Protein AF-A0A7J9Z3V3-F1 (afdb_monomer_lite)

Foldseek 3Di:
DFPPPDDPPPPDDDDQQDKDWQDWDAFQLLQKIKTWIDRQQFIKIWIAGSVRHTFAIATQWGQAAFDPPDPQTDDLVFFPCNRHDDDAPHKDWQAFLQRQKIFIAGPVGTAWIQASPAGQPDQRTAGCGTPDDDNRHHHVVVCCVPVVVRSVVSVVLVVLLRDPCSLVVQLCQLQVLVCVFQNHFPDKAWLDDHVVTKIWGWGDDQFWTKIKIRDLQSGFFAPQVVPDVDSLQVGGEMEMAIEGHRDCLRSVQCSVPSSQRSNNRHGDGAQWWWFDQDPARSLGPPFGTWHWHLDQVLADDPDDTNSWDDDDPRRTYGYIQTFTDGPVLNVCCVPPNSVSSSVVCRVVCHHSHRPCRPPRPDPPPDPDDDDDDDDDDDDDDDDDDDDDDDDDDDDDDDDDDPPPPPGRTDTDPPPDDDDPDDDDDDDDDDDDDDDDDDDDDDDDDDDDDDDDDDD

Sequence (455 aa):
MAIFGKRRARDDAPADGAPRTLLDETSPYGSRRVLVATNGTETWAQLFDGSGGQVTALWLAAHRGPTPDVQLSVPPETTRNPSGRPHFDRVEAVWFEEGDGVALFDADGMLAVLPGWAGPETLPGYAREAVAPSPSAAPLQSAIEQFGPRAERARGYWAWRARQEAWQEYQQDVAQHVATRLGQAQQVWPLGQGNPPVVAGRHGTENEHVAVTVGMSAQRMPAVEQYVDEPGPYSRIELAVAGLGRGDVDLVLLRWLARHPWRAATWIGSRHTVRWPGTGFPVGEPFAGVLLLDEPTLLPGPAAPDLGGHNIFGDPVRFLWLVPVTEEEITTARAEGVDALLAQLRAAGRTWVAGDAGKPATPPADPALGEADDDLADDEEAAAGPDADDEDAASGPDADDDTDADADAIVDAVAGNDDEVEDTAKQATPKAADDEPAPDADAPMEAQDSNRADD

Structure (mmCIF, N/CA/C/O backbone):
data_AF-A0A7J9Z3V3-F1
#
_entry.id   AF-A0A7J9Z3V3-F1
#
loop_
_atom_site.group_PDB
_atom_site.id
_atom_site.type_symbol
_atom_site.label_atom_id
_atom_site.label_alt_id
_atom_site.label_comp_id
_atom_site.label_asym_id
_atom_site.label_entity_id
_atom_site.label_seq_id
_atom_site.pdbx_PDB_ins_code
_atom_site.Cartn_x
_atom_site.Cartn_y
_atom_site.Cartn_z
_atom_site.occupancy
_atom_site.B_iso_or_equiv
_atom_site.auth_seq_id
_atom_site.auth_comp_id
_atom_site.auth_asym_id
_atom_site.auth_atom_id
_atom_site.pdbx_PDB_model_num
ATOM 1 N N . MET A 1 1 ? -17.338 -4.504 -17.422 1.00 25.98 1 MET A N 1
ATOM 2 C CA . MET A 1 1 ? -17.051 -3.378 -18.334 1.00 25.98 1 MET A CA 1
ATOM 3 C C . MET A 1 1 ? -15.604 -2.991 -18.086 1.00 25.98 1 MET A C 1
ATOM 5 O O . MET A 1 1 ? -15.309 -2.426 -17.045 1.00 25.98 1 MET A O 1
ATOM 9 N N . ALA A 1 2 ? -14.693 -3.452 -18.944 1.00 28.09 2 ALA A N 1
ATOM 10 C CA . ALA A 1 2 ? -13.265 -3.223 -18.775 1.00 28.09 2 ALA A CA 1
ATOM 11 C C . ALA A 1 2 ? -12.984 -1.724 -18.917 1.00 28.09 2 ALA A C 1
ATOM 13 O O . ALA A 1 2 ? -13.254 -1.146 -19.971 1.00 28.09 2 ALA A O 1
ATOM 14 N N . ILE A 1 3 ? -12.470 -1.093 -17.863 1.00 30.56 3 ILE A N 1
ATOM 15 C CA . ILE A 1 3 ? -11.989 0.289 -17.917 1.00 30.56 3 ILE A CA 1
ATOM 16 C C . ILE A 1 3 ? -10.614 0.252 -18.599 1.00 30.56 3 ILE A C 1
ATOM 18 O O . ILE A 1 3 ? -9.578 0.486 -17.994 1.00 30.56 3 ILE A O 1
ATOM 22 N N . PHE A 1 4 ? -10.607 -0.092 -19.887 1.00 37.53 4 PHE A N 1
ATOM 23 C CA . PHE A 1 4 ? -9.531 0.309 -20.776 1.00 37.53 4 PHE A CA 1
ATOM 24 C C . PHE A 1 4 ? -9.759 1.789 -21.057 1.00 37.53 4 PHE A C 1
ATOM 26 O O . PHE A 1 4 ? -10.667 2.156 -21.808 1.00 37.53 4 PHE A O 1
ATOM 33 N N . GLY A 1 5 ? -8.956 2.642 -20.421 1.00 29.53 5 GLY A N 1
ATOM 34 C CA . GLY A 1 5 ? -8.860 4.042 -20.804 1.00 29.53 5 GLY A CA 1
ATOM 35 C C . GLY A 1 5 ? -8.679 4.130 -22.319 1.00 29.53 5 GLY A C 1
ATOM 36 O O . GLY A 1 5 ? -7.815 3.467 -22.898 1.00 29.53 5 GLY A O 1
ATOM 37 N N . LYS A 1 6 ? -9.555 4.896 -22.978 1.00 29.67 6 LYS A N 1
ATOM 38 C CA . LYS A 1 6 ? -9.468 5.196 -24.409 1.00 29.67 6 LYS A CA 1
ATOM 39 C C . LYS A 1 6 ? -8.055 5.692 -24.717 1.00 29.67 6 LYS A C 1
ATOM 41 O O . LYS A 1 6 ? -7.714 6.824 -24.383 1.00 29.67 6 LYS A O 1
ATOM 46 N N . ARG A 1 7 ? -7.259 4.868 -25.404 1.00 42.47 7 ARG A N 1
ATOM 47 C CA . ARG A 1 7 ? -6.009 5.305 -26.029 1.00 42.47 7 ARG A CA 1
ATOM 48 C C . ARG A 1 7 ? -6.351 6.399 -27.033 1.00 42.47 7 ARG A C 1
ATOM 50 O O . ARG A 1 7 ? -6.968 6.128 -28.063 1.00 42.47 7 ARG A O 1
ATOM 57 N N . ARG A 1 8 ? -5.945 7.637 -26.754 1.00 33.56 8 ARG A N 1
ATOM 58 C CA . ARG A 1 8 ? -5.716 8.610 -27.821 1.00 33.56 8 ARG A CA 1
ATOM 59 C C . ARG A 1 8 ? -4.400 8.215 -28.480 1.00 33.56 8 ARG A C 1
ATOM 61 O O . ARG A 1 8 ? -3.336 8.561 -27.985 1.00 33.56 8 ARG A O 1
ATOM 68 N N . ALA A 1 9 ? -4.485 7.468 -29.578 1.00 36.31 9 ALA A N 1
ATOM 69 C CA . ALA A 1 9 ? -3.399 7.438 -30.546 1.00 36.31 9 ALA A CA 1
ATOM 70 C C . ALA A 1 9 ? -3.292 8.856 -31.114 1.00 36.31 9 ALA A C 1
ATOM 72 O O . ALA A 1 9 ? -4.149 9.298 -31.880 1.00 36.31 9 ALA A O 1
ATOM 73 N N . ARG A 1 10 ? -2.306 9.610 -30.634 1.00 37.09 10 ARG A N 1
ATOM 74 C CA . ARG A 1 10 ? -1.910 10.868 -31.245 1.00 37.09 10 ARG A CA 1
ATOM 75 C C . ARG A 1 10 ? -0.751 10.522 -32.176 1.00 37.09 10 ARG A C 1
ATOM 77 O O . ARG A 1 10 ? 0.393 10.480 -31.742 1.00 37.09 10 ARG A O 1
ATOM 84 N N . ASP A 1 11 ? -1.086 10.186 -33.420 1.00 38.50 11 ASP A N 1
ATOM 85 C CA . ASP A 1 11 ? -0.132 10.088 -34.533 1.00 38.50 11 ASP A CA 1
ATOM 86 C C . ASP A 1 11 ? 0.317 11.508 -34.915 1.00 38.50 11 ASP A C 1
ATOM 88 O O . ASP A 1 11 ? -0.048 12.043 -35.957 1.00 38.50 11 ASP A O 1
ATOM 92 N N . ASP A 1 12 ? 1.084 12.146 -34.034 1.00 38.56 12 ASP A N 1
ATOM 93 C CA . ASP A 1 12 ? 1.878 13.319 -34.378 1.00 38.56 12 ASP A CA 1
ATOM 94 C C . ASP A 1 12 ? 3.327 12.822 -34.465 1.00 38.56 12 ASP A C 1
ATOM 96 O O . ASP A 1 12 ? 3.942 12.484 -33.452 1.00 38.56 12 ASP A O 1
ATOM 100 N N . ALA A 1 13 ? 3.863 12.706 -35.685 1.00 38.56 13 ALA A N 1
ATOM 101 C CA . ALA A 1 13 ? 5.282 12.425 -35.875 1.00 38.56 13 ALA A CA 1
ATOM 102 C C . ALA A 1 13 ? 6.087 13.521 -35.146 1.00 38.56 13 ALA A C 1
ATOM 104 O O . ALA A 1 13 ? 5.881 14.703 -35.443 1.00 38.56 13 ALA A O 1
ATOM 105 N N . PRO A 1 14 ? 6.951 13.175 -34.173 1.00 42.38 14 PRO A N 1
ATOM 106 C CA . PRO A 1 14 ? 7.688 14.180 -33.425 1.00 42.38 14 PRO A CA 1
ATOM 107 C C . PRO A 1 14 ? 8.592 14.981 -34.367 1.00 42.38 14 PRO A C 1
ATOM 109 O O . PRO A 1 14 ? 9.155 14.438 -35.320 1.00 42.38 14 PRO A O 1
ATOM 112 N N . ALA A 1 15 ? 8.726 16.280 -34.093 1.00 49.34 15 ALA A N 1
ATOM 113 C CA . ALA A 1 15 ? 9.760 17.104 -34.706 1.00 49.34 15 ALA A CA 1
ATOM 114 C C . ALA A 1 15 ? 11.137 16.451 -34.484 1.00 49.34 15 ALA A C 1
ATOM 116 O O . ALA A 1 15 ? 11.368 15.842 -33.437 1.00 49.34 15 ALA A O 1
ATOM 117 N N . ASP A 1 16 ? 12.022 16.573 -35.474 1.00 54.34 16 ASP A N 1
ATOM 118 C CA . ASP A 1 16 ? 13.334 15.920 -35.506 1.00 54.34 16 ASP A CA 1
ATOM 119 C C . ASP A 1 16 ? 14.083 16.134 -34.170 1.00 54.34 16 ASP A C 1
ATOM 121 O O . ASP A 1 16 ? 14.437 17.261 -33.819 1.00 54.34 16 ASP A O 1
ATOM 125 N N . GLY A 1 17 ? 14.250 15.059 -33.387 1.00 59.44 17 GLY A N 1
ATOM 126 C CA . GLY A 1 17 ? 14.967 15.051 -32.102 1.00 59.44 17 GLY A CA 1
ATOM 127 C C . GLY A 1 17 ? 14.131 14.975 -30.811 1.00 59.44 17 GLY A C 1
ATOM 128 O O . GLY A 1 17 ? 14.717 14.763 -29.750 1.00 59.44 17 GLY A O 1
ATOM 129 N N . ALA A 1 18 ? 12.797 15.101 -30.844 1.00 71.50 18 ALA A N 1
ATOM 130 C CA . ALA A 1 18 ? 11.983 14.958 -29.627 1.00 71.50 18 ALA A CA 1
ATOM 131 C C . ALA A 1 18 ? 11.758 13.473 -29.247 1.00 71.50 18 ALA A C 1
ATOM 133 O O . ALA A 1 18 ? 11.478 12.660 -30.134 1.00 71.50 18 ALA A O 1
ATOM 134 N N . PRO A 1 19 ? 11.833 13.096 -27.950 1.00 84.50 19 PRO A N 1
ATOM 135 C CA . PRO A 1 19 ? 11.534 11.735 -27.515 1.00 84.50 19 PRO A CA 1
ATOM 136 C C . PRO A 1 19 ? 10.123 11.290 -27.923 1.00 84.50 19 PRO A C 1
ATOM 138 O O . PRO A 1 19 ? 9.143 12.005 -27.716 1.00 84.50 19 PRO A O 1
ATOM 141 N N . ARG A 1 20 ? 10.017 10.082 -28.476 1.00 90.62 20 ARG A N 1
ATOM 142 C CA . ARG A 1 20 ? 8.764 9.397 -28.796 1.00 90.62 20 ARG A CA 1
ATOM 143 C C . ARG A 1 20 ? 8.331 8.524 -27.622 1.00 90.62 20 ARG A C 1
ATOM 145 O O . ARG A 1 20 ? 9.084 7.654 -27.188 1.00 90.62 20 ARG A O 1
ATOM 152 N N . THR A 1 21 ? 7.092 8.689 -27.178 1.00 94.38 21 THR A N 1
ATOM 153 C CA . THR A 1 21 ? 6.469 7.836 -26.157 1.00 94.38 21 THR A CA 1
ATOM 154 C C . THR A 1 21 ? 6.061 6.479 -26.736 1.00 94.38 21 THR A C 1
ATOM 156 O O . THR A 1 21 ? 5.372 6.416 -27.753 1.00 94.38 21 THR A O 1
ATOM 159 N N . LEU A 1 22 ? 6.469 5.395 -26.076 1.00 95.81 22 LEU A N 1
ATOM 160 C CA . LEU A 1 22 ? 6.093 4.009 -26.388 1.00 95.81 22 LEU A CA 1
ATOM 161 C C . LEU A 1 22 ? 4.992 3.485 -25.458 1.00 95.81 22 LEU A C 1
ATOM 163 O O . LEU A 1 22 ? 4.138 2.709 -25.884 1.00 95.81 22 LEU A O 1
ATOM 167 N N . LEU A 1 23 ? 5.018 3.909 -24.195 1.00 97.94 23 LEU A N 1
ATOM 168 C CA . LEU A 1 23 ? 4.033 3.565 -23.175 1.00 97.94 23 LEU A CA 1
ATOM 169 C C . LEU A 1 23 ? 3.886 4.742 -22.218 1.00 97.94 23 LEU A C 1
ATOM 171 O O . LEU A 1 23 ? 4.877 5.368 -21.858 1.00 97.94 23 LEU A O 1
ATOM 175 N N . ASP A 1 24 ? 2.659 5.016 -21.805 1.00 97.38 24 ASP A N 1
ATOM 176 C CA . ASP A 1 24 ? 2.334 6.017 -20.800 1.00 97.38 24 ASP A CA 1
ATOM 177 C C . ASP A 1 24 ? 1.108 5.518 -20.037 1.00 97.38 24 ASP A C 1
ATOM 179 O O . ASP A 1 24 ? 0.000 5.486 -20.582 1.00 97.38 24 ASP A O 1
ATOM 183 N N . GLU A 1 25 ? 1.332 5.008 -18.830 1.00 97.38 25 GLU A N 1
ATOM 184 C CA . GLU A 1 25 ? 0.316 4.289 -18.070 1.00 97.38 25 GLU A CA 1
ATOM 185 C C . GLU A 1 25 ? 0.373 4.654 -16.587 1.00 97.38 25 GLU A C 1
ATOM 187 O O . GLU A 1 25 ? 1.433 4.636 -15.965 1.00 97.38 25 GLU A O 1
ATOM 192 N N . THR A 1 26 ? -0.783 4.971 -16.012 1.00 95.81 26 THR A N 1
ATOM 193 C CA . THR A 1 26 ? -0.953 5.193 -14.572 1.00 95.81 26 THR A CA 1
ATOM 194 C C . THR A 1 26 ? -1.305 3.875 -13.891 1.00 95.81 26 THR A C 1
ATOM 196 O O . THR A 1 26 ? -2.084 3.090 -14.437 1.00 95.81 26 THR A O 1
ATOM 199 N N . SER A 1 27 ? -0.758 3.638 -12.698 1.00 93.19 27 SER A N 1
ATOM 200 C CA . SER A 1 27 ? -1.096 2.468 -11.894 1.00 93.19 27 SER A CA 1
ATOM 201 C C . SER A 1 27 ? -2.598 2.432 -11.599 1.00 93.19 27 SER A C 1
ATOM 203 O O . SER A 1 27 ? -3.241 3.486 -11.521 1.00 93.19 27 SER A O 1
ATOM 205 N N . PRO A 1 28 ? -3.194 1.245 -11.395 1.00 86.88 28 PRO A N 1
ATOM 206 C CA . PRO A 1 28 ? -4.633 1.128 -11.154 1.00 86.88 28 PRO A CA 1
ATOM 207 C C . PRO A 1 28 ? -5.156 1.933 -9.952 1.00 86.88 28 PRO A C 1
ATOM 209 O O . PRO A 1 28 ? -6.353 2.206 -9.889 1.00 86.88 28 PRO A O 1
ATOM 212 N N . TYR A 1 29 ? -4.273 2.338 -9.032 1.00 86.06 29 TYR A N 1
ATOM 213 C CA . TYR A 1 29 ? -4.610 3.132 -7.847 1.00 86.06 29 TYR A CA 1
ATOM 214 C C . TYR A 1 29 ? -4.287 4.628 -7.983 1.00 86.06 29 TYR A C 1
ATOM 216 O O . TYR A 1 29 ? -4.566 5.390 -7.062 1.00 86.06 29 TYR A O 1
ATOM 224 N N . GLY A 1 30 ? -3.709 5.065 -9.107 1.00 89.31 30 GLY A N 1
ATOM 225 C CA . GLY A 1 30 ? -3.338 6.468 -9.329 1.00 89.31 30 GLY A CA 1
ATOM 226 C C . GLY A 1 30 ? -2.072 6.922 -8.597 1.00 89.31 30 GLY A C 1
ATOM 227 O O . GLY A 1 30 ? -1.710 8.089 -8.680 1.00 89.31 30 GLY A O 1
ATOM 228 N N . SER A 1 31 ? -1.399 6.018 -7.887 1.00 89.81 31 SER A N 1
ATOM 229 C CA . SER A 1 31 ? -0.263 6.322 -7.008 1.00 89.81 31 SER A CA 1
ATOM 230 C C . SER A 1 31 ? 1.075 6.419 -7.727 1.00 89.81 31 SER A C 1
ATOM 232 O O . SER A 1 31 ? 2.025 7.023 -7.223 1.00 89.81 31 SER A O 1
ATOM 234 N N . ARG A 1 32 ? 1.154 5.801 -8.906 1.00 95.25 32 ARG A N 1
ATOM 235 C CA . ARG A 1 32 ? 2.337 5.779 -9.755 1.00 95.25 32 ARG A CA 1
ATOM 236 C C . ARG A 1 32 ? 1.954 5.949 -11.212 1.00 95.25 32 ARG A C 1
ATOM 238 O O . ARG A 1 32 ? 0.834 5.645 -11.619 1.00 95.25 32 ARG A O 1
ATOM 245 N N . ARG A 1 33 ? 2.913 6.375 -12.024 1.00 97.12 33 ARG A N 1
ATOM 246 C CA . ARG A 1 33 ? 2.802 6.400 -13.484 1.00 97.12 33 ARG A CA 1
ATOM 247 C C . ARG A 1 33 ? 4.119 5.970 -14.101 1.00 97.12 33 ARG A C 1
ATOM 249 O O . ARG A 1 33 ? 5.170 6.432 -13.673 1.00 97.12 33 ARG A O 1
ATOM 256 N N . VAL A 1 34 ? 4.064 5.100 -15.102 1.00 98.06 34 VAL A N 1
ATOM 257 C CA . VAL A 1 34 ? 5.232 4.683 -15.877 1.00 98.06 34 VAL A CA 1
ATOM 258 C C . VAL A 1 34 ? 5.185 5.307 -17.267 1.00 98.06 34 VAL A C 1
ATOM 260 O O . VAL A 1 34 ? 4.173 5.232 -17.966 1.00 98.06 34 VAL A O 1
ATOM 263 N N . LEU A 1 35 ? 6.298 5.915 -17.666 1.00 97.38 35 LEU A N 1
ATOM 264 C CA . LEU A 1 35 ? 6.536 6.416 -19.015 1.00 97.38 35 LEU A CA 1
ATOM 265 C C . LEU A 1 35 ? 7.684 5.623 -19.626 1.00 97.38 35 LEU A C 1
ATOM 267 O O . LEU A 1 35 ? 8.758 5.548 -19.040 1.00 97.38 35 LEU A O 1
ATOM 271 N N . VAL A 1 36 ? 7.483 5.084 -20.822 1.00 97.50 36 VAL A N 1
ATOM 272 C CA . VAL A 1 36 ? 8.555 4.503 -21.632 1.00 97.50 36 VAL A CA 1
ATOM 273 C C . VAL A 1 36 ? 8.719 5.362 -22.870 1.00 97.50 36 VAL A C 1
ATOM 275 O O . VAL A 1 36 ? 7.761 5.558 -23.622 1.00 97.50 36 VAL A O 1
ATOM 278 N N . ALA A 1 37 ? 9.926 5.871 -23.089 1.00 94.06 37 ALA A N 1
ATOM 279 C CA . ALA A 1 37 ? 10.224 6.785 -24.180 1.00 94.06 37 ALA A CA 1
ATOM 280 C C . ALA A 1 37 ? 11.521 6.400 -24.894 1.00 94.06 37 ALA A C 1
ATOM 282 O O . ALA A 1 37 ? 12.397 5.745 -24.332 1.00 94.06 37 ALA A O 1
ATOM 283 N N . THR A 1 38 ? 11.628 6.813 -26.155 1.00 91.00 38 THR A N 1
ATOM 284 C CA . THR A 1 38 ? 12.821 6.628 -26.980 1.00 91.00 38 THR A CA 1
ATOM 285 C C . THR A 1 38 ? 13.172 7.902 -27.730 1.00 91.00 38 THR A C 1
ATOM 287 O O . THR A 1 38 ? 12.291 8.572 -28.257 1.00 91.00 38 THR A O 1
ATOM 290 N N . ASN A 1 39 ? 14.457 8.226 -27.846 1.00 87.69 39 ASN A N 1
ATOM 291 C CA . ASN A 1 39 ? 14.944 9.318 -28.703 1.00 87.69 39 ASN A CA 1
ATOM 292 C C . ASN A 1 39 ? 15.452 8.819 -30.072 1.00 87.69 39 ASN A C 1
ATOM 294 O O . ASN A 1 39 ? 16.094 9.567 -30.804 1.00 87.69 39 ASN A O 1
ATOM 298 N N . GLY A 1 40 ? 15.216 7.547 -30.414 1.00 86.06 40 GLY A N 1
ATOM 299 C CA . GLY A 1 40 ? 15.740 6.923 -31.634 1.00 86.06 40 GLY A CA 1
ATOM 300 C C . GLY A 1 40 ? 17.176 6.390 -31.518 1.00 86.06 40 GLY A C 1
ATOM 301 O O . GLY A 1 40 ? 17.612 5.639 -32.391 1.00 86.06 40 GLY A O 1
ATOM 302 N N . THR A 1 41 ? 17.887 6.701 -30.435 1.00 87.44 41 THR A N 1
ATOM 303 C CA . THR A 1 41 ? 19.191 6.107 -30.105 1.00 87.44 41 THR A CA 1
ATOM 304 C C . THR A 1 41 ? 19.103 5.202 -28.889 1.00 87.44 41 THR A C 1
ATOM 306 O O . THR A 1 41 ? 19.722 4.148 -28.887 1.00 87.44 41 THR A O 1
ATOM 309 N N . GLU A 1 42 ? 18.295 5.553 -27.897 1.00 89.56 42 GLU A N 1
ATOM 310 C CA . GLU A 1 42 ? 18.073 4.766 -26.688 1.00 89.56 42 GLU A CA 1
ATOM 311 C C . GLU A 1 42 ? 16.591 4.711 -26.337 1.00 89.56 42 GLU A C 1
ATOM 313 O O . GLU A 1 42 ? 15.791 5.524 -26.813 1.00 89.56 42 GLU A O 1
ATOM 318 N N . THR A 1 43 ? 16.234 3.745 -25.498 1.00 93.62 43 THR A N 1
ATOM 319 C CA . THR A 1 43 ? 14.939 3.673 -24.825 1.00 93.62 43 THR A CA 1
ATOM 320 C C . THR A 1 43 ? 15.161 3.572 -23.324 1.00 93.62 43 THR A C 1
ATOM 322 O O . THR A 1 43 ? 16.035 2.835 -22.862 1.00 93.62 43 THR A O 1
ATOM 325 N N . TRP A 1 44 ? 14.326 4.273 -22.567 1.00 94.69 44 TRP A N 1
ATOM 326 C CA . TRP A 1 44 ? 14.329 4.272 -21.110 1.00 94.69 44 TRP A CA 1
ATOM 327 C C . TRP A 1 44 ? 12.899 4.234 -20.564 1.00 94.69 44 TRP A C 1
ATOM 329 O O . TRP A 1 44 ? 11.932 4.534 -21.271 1.00 94.69 44 TRP A O 1
ATOM 339 N N . ALA A 1 45 ? 12.782 3.867 -19.292 1.00 96.75 45 ALA A N 1
ATOM 340 C CA . ALA A 1 45 ? 11.565 3.964 -18.504 1.00 96.75 45 ALA A CA 1
ATOM 341 C C . ALA A 1 45 ? 11.755 4.969 -17.363 1.00 96.75 45 ALA A C 1
ATOM 343 O O . ALA A 1 45 ? 12.825 5.046 -16.769 1.00 96.75 45 ALA A O 1
ATOM 344 N N . GLN A 1 46 ? 10.711 5.718 -17.038 1.00 95.88 46 GLN A N 1
ATOM 345 C CA . GLN A 1 46 ? 10.643 6.593 -15.871 1.00 95.88 46 GLN A CA 1
ATOM 346 C C . GLN A 1 46 ? 9.419 6.214 -15.048 1.00 95.88 46 GLN A C 1
ATOM 348 O O . GLN A 1 46 ? 8.337 6.008 -15.605 1.00 95.88 46 GLN A O 1
ATOM 353 N N . LEU A 1 47 ? 9.600 6.135 -13.733 1.00 96.56 47 LEU A N 1
ATOM 354 C CA . LEU A 1 47 ? 8.516 5.966 -12.775 1.00 96.56 47 LEU A CA 1
ATOM 355 C C . LEU A 1 47 ? 8.279 7.300 -12.071 1.00 96.56 47 LEU A C 1
ATOM 357 O O . LEU A 1 47 ? 9.224 7.929 -11.594 1.00 96.56 47 LEU A O 1
ATOM 361 N N . PHE A 1 48 ? 7.020 7.707 -11.994 1.00 95.94 48 PHE A N 1
ATOM 362 C CA . PHE A 1 48 ? 6.573 8.915 -11.313 1.00 95.94 48 PHE A CA 1
ATOM 363 C C . PHE A 1 48 ? 5.644 8.561 -10.156 1.00 95.94 48 PHE A C 1
ATOM 365 O O . PHE A 1 48 ? 4.956 7.538 -10.205 1.00 95.94 48 PHE A O 1
ATOM 372 N N . ASP A 1 49 ? 5.606 9.416 -9.139 1.00 94.31 49 ASP A N 1
ATOM 373 C CA . ASP A 1 49 ? 4.589 9.397 -8.093 1.00 94.31 49 ASP A CA 1
ATOM 374 C C . ASP A 1 49 ? 3.262 10.020 -8.569 1.00 94.31 49 ASP A C 1
ATOM 376 O O . ASP A 1 49 ? 3.156 10.532 -9.688 1.00 94.31 49 ASP A O 1
ATOM 380 N N . GLY A 1 50 ? 2.231 9.955 -7.722 1.00 88.06 50 GLY A N 1
ATOM 381 C CA . GLY A 1 50 ? 0.901 10.490 -8.025 1.00 88.06 50 GLY A CA 1
ATOM 382 C C . GLY A 1 50 ? 0.857 12.013 -8.212 1.00 88.06 50 GLY A C 1
ATOM 383 O O . GLY A 1 50 ? -0.057 12.508 -8.868 1.00 88.06 50 GLY A O 1
ATOM 384 N N . SER A 1 51 ? 1.851 12.749 -7.702 1.00 90.25 51 SER A N 1
ATOM 385 C CA . SER A 1 51 ? 1.995 14.202 -7.889 1.00 90.25 51 SER A CA 1
ATOM 386 C C . SER A 1 51 ? 2.754 14.573 -9.173 1.00 90.25 51 SER A C 1
ATOM 388 O O . SER A 1 51 ? 2.771 15.735 -9.580 1.00 90.25 51 SER A O 1
ATOM 390 N N . GLY A 1 52 ? 3.359 13.586 -9.843 1.00 93.06 52 GLY A N 1
ATOM 391 C CA . GLY A 1 52 ? 4.190 13.771 -11.031 1.00 93.06 52 GLY A CA 1
ATOM 392 C C . GLY A 1 52 ? 5.683 13.946 -10.736 1.00 93.06 52 GLY A C 1
ATOM 393 O O . GLY A 1 52 ? 6.450 14.204 -11.666 1.00 93.06 52 GLY A O 1
ATOM 394 N N . GLY A 1 53 ? 6.114 13.785 -9.482 1.00 94.62 53 GLY A N 1
ATOM 395 C CA . GLY A 1 53 ? 7.525 13.727 -9.109 1.00 94.62 53 GLY A CA 1
ATOM 396 C C . GLY A 1 53 ? 8.184 12.463 -9.661 1.00 94.62 53 GLY A C 1
ATOM 397 O O . GLY A 1 53 ? 7.594 11.384 -9.640 1.00 94.62 53 GLY A O 1
ATOM 398 N N . GLN A 1 54 ? 9.398 12.577 -10.206 1.00 94.06 54 GLN A N 1
ATOM 399 C CA . GLN A 1 54 ? 10.126 11.407 -10.702 1.00 94.06 54 GLN A CA 1
ATOM 400 C C . GLN A 1 54 ? 10.680 10.602 -9.521 1.00 94.06 54 GLN A C 1
ATOM 402 O O . GLN A 1 54 ? 11.526 11.093 -8.780 1.00 94.06 54 GLN A O 1
ATOM 407 N N . VAL A 1 55 ? 10.249 9.346 -9.409 1.00 93.81 55 VAL A N 1
ATOM 408 C CA . VAL A 1 55 ? 10.741 8.379 -8.420 1.00 93.81 55 VAL A CA 1
ATOM 409 C C . VAL A 1 55 ? 12.075 7.800 -8.879 1.00 93.81 55 VAL A C 1
ATOM 411 O O . VAL A 1 55 ? 13.059 7.819 -8.147 1.00 93.81 55 VAL A O 1
ATOM 414 N N . THR A 1 56 ? 12.130 7.299 -10.115 1.00 94.75 56 THR A N 1
ATOM 415 C CA . THR A 1 56 ? 13.347 6.705 -10.675 1.00 94.75 56 THR A CA 1
ATOM 416 C C . THR A 1 56 ? 13.334 6.708 -12.205 1.00 94.75 56 THR A C 1
ATOM 418 O O . THR A 1 56 ? 12.297 6.946 -12.834 1.00 94.75 56 THR A O 1
ATOM 421 N N . ALA A 1 57 ? 14.489 6.435 -12.807 1.00 94.44 57 ALA A N 1
ATOM 422 C CA . ALA A 1 57 ? 14.658 6.276 -14.243 1.00 94.44 57 ALA A CA 1
ATOM 423 C C . ALA A 1 57 ? 15.584 5.091 -14.547 1.00 94.44 57 ALA A C 1
ATOM 425 O O . ALA A 1 57 ? 16.669 4.976 -13.983 1.00 94.44 57 ALA A O 1
ATOM 426 N N . LEU A 1 58 ? 15.151 4.229 -15.464 1.00 95.56 58 LEU A N 1
ATOM 427 C CA . LEU A 1 58 ? 15.790 2.966 -15.814 1.00 95.56 58 LEU A CA 1
ATOM 428 C C . LEU A 1 58 ? 16.128 2.946 -17.306 1.00 95.56 58 LEU A C 1
ATOM 430 O O . LEU A 1 58 ? 15.254 3.125 -18.158 1.00 95.56 58 LEU A O 1
ATOM 434 N N . TRP A 1 59 ? 17.386 2.669 -17.634 1.00 95.31 59 TRP A N 1
ATOM 435 C CA . TRP A 1 59 ? 17.790 2.408 -19.013 1.00 95.31 59 TRP A CA 1
ATOM 436 C C . TRP A 1 59 ? 17.271 1.044 -19.481 1.00 95.31 59 TRP A C 1
ATOM 438 O O . TRP A 1 59 ? 17.382 0.056 -18.755 1.00 95.31 59 TRP A O 1
ATOM 448 N N . LEU A 1 60 ? 16.708 0.978 -20.694 1.00 95.12 60 LEU A N 1
ATOM 449 C CA . LEU A 1 60 ? 16.153 -0.263 -21.248 1.00 95.12 60 LEU A CA 1
ATOM 450 C C . LEU A 1 60 ? 16.984 -0.839 -22.389 1.00 95.12 60 LEU A C 1
ATOM 452 O O . LEU A 1 60 ? 17.151 -2.054 -22.441 1.00 95.12 60 LEU A O 1
ATOM 456 N N . ALA A 1 61 ? 17.441 -0.004 -23.327 1.00 93.69 61 ALA A N 1
ATOM 457 C CA . ALA A 1 61 ? 18.236 -0.449 -24.469 1.00 93.69 61 ALA A CA 1
ATOM 458 C C . ALA A 1 61 ? 18.913 0.704 -25.213 1.00 93.69 61 ALA A C 1
ATOM 460 O O . ALA A 1 61 ? 18.371 1.806 -25.303 1.00 93.69 61 ALA A O 1
ATOM 461 N N . ALA A 1 62 ? 20.014 0.375 -25.886 1.00 90.75 62 ALA A N 1
ATOM 462 C CA . ALA A 1 62 ? 20.584 1.165 -26.966 1.00 90.75 62 ALA A CA 1
ATOM 463 C C . ALA A 1 62 ? 20.125 0.593 -28.320 1.00 90.75 62 ALA A C 1
ATOM 465 O O . ALA A 1 62 ? 20.080 -0.621 -28.525 1.00 90.75 62 ALA A O 1
ATOM 466 N N . HIS A 1 63 ? 19.781 1.468 -29.260 1.00 90.19 63 HIS A N 1
ATOM 467 C CA . HIS A 1 63 ? 19.359 1.150 -30.630 1.00 90.19 63 HIS A CA 1
ATOM 468 C C . HIS A 1 63 ? 20.414 1.474 -31.680 1.00 90.19 63 HIS A C 1
ATOM 470 O O . HIS A 1 63 ? 20.381 0.966 -32.800 1.00 90.19 63 HIS A O 1
ATOM 476 N N . ARG A 1 64 ? 21.371 2.313 -31.302 1.00 82.19 64 ARG A N 1
ATOM 477 C CA . ARG A 1 64 ? 22.614 2.569 -32.024 1.00 82.19 64 ARG A CA 1
ATOM 478 C C . ARG A 1 64 ? 23.746 2.444 -31.006 1.00 82.19 64 ARG A C 1
ATOM 480 O O . ARG A 1 64 ? 23.468 2.369 -29.812 1.00 82.19 64 ARG A O 1
ATOM 487 N N . GLY A 1 65 ? 24.999 2.389 -31.458 1.00 66.00 65 GLY A N 1
ATOM 488 C CA . GLY A 1 65 ? 26.141 2.386 -30.536 1.00 66.00 65 GLY A CA 1
ATOM 489 C C . GLY A 1 65 ? 26.035 3.516 -29.495 1.00 66.00 65 GLY A C 1
ATOM 490 O O . GLY A 1 65 ? 25.415 4.542 -29.795 1.00 66.00 65 GLY A O 1
ATOM 491 N N . PRO A 1 66 ? 26.594 3.334 -28.286 1.00 57.94 66 PRO A N 1
ATOM 492 C CA . PRO A 1 66 ? 26.373 4.230 -27.155 1.00 57.94 66 PRO A CA 1
ATOM 493 C C . PRO A 1 66 ? 26.707 5.676 -27.522 1.00 57.94 66 PRO A C 1
ATOM 495 O O . PRO A 1 66 ? 27.795 5.968 -28.026 1.00 57.94 66 PRO A O 1
ATOM 498 N N . THR A 1 67 ? 25.762 6.582 -27.277 1.00 56.47 67 THR A N 1
ATOM 499 C CA . THR A 1 67 ? 25.974 8.022 -27.438 1.00 56.47 67 THR A CA 1
ATOM 500 C C . THR A 1 67 ? 26.261 8.640 -26.075 1.00 56.47 67 THR A C 1
ATOM 502 O O . THR A 1 67 ? 25.386 8.573 -25.218 1.00 56.47 67 THR A O 1
ATOM 505 N N . PRO A 1 68 ? 27.423 9.285 -25.870 1.00 52.66 68 PRO A N 1
ATOM 506 C CA . PRO A 1 68 ? 27.799 9.863 -24.576 1.00 52.66 68 PRO A CA 1
ATOM 507 C C . PRO A 1 68 ? 26.834 10.936 -24.037 1.00 52.66 68 PRO A C 1
ATOM 509 O O . PRO A 1 68 ? 26.930 11.304 -22.871 1.00 52.66 68 PRO A O 1
ATOM 512 N N . ASP A 1 69 ? 25.933 11.454 -24.876 1.00 50.31 69 ASP A N 1
ATOM 513 C CA . ASP A 1 69 ? 25.084 12.611 -24.576 1.00 50.31 69 ASP A CA 1
ATOM 514 C C . ASP A 1 69 ? 23.741 12.261 -23.906 1.00 50.31 69 ASP A C 1
ATOM 516 O O . ASP A 1 69 ? 22.966 13.165 -23.586 1.00 50.31 69 ASP A O 1
ATOM 520 N N . VAL A 1 70 ? 23.424 10.977 -23.689 1.00 60.06 70 VAL A N 1
ATOM 521 C CA . VAL A 1 70 ? 22.172 10.579 -23.025 1.00 60.06 70 VAL A CA 1
ATOM 522 C C . VAL A 1 70 ? 22.440 10.281 -21.550 1.00 60.06 70 VAL A C 1
ATOM 524 O O . VAL A 1 70 ? 23.213 9.393 -21.208 1.00 60.06 70 VAL A O 1
ATOM 527 N N . GLN A 1 71 ? 21.768 11.016 -20.658 1.00 65.50 71 GLN A N 1
ATOM 528 C CA . GLN A 1 71 ? 21.947 10.939 -19.196 1.00 65.50 71 GLN A CA 1
ATOM 529 C C . GLN A 1 71 ? 21.747 9.540 -18.587 1.00 65.50 71 GLN A C 1
ATOM 531 O O . GLN A 1 71 ? 22.217 9.299 -17.480 1.00 65.50 71 GLN A O 1
ATOM 536 N N . LEU A 1 72 ? 21.041 8.646 -19.281 1.00 77.00 72 LEU A N 1
ATOM 537 C CA . LEU A 1 72 ? 20.753 7.283 -18.832 1.00 77.00 72 LEU A CA 1
ATOM 538 C C . LEU A 1 72 ? 21.562 6.220 -19.592 1.00 77.00 72 LEU A C 1
ATOM 540 O O . LEU A 1 72 ? 21.335 5.036 -19.366 1.00 77.00 72 LEU A O 1
ATOM 544 N N . SER A 1 73 ? 22.486 6.600 -20.483 1.00 79.25 73 SER A N 1
ATOM 545 C CA . SER A 1 73 ? 23.304 5.634 -21.222 1.00 79.25 73 SER A CA 1
ATOM 546 C C . SER A 1 73 ? 24.131 4.760 -20.288 1.00 79.25 73 SER A C 1
ATOM 548 O O . SER A 1 73 ? 24.763 5.238 -19.344 1.00 79.25 73 SER A O 1
ATOM 550 N N . VAL A 1 74 ? 24.202 3.474 -20.618 1.00 81.44 74 VAL A N 1
ATOM 551 C CA . VAL A 1 74 ? 25.100 2.527 -19.954 1.00 81.44 74 VAL A CA 1
ATOM 552 C C . VAL A 1 74 ? 26.368 2.308 -20.795 1.00 81.44 74 VAL A C 1
ATOM 554 O O . VAL A 1 74 ? 26.311 2.429 -22.024 1.00 81.44 74 VAL A O 1
ATOM 557 N N . PRO A 1 75 ? 27.522 1.985 -20.181 1.00 85.06 75 PRO A N 1
ATOM 558 C CA . PRO A 1 75 ? 28.733 1.652 -20.929 1.00 85.06 75 PRO A CA 1
ATOM 559 C C . PRO A 1 75 ? 28.530 0.463 -21.893 1.00 85.06 75 PRO A C 1
ATOM 561 O O . PRO A 1 75 ? 27.777 -0.461 -21.579 1.00 85.06 75 PRO A O 1
ATOM 564 N N . PRO A 1 76 ? 29.201 0.426 -23.062 1.00 85.44 76 PRO A N 1
ATOM 565 C CA . PRO A 1 76 ? 29.041 -0.669 -24.025 1.00 85.44 76 PRO A CA 1
ATOM 566 C C . PRO A 1 76 ? 29.326 -2.061 -23.434 1.00 85.44 76 PRO A C 1
ATOM 568 O O . PRO A 1 76 ? 28.683 -3.035 -23.811 1.00 85.44 76 PRO A O 1
ATOM 571 N N . GLU A 1 77 ? 30.252 -2.172 -22.485 1.00 87.81 77 GLU A N 1
ATOM 572 C CA . GLU A 1 77 ? 30.589 -3.419 -21.794 1.00 87.81 77 GLU A CA 1
ATOM 573 C C . GLU A 1 77 ? 29.501 -3.919 -20.829 1.00 87.81 77 GLU A C 1
ATOM 575 O O . GLU A 1 77 ? 29.512 -5.092 -20.457 1.00 87.81 77 GLU A O 1
ATOM 580 N N . THR A 1 78 ? 28.552 -3.064 -20.434 1.00 90.75 78 THR A N 1
ATOM 581 C CA . THR A 1 78 ? 27.455 -3.433 -19.529 1.00 90.75 78 THR A CA 1
ATOM 582 C C . THR A 1 78 ? 26.149 -3.724 -20.265 1.00 90.75 78 THR A C 1
ATOM 584 O O . THR A 1 78 ? 25.150 -4.040 -19.613 1.00 90.75 78 THR A O 1
ATOM 587 N N . THR A 1 79 ? 26.145 -3.711 -21.606 1.00 91.69 79 THR A N 1
ATOM 588 C CA . THR A 1 79 ? 24.986 -4.082 -22.431 1.00 91.69 79 THR A CA 1
ATOM 589 C C . THR A 1 79 ? 25.208 -5.344 -23.270 1.00 91.69 79 THR A C 1
ATOM 591 O O . THR A 1 79 ? 26.292 -5.609 -23.783 1.00 91.69 79 THR A O 1
ATOM 594 N N . ARG A 1 80 ? 24.133 -6.116 -23.466 1.00 92.81 80 ARG A N 1
ATOM 595 C CA . ARG A 1 80 ? 24.079 -7.265 -24.381 1.00 92.81 80 ARG A CA 1
ATOM 596 C C . ARG A 1 80 ? 24.290 -6.869 -25.846 1.00 92.81 80 ARG A C 1
ATOM 598 O O . ARG A 1 80 ? 24.782 -7.680 -26.626 1.00 92.81 80 ARG A O 1
ATOM 605 N N . ASN A 1 81 ? 23.908 -5.648 -26.221 1.00 91.25 81 ASN A N 1
ATOM 606 C CA . ASN A 1 81 ? 23.911 -5.169 -27.602 1.00 91.25 81 ASN A CA 1
ATOM 607 C C . ASN A 1 81 ? 24.690 -3.843 -27.719 1.00 91.25 81 ASN A C 1
ATOM 609 O O . ASN A 1 81 ? 24.086 -2.797 -27.961 1.00 91.25 81 ASN A O 1
ATOM 613 N N . PRO A 1 82 ? 26.033 -3.854 -27.597 1.00 88.19 82 PRO A N 1
ATOM 614 C CA . PRO A 1 82 ? 26.856 -2.636 -27.617 1.00 88.19 82 PRO A CA 1
ATOM 615 C C . PRO A 1 82 ? 26.819 -1.876 -28.948 1.00 88.19 82 PRO A C 1
ATOM 617 O O . PRO A 1 82 ? 27.099 -0.683 -28.992 1.00 88.19 82 PRO A O 1
ATOM 620 N N . SER A 1 83 ? 26.478 -2.545 -30.052 1.00 87.56 83 SER A N 1
ATOM 621 C CA . SER A 1 83 ? 26.268 -1.898 -31.357 1.00 87.56 83 SER A CA 1
ATOM 622 C C . SER A 1 83 ? 24.827 -1.414 -31.569 1.00 87.56 83 SER A C 1
ATOM 624 O O . SER A 1 83 ? 24.522 -0.849 -32.619 1.00 87.56 83 SER A O 1
ATOM 626 N N . GLY A 1 84 ? 23.959 -1.611 -30.575 1.00 89.50 84 GLY A N 1
ATOM 627 C CA . GLY A 1 84 ? 22.530 -1.342 -30.627 1.00 89.50 84 GLY A CA 1
ATOM 628 C C . GLY A 1 84 ? 21.695 -2.559 -31.038 1.00 89.50 84 GLY A C 1
ATOM 629 O O . GLY A 1 84 ? 22.180 -3.488 -31.687 1.00 89.50 84 GLY A O 1
ATOM 630 N N . ARG A 1 85 ? 20.413 -2.536 -30.660 1.00 92.50 85 ARG A N 1
ATOM 631 C CA . ARG A 1 85 ? 19.376 -3.494 -31.082 1.00 92.50 85 ARG A CA 1
ATOM 632 C C . ARG A 1 85 ? 18.245 -2.808 -31.862 1.00 92.50 85 ARG A C 1
ATOM 634 O O . ARG A 1 85 ? 18.051 -1.601 -31.712 1.00 92.50 85 ARG A O 1
ATOM 641 N N . PRO A 1 86 ? 17.426 -3.546 -32.633 1.00 92.81 86 PRO A N 1
ATOM 642 C CA . PRO A 1 86 ? 16.205 -2.991 -33.214 1.00 92.81 86 PRO A CA 1
ATOM 643 C C . PRO A 1 86 ? 15.311 -2.296 -32.175 1.00 92.81 86 PRO A C 1
ATOM 645 O O . PRO A 1 86 ? 15.313 -2.658 -30.992 1.00 92.81 86 PRO A O 1
ATOM 648 N N . HIS A 1 87 ? 14.556 -1.294 -32.632 1.00 91.94 87 HIS A N 1
ATOM 649 C CA . HIS A 1 87 ? 13.596 -0.559 -31.807 1.00 91.94 87 HIS A CA 1
ATOM 650 C C . HIS A 1 87 ? 12.516 -1.474 -31.232 1.00 91.94 87 HIS A C 1
ATOM 652 O O . HIS A 1 87 ? 12.143 -2.472 -31.842 1.00 91.94 87 HIS A O 1
ATOM 658 N N . PHE A 1 88 ? 11.991 -1.104 -30.065 1.00 93.06 88 PHE A N 1
ATOM 659 C CA . PHE A 1 88 ? 10.803 -1.751 -29.524 1.00 93.06 88 PHE A CA 1
ATOM 660 C C . PHE A 1 88 ? 9.571 -1.325 -30.325 1.00 93.06 88 PHE A C 1
ATOM 662 O O . PHE A 1 88 ? 9.293 -0.129 -30.452 1.00 93.06 88 PHE A O 1
ATOM 669 N N . ASP A 1 89 ? 8.825 -2.304 -30.832 1.00 85.06 89 ASP A N 1
ATOM 670 C CA . ASP A 1 89 ? 7.565 -2.056 -31.537 1.00 85.06 89 ASP A CA 1
ATOM 671 C C . ASP A 1 89 ? 6.426 -1.748 -30.560 1.00 85.06 89 ASP A C 1
ATOM 673 O O . ASP A 1 89 ? 5.606 -0.859 -30.793 1.00 85.06 89 ASP A O 1
ATOM 677 N N . ARG A 1 90 ? 6.375 -2.487 -29.445 1.00 91.25 90 ARG A N 1
ATOM 678 C CA . ARG A 1 90 ? 5.343 -2.364 -28.416 1.00 91.25 90 ARG A CA 1
ATOM 679 C C . ARG A 1 90 ? 5.904 -2.723 -27.048 1.00 91.25 90 ARG A C 1
ATOM 681 O O . ARG A 1 90 ? 6.609 -3.719 -26.916 1.00 91.25 90 ARG A O 1
ATOM 688 N N . VAL A 1 91 ? 5.521 -1.937 -26.046 1.00 97.50 91 VAL A N 1
ATOM 689 C CA . VAL A 1 91 ? 5.796 -2.207 -24.634 1.00 97.50 91 VAL A CA 1
ATOM 690 C C . VAL A 1 91 ? 4.467 -2.299 -23.886 1.00 97.50 91 VAL A C 1
ATOM 692 O O . VAL A 1 91 ? 3.538 -1.536 -24.157 1.00 97.50 91 VAL A O 1
ATOM 695 N N . GLU A 1 92 ? 4.357 -3.260 -22.977 1.00 97.94 92 GLU A N 1
ATOM 696 C CA . GLU A 1 92 ? 3.217 -3.442 -22.078 1.00 97.94 92 GLU A CA 1
ATOM 697 C C . GLU A 1 92 ? 3.675 -3.327 -20.623 1.00 97.94 92 GLU A C 1
ATOM 699 O O . GLU A 1 92 ? 4.727 -3.862 -20.272 1.00 97.94 92 GLU A O 1
ATOM 704 N N . ALA A 1 93 ? 2.873 -2.679 -19.777 1.00 98.19 93 ALA A N 1
ATOM 705 C CA . ALA A 1 93 ? 3.062 -2.700 -18.332 1.00 98.19 93 ALA A CA 1
ATOM 706 C C . ALA A 1 93 ? 2.233 -3.811 -17.680 1.00 98.19 93 ALA A C 1
ATOM 708 O O . ALA A 1 93 ? 1.101 -4.104 -18.066 1.00 98.19 93 ALA A O 1
ATOM 709 N N . VAL A 1 94 ? 2.817 -4.405 -16.646 1.00 98.31 94 VAL A N 1
ATOM 710 C CA . VAL A 1 94 ? 2.140 -5.223 -15.648 1.00 98.31 94 VAL A CA 1
ATOM 711 C C . VAL A 1 94 ? 2.523 -4.655 -14.292 1.00 98.31 94 VAL A C 1
ATOM 713 O O . VAL A 1 94 ? 3.625 -4.892 -13.798 1.00 98.31 94 VAL A O 1
ATOM 716 N N . TRP A 1 95 ? 1.617 -3.888 -13.697 1.00 97.62 95 TRP A N 1
ATOM 717 C CA . TRP A 1 95 ? 1.766 -3.411 -12.325 1.00 97.62 95 TRP A CA 1
ATOM 718 C C . TRP A 1 95 ? 1.771 -4.588 -11.359 1.00 97.62 95 TRP A C 1
ATOM 720 O O . TRP A 1 95 ? 0.988 -5.519 -11.539 1.00 97.62 95 TRP A O 1
ATOM 730 N N . PHE A 1 96 ? 2.613 -4.562 -10.331 1.00 96.25 96 PHE A N 1
ATOM 731 C CA . PHE A 1 96 ? 2.478 -5.501 -9.219 1.00 96.25 96 PHE A CA 1
ATOM 732 C C . PHE A 1 96 ? 1.183 -5.228 -8.444 1.00 96.25 96 PHE A C 1
ATOM 734 O O . PHE A 1 96 ? 0.564 -4.176 -8.607 1.00 96.25 96 PHE A O 1
ATOM 741 N N . GLU A 1 97 ? 0.723 -6.200 -7.655 1.00 94.00 97 GLU A N 1
ATOM 742 C CA . GLU A 1 97 ? -0.578 -6.125 -6.974 1.00 94.00 97 GLU A CA 1
ATOM 743 C C . GLU A 1 97 ? -0.665 -4.933 -6.007 1.00 94.00 97 GLU A C 1
ATOM 745 O O . GLU A 1 97 ? -1.722 -4.307 -5.884 1.00 94.00 97 GLU A O 1
ATOM 750 N N . GLU A 1 98 ? 0.471 -4.594 -5.396 1.00 93.69 98 GLU A N 1
ATOM 751 C CA . GLU A 1 98 ? 0.679 -3.420 -4.550 1.00 93.69 98 GLU A CA 1
ATOM 752 C C . GLU A 1 98 ? 0.483 -2.089 -5.308 1.00 93.69 98 GLU A C 1
ATOM 754 O O . GLU A 1 98 ? 0.085 -1.078 -4.732 1.00 93.69 98 GLU A O 1
ATOM 759 N N . GLY A 1 99 ? 0.711 -2.094 -6.628 1.00 93.19 99 GLY A N 1
ATOM 760 C CA . GLY A 1 99 ? 0.532 -0.952 -7.530 1.00 93.19 99 GLY A CA 1
ATOM 761 C C . GLY A 1 99 ? 1.605 0.137 -7.438 1.00 93.19 99 GLY A C 1
ATOM 762 O O . GLY A 1 99 ? 1.447 1.192 -8.052 1.00 93.19 99 GLY A O 1
ATOM 763 N N . ASP A 1 100 ? 2.685 -0.113 -6.700 1.00 93.62 100 ASP A N 1
ATOM 764 C CA . ASP A 1 100 ? 3.836 0.776 -6.525 1.00 93.62 100 ASP A CA 1
ATOM 765 C C . ASP A 1 100 ? 5.058 0.378 -7.378 1.00 93.62 100 ASP A C 1
ATOM 767 O O . ASP A 1 100 ? 5.900 1.230 -7.655 1.00 93.62 100 ASP A O 1
ATOM 771 N N . GLY A 1 101 ? 5.121 -0.874 -7.848 1.00 95.75 101 GLY A N 1
ATOM 772 C CA . GLY A 1 101 ? 6.118 -1.386 -8.795 1.00 95.75 101 GLY A CA 1
ATOM 773 C C . GLY A 1 101 ? 5.511 -1.935 -10.092 1.00 95.75 101 GLY A C 1
ATOM 774 O O . GLY A 1 101 ? 4.328 -2.285 -10.155 1.00 95.75 101 GLY A O 1
ATOM 775 N N . VAL A 1 102 ? 6.326 -2.027 -11.146 1.00 98.19 102 VAL A N 1
ATOM 776 C CA . VAL A 1 102 ? 5.883 -2.424 -12.492 1.00 98.19 102 VAL A CA 1
ATOM 777 C C . VAL A 1 102 ? 6.916 -3.282 -13.223 1.00 98.19 102 VAL A C 1
ATOM 779 O O . VAL A 1 102 ? 8.110 -2.983 -13.244 1.00 98.19 102 VAL A O 1
ATOM 782 N N . ALA A 1 103 ? 6.440 -4.338 -13.881 1.00 98.62 103 ALA A N 1
ATOM 783 C CA . ALA A 1 103 ? 7.195 -5.105 -14.862 1.00 98.62 103 ALA A CA 1
ATOM 784 C C . ALA A 1 103 ? 6.789 -4.684 -16.282 1.00 98.62 103 ALA A C 1
ATOM 786 O O . ALA A 1 103 ? 5.606 -4.588 -16.606 1.00 98.62 103 ALA A O 1
ATOM 787 N N . LEU A 1 104 ? 7.775 -4.452 -17.141 1.00 98.69 104 LEU A N 1
ATOM 788 C CA . LEU A 1 104 ? 7.595 -4.101 -18.545 1.00 98.69 104 LEU A CA 1
ATOM 789 C C . LEU A 1 104 ? 7.842 -5.325 -19.421 1.00 98.69 104 LEU A C 1
ATOM 791 O O . LEU A 1 104 ? 8.754 -6.108 -19.156 1.00 98.69 104 LEU A O 1
ATOM 795 N N . PHE A 1 105 ? 7.057 -5.473 -20.482 1.00 98.44 105 PHE A N 1
ATOM 796 C CA . PHE A 1 105 ? 7.132 -6.592 -21.417 1.00 98.44 105 PHE A CA 1
ATOM 797 C C . PHE A 1 105 ? 7.147 -6.111 -22.863 1.00 98.44 105 PHE A C 1
ATOM 799 O O . PHE A 1 105 ? 6.494 -5.125 -23.203 1.00 98.44 105 PHE A O 1
ATOM 806 N N . ASP A 1 106 ? 7.840 -6.856 -23.715 1.00 96.62 106 ASP A N 1
ATOM 807 C CA . ASP A 1 106 ? 7.710 -6.786 -25.168 1.00 96.62 106 ASP A CA 1
ATOM 808 C C . ASP A 1 106 ? 7.359 -8.175 -25.736 1.00 96.62 106 ASP A C 1
ATOM 810 O O . ASP A 1 106 ? 6.947 -9.076 -25.000 1.00 96.62 106 ASP A O 1
ATOM 814 N N . ALA A 1 107 ? 7.488 -8.355 -27.053 1.00 94.69 107 ALA A N 1
ATOM 815 C CA . ALA A 1 107 ? 7.177 -9.621 -27.716 1.00 94.69 107 ALA A CA 1
ATOM 816 C C . ALA A 1 107 ? 8.074 -10.796 -27.271 1.00 94.69 107 ALA A C 1
ATOM 818 O O . ALA A 1 107 ? 7.643 -11.944 -27.365 1.00 94.69 107 ALA A O 1
ATOM 819 N N . ASP A 1 108 ? 9.281 -10.523 -26.762 1.00 94.00 108 ASP A N 1
ATOM 820 C CA . ASP A 1 108 ? 10.238 -11.552 -26.333 1.00 94.00 108 ASP A CA 1
ATOM 821 C C . ASP A 1 108 ? 10.078 -11.923 -24.847 1.00 94.00 108 ASP A C 1
ATOM 823 O O . ASP A 1 108 ? 10.808 -12.771 -24.331 1.00 94.00 108 ASP A O 1
ATOM 827 N N . GLY A 1 109 ? 9.150 -11.276 -24.134 1.00 95.62 109 GLY A N 1
ATOM 828 C CA . GLY A 1 109 ? 8.888 -11.502 -22.716 1.00 95.62 109 GLY A CA 1
ATOM 829 C C . GLY A 1 109 ? 9.256 -10.305 -21.844 1.00 95.62 109 GLY A C 1
ATOM 830 O O . GLY A 1 109 ? 9.143 -9.152 -22.260 1.00 95.62 109 GLY A O 1
ATOM 831 N N . MET A 1 110 ? 9.643 -10.571 -20.593 1.00 98.06 110 MET A N 1
ATOM 832 C CA . MET A 1 110 ? 9.941 -9.512 -19.625 1.00 98.06 110 MET A CA 1
ATOM 833 C C . MET A 1 110 ? 11.139 -8.690 -20.108 1.00 98.06 110 MET A C 1
ATOM 835 O O . MET A 1 110 ? 12.210 -9.224 -20.398 1.00 98.06 110 MET A O 1
ATOM 839 N N . LEU A 1 111 ? 10.928 -7.387 -20.244 1.00 98.06 111 LEU A N 1
ATOM 840 C CA . LEU A 1 111 ? 11.909 -6.413 -20.699 1.00 98.06 111 LEU A CA 1
ATOM 841 C C . LEU A 1 111 ? 12.621 -5.765 -19.513 1.00 98.06 111 LEU A C 1
ATOM 843 O O . LEU A 1 111 ? 13.839 -5.602 -19.546 1.00 98.06 111 LEU A O 1
ATOM 847 N N . ALA A 1 112 ? 11.871 -5.393 -18.479 1.00 98.38 112 ALA A N 1
ATOM 848 C CA . ALA A 1 112 ? 12.416 -4.713 -17.316 1.00 98.38 112 ALA A CA 1
ATOM 849 C C . ALA A 1 112 ? 11.493 -4.790 -16.102 1.00 98.38 112 ALA A C 1
ATOM 851 O O . ALA A 1 112 ? 10.317 -5.127 -16.227 1.00 98.38 112 ALA A O 1
ATOM 852 N N . VAL A 1 113 ? 12.030 -4.432 -14.939 1.00 98.56 113 VAL A N 1
ATOM 853 C CA . VAL A 1 113 ? 11.289 -4.265 -13.689 1.00 98.56 113 VAL A CA 1
ATOM 854 C C . VAL A 1 113 ? 11.743 -2.978 -13.011 1.00 98.56 113 VAL A C 1
ATOM 856 O O . VAL A 1 113 ? 12.938 -2.786 -12.790 1.00 98.56 113 VAL A O 1
ATOM 859 N N . LEU A 1 114 ? 10.777 -2.131 -12.656 1.00 97.62 114 LEU A N 1
ATOM 860 C CA . LEU A 1 114 ? 10.941 -0.999 -11.751 1.00 97.62 114 LEU A CA 1
ATOM 861 C C . LEU A 1 114 ? 10.233 -1.379 -10.437 1.00 97.62 114 LEU A C 1
ATOM 863 O O . LEU A 1 114 ? 9.001 -1.312 -10.382 1.00 97.62 114 LEU A O 1
ATOM 867 N N . PRO A 1 115 ? 10.956 -1.892 -9.424 1.00 95.44 115 PRO A N 1
ATOM 868 C CA . PRO A 1 115 ? 10.343 -2.343 -8.174 1.00 95.44 115 PRO A CA 1
ATOM 869 C C . PRO A 1 115 ? 9.791 -1.167 -7.353 1.00 95.44 115 PRO A C 1
ATOM 871 O O . PRO A 1 115 ? 10.224 -0.032 -7.529 1.00 95.44 115 PRO A O 1
ATOM 874 N N . GLY A 1 116 ? 8.861 -1.437 -6.428 1.00 91.56 116 GLY A N 1
ATOM 875 C CA . GLY A 1 116 ? 8.217 -0.394 -5.609 1.00 91.56 116 GLY A CA 1
ATOM 876 C C . GLY A 1 116 ? 9.170 0.355 -4.669 1.00 91.56 116 GLY A C 1
ATOM 877 O O . GLY A 1 116 ? 8.869 1.461 -4.230 1.00 91.56 116 GLY A O 1
ATOM 878 N N . TRP A 1 117 ? 10.341 -0.230 -4.415 1.00 91.50 117 TRP A N 1
ATOM 879 C CA . TRP A 1 117 ? 11.435 0.331 -3.621 1.00 91.50 117 TRP A CA 1
ATOM 880 C C . TRP A 1 117 ? 12.510 1.053 -4.444 1.00 91.50 117 TRP A C 1
ATOM 882 O O . TRP A 1 117 ? 13.506 1.532 -3.893 1.00 91.50 117 TRP A O 1
ATOM 892 N N . ALA A 1 118 ? 12.347 1.123 -5.769 1.00 89.75 118 ALA A N 1
ATOM 893 C CA . ALA A 1 118 ? 13.258 1.881 -6.613 1.00 89.75 118 ALA A CA 1
ATOM 894 C C . ALA A 1 118 ? 13.151 3.380 -6.305 1.00 89.75 118 ALA A C 1
ATOM 896 O O . ALA A 1 118 ? 12.062 3.919 -6.120 1.00 89.75 118 ALA A O 1
ATOM 897 N N . GLY A 1 119 ? 14.289 4.061 -6.295 1.00 85.00 119 GLY A N 1
ATOM 898 C CA . GLY A 1 119 ? 14.388 5.470 -5.951 1.00 85.00 119 GLY A CA 1
ATOM 899 C C . GLY A 1 119 ? 15.754 6.044 -6.323 1.00 85.00 119 GLY A C 1
ATOM 900 O O . GLY A 1 119 ? 16.581 5.331 -6.889 1.00 85.00 119 GLY A O 1
ATOM 901 N N . PRO A 1 120 ? 16.010 7.327 -6.021 1.00 77.19 120 PRO A N 1
ATOM 902 C CA . PRO A 1 120 ? 17.260 7.995 -6.391 1.00 77.19 120 PRO A CA 1
ATOM 903 C C . PRO A 1 120 ? 18.499 7.429 -5.681 1.00 77.19 120 PRO A C 1
ATOM 905 O O . PRO A 1 120 ? 19.579 7.404 -6.262 1.00 77.19 120 PRO A O 1
ATOM 908 N N . GLU A 1 121 ? 18.328 6.968 -4.439 1.00 82.44 121 GLU A N 1
ATOM 909 C CA . GLU A 1 121 ? 19.396 6.426 -3.581 1.00 82.44 121 GLU A CA 1
ATOM 910 C C . GLU A 1 121 ? 19.473 4.888 -3.623 1.00 82.44 121 GLU A C 1
ATOM 912 O O . GLU A 1 121 ? 20.312 4.276 -2.962 1.00 82.44 121 GLU A O 1
ATOM 917 N N . THR A 1 122 ? 18.581 4.243 -4.380 1.00 85.25 122 THR A N 1
ATOM 918 C CA . THR A 1 122 ? 18.525 2.785 -4.531 1.00 85.25 122 THR A CA 1
ATOM 919 C C . THR A 1 122 ? 18.744 2.395 -5.989 1.00 85.25 122 THR A C 1
ATOM 921 O O . THR A 1 122 ? 18.900 3.233 -6.878 1.00 85.25 122 THR A O 1
ATOM 924 N N . LEU A 1 123 ? 18.812 1.093 -6.260 1.00 88.88 123 LEU A N 1
ATOM 925 C CA . LEU A 1 123 ? 18.917 0.612 -7.630 1.00 88.88 123 LEU A CA 1
ATOM 926 C C . LEU A 1 123 ? 17.665 1.045 -8.431 1.00 88.88 123 LEU A C 1
ATOM 928 O O . LEU A 1 123 ? 16.549 0.761 -7.992 1.00 88.88 123 LEU A O 1
ATOM 932 N N . PRO A 1 124 ? 17.815 1.654 -9.626 1.00 91.25 124 PRO A N 1
ATOM 933 C CA . PRO A 1 124 ? 16.675 2.153 -10.402 1.00 91.25 124 PRO A CA 1
ATOM 934 C C . PRO A 1 124 ? 15.763 1.043 -10.935 1.00 91.25 124 PRO A C 1
ATOM 936 O O . PRO A 1 124 ? 14.591 1.269 -11.234 1.00 91.25 124 PRO A O 1
ATOM 939 N N . GLY A 1 125 ? 16.308 -0.163 -11.083 1.00 96.19 125 GLY A N 1
ATOM 940 C CA . GLY A 1 125 ? 15.590 -1.338 -11.540 1.00 96.19 125 GLY A CA 1
ATOM 941 C C . GLY A 1 125 ? 16.466 -2.273 -12.360 1.00 96.19 125 GLY A C 1
ATOM 942 O O . GLY A 1 125 ? 17.696 -2.154 -12.415 1.00 96.19 125 GLY A O 1
ATOM 943 N N . TYR A 1 126 ? 15.799 -3.214 -13.017 1.00 98.00 126 TYR A N 1
ATOM 944 C CA . TYR A 1 126 ? 16.432 -4.301 -13.745 1.00 98.00 126 TYR A CA 1
ATOM 945 C C . TYR A 1 126 ? 16.005 -4.292 -15.207 1.00 98.00 126 TYR A C 1
ATOM 947 O O . TYR A 1 126 ? 14.814 -4.220 -15.493 1.00 98.00 126 TYR A O 1
ATOM 955 N N . ALA A 1 127 ? 16.952 -4.419 -16.135 1.00 97.69 127 ALA A N 1
ATOM 956 C CA . ALA A 1 127 ? 16.692 -4.420 -17.572 1.00 97.69 127 ALA A CA 1
ATOM 957 C C . ALA A 1 127 ? 17.286 -5.660 -18.251 1.00 97.69 127 ALA A C 1
ATOM 959 O O . ALA A 1 127 ? 18.386 -6.109 -17.922 1.00 97.69 127 ALA A O 1
ATOM 960 N N . ARG A 1 128 ? 16.563 -6.220 -19.228 1.00 97.62 128 ARG A N 1
ATOM 961 C CA . ARG A 1 128 ? 16.976 -7.412 -19.992 1.00 97.62 128 ARG A CA 1
ATOM 962 C C . ARG A 1 128 ? 18.269 -7.196 -20.777 1.00 97.62 128 ARG A C 1
ATOM 964 O O . ARG A 1 128 ? 19.039 -8.139 -20.960 1.00 97.62 128 ARG A O 1
ATOM 971 N N . GLU A 1 129 ? 18.493 -5.972 -21.247 1.00 95.88 129 GLU A N 1
ATOM 972 C CA . GLU A 1 129 ? 19.660 -5.615 -22.057 1.00 95.88 129 GLU A CA 1
ATOM 973 C C . GLU A 1 129 ? 20.911 -5.313 -21.230 1.00 95.88 129 GLU A C 1
ATOM 975 O O . GLU A 1 129 ? 21.993 -5.220 -21.809 1.00 95.88 129 GLU A O 1
ATOM 980 N N . ALA A 1 130 ? 20.793 -5.176 -19.907 1.00 95.75 130 ALA A N 1
ATOM 981 C CA . ALA A 1 130 ? 21.940 -5.021 -19.022 1.00 95.75 130 ALA A CA 1
ATOM 982 C C . ALA A 1 130 ? 22.578 -6.392 -18.736 1.00 95.75 130 ALA A C 1
ATOM 984 O O . ALA A 1 130 ? 21.885 -7.369 -18.445 1.00 95.75 130 ALA A O 1
ATOM 985 N N . VAL A 1 131 ? 23.908 -6.468 -18.815 1.00 96.19 131 VAL A N 1
ATOM 986 C CA . VAL A 1 131 ? 24.700 -7.678 -18.502 1.00 96.19 131 VAL A CA 1
ATOM 987 C C . VAL A 1 131 ? 25.616 -7.495 -17.292 1.00 96.19 131 VAL A C 1
ATOM 989 O O . VAL A 1 131 ? 26.054 -8.485 -16.713 1.00 96.19 131 VAL A O 1
ATOM 992 N N . ALA A 1 132 ? 25.842 -6.252 -16.860 1.00 93.75 132 ALA A N 1
ATOM 993 C CA . ALA A 1 132 ? 26.490 -5.911 -15.597 1.00 93.75 132 ALA A CA 1
ATOM 994 C C . ALA A 1 132 ? 25.788 -4.703 -14.941 1.00 93.75 132 ALA A C 1
ATOM 996 O O . ALA A 1 132 ? 25.148 -3.924 -15.653 1.00 93.75 132 ALA A O 1
ATOM 997 N N . PRO A 1 133 ? 25.876 -4.534 -13.607 1.00 92.44 133 PRO A N 1
ATOM 998 C CA . PRO A 1 133 ? 25.318 -3.369 -12.924 1.00 92.44 133 PRO A CA 1
ATOM 999 C C . PRO A 1 133 ? 25.933 -2.047 -13.399 1.00 92.44 133 PRO A C 1
ATOM 1001 O O . PRO A 1 133 ? 27.131 -1.956 -13.658 1.00 92.44 133 PRO A O 1
ATOM 1004 N N . SER A 1 134 ? 25.104 -1.011 -13.460 1.00 90.69 134 SER A N 1
ATOM 1005 C CA . SER A 1 134 ? 25.475 0.376 -13.749 1.00 90.69 134 SER A CA 1
ATOM 1006 C C . SER A 1 134 ? 24.587 1.323 -12.929 1.00 90.69 134 SER A C 1
ATOM 1008 O O . SER A 1 134 ? 23.559 0.875 -12.414 1.00 90.69 134 SER A O 1
ATOM 1010 N N . PRO A 1 135 ? 24.908 2.628 -12.840 1.00 89.81 135 PRO A N 1
ATOM 1011 C CA . PRO A 1 135 ? 24.040 3.595 -12.164 1.00 89.81 135 PRO A CA 1
ATOM 1012 C C . PRO A 1 135 ? 22.610 3.662 -12.720 1.00 89.81 135 PRO A C 1
ATOM 1014 O O . PRO A 1 135 ? 21.708 4.091 -12.011 1.00 89.81 135 PRO A O 1
ATOM 1017 N N . SER A 1 136 ? 22.391 3.246 -13.973 1.00 91.75 136 SER A N 1
ATOM 1018 C CA . SER A 1 136 ? 21.107 3.399 -14.669 1.00 91.75 136 SER A CA 1
ATOM 1019 C C . SER A 1 136 ? 20.347 2.091 -14.890 1.00 91.75 136 SER A C 1
ATOM 1021 O O . SER A 1 136 ? 19.202 2.153 -15.327 1.00 91.75 136 SER A O 1
ATOM 1023 N N . ALA A 1 137 ? 20.951 0.924 -14.628 1.00 93.88 137 ALA A N 1
ATOM 1024 C CA . ALA A 1 137 ? 20.306 -0.388 -14.754 1.00 93.88 137 ALA A CA 1
ATOM 1025 C C . ALA A 1 137 ? 21.146 -1.521 -14.138 1.00 93.88 137 ALA A C 1
ATOM 1027 O O . ALA A 1 137 ? 22.374 -1.532 -14.271 1.00 93.88 137 ALA A O 1
ATOM 1028 N N . ALA A 1 138 ? 20.473 -2.529 -13.572 1.00 95.94 138 ALA A N 1
ATOM 1029 C CA . ALA A 1 138 ? 21.049 -3.845 -13.283 1.00 95.94 138 ALA A CA 1
ATOM 1030 C C . ALA A 1 138 ? 20.546 -4.936 -14.251 1.00 95.94 138 ALA A C 1
ATOM 1032 O O . ALA A 1 138 ? 19.490 -4.777 -14.870 1.00 95.94 138 ALA A O 1
ATOM 1033 N N . PRO A 1 139 ? 21.255 -6.074 -14.371 1.00 97.62 139 PRO A N 1
ATOM 1034 C CA . PRO A 1 139 ? 20.824 -7.190 -15.213 1.00 97.62 139 PRO A CA 1
ATOM 1035 C C . PRO A 1 139 ? 19.525 -7.836 -14.720 1.00 97.62 139 PRO A C 1
ATOM 1037 O O . PRO A 1 139 ? 19.472 -8.367 -13.617 1.00 97.62 139 PRO A O 1
ATOM 1040 N N . LEU A 1 140 ? 18.490 -7.903 -15.563 1.00 98.19 140 LEU A N 1
ATOM 1041 C CA . LEU A 1 140 ? 17.247 -8.619 -15.223 1.00 98.19 140 LEU A CA 1
ATOM 1042 C C . LEU A 1 140 ? 17.469 -10.100 -14.914 1.00 98.19 140 LEU A C 1
ATOM 1044 O O . LEU A 1 140 ? 16.766 -10.668 -14.083 1.00 98.19 140 LEU A O 1
ATOM 1048 N N . GLN A 1 141 ? 18.479 -10.717 -15.527 1.00 96.56 141 GLN A N 1
ATOM 1049 C CA . GLN A 1 141 ? 18.788 -12.124 -15.292 1.00 96.56 141 GLN A CA 1
ATOM 1050 C C . GLN A 1 141 ? 19.106 -12.425 -13.819 1.00 96.56 141 GLN A C 1
ATOM 1052 O O . GLN A 1 141 ? 18.785 -13.517 -13.362 1.00 96.56 141 GLN A O 1
ATOM 1057 N N . SER A 1 142 ? 19.684 -11.478 -13.067 1.00 96.50 142 SER A N 1
ATOM 1058 C CA . SER A 1 142 ? 20.003 -11.690 -11.648 1.00 96.50 142 SER A CA 1
ATOM 1059 C C . SER A 1 142 ? 18.786 -11.599 -10.724 1.00 96.50 142 SER A C 1
ATOM 1061 O O . SER A 1 142 ? 18.916 -11.886 -9.542 1.00 96.50 142 SER A O 1
ATOM 1063 N N . ALA A 1 143 ? 17.625 -11.175 -11.234 1.00 96.19 143 ALA A N 1
ATOM 1064 C CA . ALA A 1 143 ? 16.409 -10.981 -10.445 1.00 96.19 143 ALA A CA 1
ATOM 1065 C C . ALA A 1 143 ? 15.172 -11.672 -11.051 1.00 96.19 143 ALA A C 1
ATOM 1067 O O . ALA A 1 143 ? 14.059 -11.529 -10.545 1.00 96.19 143 ALA A O 1
ATOM 1068 N N . ILE A 1 144 ? 15.341 -12.438 -12.136 1.00 96.00 144 ILE A N 1
ATOM 1069 C CA . ILE A 1 144 ? 14.222 -13.057 -12.855 1.00 96.00 144 ILE A CA 1
ATOM 1070 C C . ILE A 1 144 ? 13.502 -14.120 -12.016 1.00 96.00 144 ILE A C 1
ATOM 1072 O O . ILE A 1 144 ? 12.286 -14.247 -12.116 1.00 96.00 144 ILE A O 1
ATOM 1076 N N . GLU A 1 145 ? 14.223 -14.839 -11.153 1.00 96.31 145 GLU A N 1
ATOM 1077 C CA . GLU A 1 145 ? 13.639 -15.838 -10.247 1.00 96.31 145 GLU A CA 1
ATOM 1078 C C . GLU A 1 145 ? 12.720 -15.192 -9.202 1.00 96.31 145 GLU A C 1
ATOM 1080 O O . GLU A 1 145 ? 11.704 -15.772 -8.824 1.00 96.31 145 GLU A O 1
ATOM 1085 N N . GLN A 1 146 ? 13.026 -13.957 -8.796 1.00 92.69 146 GLN A N 1
ATOM 1086 C CA . GLN A 1 146 ? 12.203 -13.173 -7.878 1.00 92.69 146 GLN A CA 1
ATOM 1087 C C . GLN A 1 146 ? 11.004 -12.540 -8.600 1.00 92.69 146 GLN A C 1
ATOM 1089 O O . GLN A 1 146 ? 9.854 -12.692 -8.179 1.00 92.69 146 GLN A O 1
ATOM 1094 N N . PHE A 1 147 ? 11.252 -11.821 -9.701 1.00 96.50 147 PHE A N 1
ATOM 1095 C CA . PHE A 1 147 ? 10.224 -10.994 -10.340 1.00 96.50 147 PHE A CA 1
ATOM 1096 C C . PHE A 1 147 ? 9.385 -11.717 -11.391 1.00 96.50 147 PHE A C 1
ATOM 1098 O O . PHE A 1 147 ? 8.250 -11.304 -11.627 1.00 96.50 147 PHE A O 1
ATOM 1105 N N . GLY A 1 148 ? 9.886 -12.796 -11.996 1.00 97.25 148 GLY A N 1
ATOM 1106 C CA . GLY A 1 148 ? 9.140 -13.616 -12.955 1.00 97.25 148 GLY A CA 1
ATOM 1107 C C . GLY A 1 148 ? 7.822 -14.122 -12.360 1.00 97.25 148 GLY A C 1
ATOM 1108 O O . GLY A 1 148 ? 6.755 -13.697 -12.816 1.00 97.25 148 GLY A O 1
ATOM 1109 N N . PRO A 1 149 ? 7.866 -14.921 -11.275 1.00 95.69 149 PRO A N 1
ATOM 1110 C CA . PRO A 1 149 ? 6.661 -15.394 -10.595 1.00 95.69 149 PRO A CA 1
ATOM 1111 C C . PRO A 1 149 ? 5.774 -14.255 -10.078 1.00 95.69 149 PRO A C 1
ATOM 1113 O O . PRO A 1 149 ? 4.548 -14.363 -10.098 1.00 95.69 149 PRO A O 1
ATOM 1116 N N . ARG A 1 150 ? 6.367 -13.139 -9.625 1.00 94.19 150 ARG A N 1
ATOM 1117 C CA . ARG A 1 150 ? 5.605 -11.970 -9.154 1.00 94.19 150 ARG A CA 1
ATOM 1118 C C . ARG A 1 150 ? 4.808 -11.317 -10.284 1.00 94.19 150 ARG A C 1
ATOM 1120 O O . ARG A 1 150 ? 3.631 -11.017 -10.095 1.00 94.19 150 ARG A O 1
ATOM 1127 N N . ALA A 1 151 ? 5.407 -11.142 -11.459 1.00 97.12 151 ALA A N 1
ATOM 1128 C CA . ALA A 1 151 ? 4.726 -10.580 -12.620 1.00 97.12 151 ALA A CA 1
ATOM 1129 C C . ALA A 1 151 ? 3.619 -11.509 -13.148 1.00 97.12 151 ALA A C 1
ATOM 1131 O O . ALA A 1 151 ? 2.560 -11.034 -13.554 1.00 97.12 151 ALA A O 1
ATOM 1132 N N . GLU A 1 152 ? 3.822 -12.829 -13.110 1.00 96.62 152 GLU A N 1
ATOM 1133 C CA . GLU A 1 152 ? 2.782 -13.804 -13.461 1.00 96.62 152 GLU A CA 1
ATOM 1134 C C . GLU A 1 152 ? 1.594 -13.752 -12.495 1.00 96.62 152 GLU A C 1
ATOM 1136 O O . GLU A 1 152 ? 0.447 -13.656 -12.941 1.00 96.62 152 GLU A O 1
ATOM 1141 N N . ARG A 1 153 ? 1.857 -13.728 -11.178 1.00 95.19 153 ARG A N 1
ATOM 1142 C CA . ARG A 1 153 ? 0.809 -13.532 -10.161 1.00 95.19 153 ARG A CA 1
ATOM 1143 C C . ARG A 1 153 ? 0.056 -12.228 -10.385 1.00 95.19 153 ARG A C 1
ATOM 1145 O O . ARG A 1 153 ? -1.170 -12.233 -10.370 1.00 95.19 153 ARG A O 1
ATOM 1152 N N . ALA A 1 154 ? 0.769 -11.142 -10.674 1.00 96.38 154 ALA A N 1
ATOM 1153 C CA . ALA A 1 154 ? 0.158 -9.853 -10.964 1.00 96.38 154 ALA A CA 1
ATOM 1154 C C . ALA A 1 154 ? -0.747 -9.901 -12.208 1.00 96.38 154 ALA A C 1
ATOM 1156 O O . ALA A 1 154 ? -1.881 -9.427 -12.157 1.00 96.38 154 ALA A O 1
ATOM 1157 N N . ARG A 1 155 ? -0.317 -10.540 -13.310 1.00 96.56 155 ARG A N 1
ATOM 1158 C CA . ARG A 1 155 ? -1.185 -10.761 -14.486 1.00 96.56 155 ARG A CA 1
ATOM 1159 C C . ARG A 1 155 ? -2.454 -11.529 -14.111 1.00 96.56 155 ARG A C 1
ATOM 1161 O O . ARG A 1 155 ? -3.540 -11.139 -14.537 1.00 96.56 155 ARG A O 1
ATOM 1168 N N . GLY A 1 156 ? -2.324 -12.594 -13.317 1.00 95.69 156 GLY A N 1
ATOM 1169 C CA . GLY A 1 156 ? -3.456 -13.383 -12.826 1.00 95.69 156 GLY A CA 1
ATOM 1170 C C . GLY A 1 156 ? -4.418 -12.559 -11.967 1.00 95.69 156 GLY A C 1
ATOM 1171 O O . GLY A 1 156 ? -5.625 -12.576 -12.208 1.00 95.69 156 GLY A O 1
ATOM 1172 N N . TYR A 1 157 ? -3.879 -11.781 -11.029 1.00 94.69 157 TYR A N 1
ATOM 1173 C CA . TYR A 1 157 ? -4.640 -10.878 -10.170 1.00 94.69 157 TYR A CA 1
ATOM 1174 C C . TYR A 1 157 ? -5.422 -9.842 -10.986 1.00 94.69 157 TYR A C 1
ATOM 1176 O O . TYR A 1 157 ? -6.637 -9.723 -10.830 1.00 94.69 157 TYR A O 1
ATOM 1184 N N . TRP A 1 158 ? -4.777 -9.143 -11.926 1.00 93.44 158 TRP A N 1
ATOM 1185 C CA . TRP A 1 158 ? -5.461 -8.144 -12.752 1.00 93.44 158 TRP A CA 1
ATOM 1186 C C . TRP A 1 158 ? -6.480 -8.763 -13.715 1.00 93.44 158 TRP A C 1
ATOM 1188 O O . TRP A 1 158 ? -7.533 -8.173 -13.960 1.00 93.44 158 TRP A O 1
ATOM 1198 N N . ALA A 1 159 ? -6.223 -9.974 -14.220 1.00 94.31 159 ALA A N 1
ATOM 1199 C CA . ALA A 1 159 ? -7.202 -10.723 -15.004 1.00 94.31 159 ALA A CA 1
ATOM 1200 C C . ALA A 1 159 ? -8.428 -11.114 -14.163 1.00 94.31 159 ALA A C 1
ATOM 1202 O O . ALA A 1 159 ? -9.558 -10.985 -14.636 1.00 94.31 159 ALA A O 1
ATOM 1203 N N . TRP A 1 160 ? -8.223 -11.541 -12.912 1.00 93.31 160 TRP A N 1
ATOM 1204 C CA . TRP A 1 160 ? -9.308 -11.777 -11.960 1.00 93.31 160 TRP A CA 1
ATOM 1205 C C . TRP A 1 160 ? -10.091 -10.487 -11.684 1.00 93.31 160 TRP A C 1
ATOM 1207 O O . TRP A 1 160 ? -11.308 -10.479 -11.862 1.00 93.31 160 TRP A O 1
ATOM 1217 N N . ARG A 1 161 ? -9.405 -9.373 -11.386 1.00 88.56 161 ARG A N 1
ATOM 1218 C CA . ARG A 1 161 ? -10.01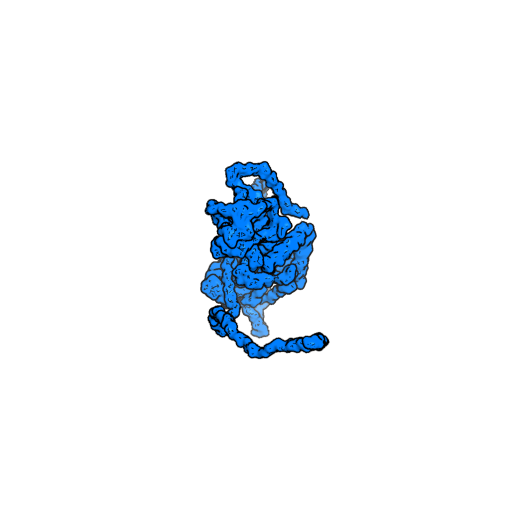4 -8.046 -11.166 1.00 88.56 161 ARG A CA 1
ATOM 1219 C C . ARG A 1 161 ? -10.852 -7.551 -12.342 1.00 88.56 161 ARG A C 1
ATOM 1221 O O . ARG A 1 161 ? -11.793 -6.790 -12.137 1.00 88.56 161 ARG A O 1
ATOM 1228 N N . ALA A 1 162 ? -10.517 -7.948 -13.567 1.00 89.94 162 ALA A N 1
ATOM 1229 C CA . ALA A 1 162 ? -11.252 -7.555 -14.766 1.00 89.94 162 ALA A CA 1
ATOM 1230 C C . ALA A 1 162 ? -12.575 -8.325 -14.965 1.00 89.94 162 ALA A C 1
ATOM 1232 O O . ALA A 1 162 ? -13.402 -7.913 -15.789 1.00 89.94 162 ALA A O 1
ATOM 1233 N N . ARG A 1 163 ? -12.801 -9.431 -14.238 1.00 93.00 163 ARG A N 1
ATOM 1234 C CA . ARG A 1 163 ? -14.058 -10.195 -14.293 1.00 93.00 163 ARG A CA 1
ATOM 1235 C C . ARG A 1 163 ? -15.191 -9.388 -13.660 1.00 93.00 163 ARG A C 1
ATOM 1237 O O . ARG A 1 163 ? -15.002 -8.732 -12.645 1.00 93.00 163 ARG A O 1
ATOM 1244 N N . GLN A 1 164 ? -16.386 -9.461 -14.246 1.00 86.62 164 GLN A N 1
ATOM 1245 C CA . GLN A 1 164 ? -17.521 -8.628 -13.820 1.00 86.62 164 GLN A CA 1
ATOM 1246 C C . GLN A 1 164 ? -17.989 -8.911 -12.386 1.00 86.62 164 GLN A C 1
ATOM 1248 O O . GLN A 1 164 ? -18.365 -7.975 -11.692 1.00 86.62 164 GLN A O 1
ATOM 1253 N N . GLU A 1 165 ? -17.948 -10.172 -11.957 1.00 89.75 165 GLU A N 1
ATOM 1254 C CA . GLU A 1 165 ? -18.495 -10.617 -10.665 1.00 89.75 165 GLU A CA 1
ATOM 1255 C C . GLU A 1 165 ? -17.424 -10.758 -9.575 1.00 89.75 165 GLU A C 1
ATOM 1257 O O . GLU A 1 165 ? -17.760 -10.790 -8.396 1.00 89.75 165 GLU A O 1
ATOM 1262 N N . ALA A 1 166 ? -16.135 -10.752 -9.943 1.00 90.38 166 ALA A N 1
ATOM 1263 C CA . ALA A 1 166 ? -15.022 -11.003 -9.022 1.00 90.38 166 ALA A CA 1
ATOM 1264 C C . ALA A 1 166 ? -15.041 -10.090 -7.792 1.00 90.38 166 ALA A C 1
ATOM 1266 O O . ALA A 1 166 ? -14.753 -10.526 -6.681 1.00 90.38 166 ALA A O 1
ATOM 1267 N N . TRP A 1 167 ? -15.399 -8.821 -7.991 1.00 88.88 167 TRP A N 1
ATOM 1268 C CA . TRP A 1 167 ? -15.465 -7.862 -6.898 1.00 88.88 167 TRP A CA 1
ATOM 1269 C C . TRP A 1 167 ? -16.609 -8.151 -5.922 1.00 88.88 167 TRP A C 1
ATOM 1271 O O . TRP A 1 167 ? -16.426 -8.095 -4.708 1.00 88.88 167 TRP A O 1
ATOM 1281 N N . GLN A 1 168 ? -17.785 -8.475 -6.457 1.00 90.25 168 GLN A N 1
ATOM 1282 C CA . GLN A 1 168 ? -18.957 -8.790 -5.651 1.00 90.25 168 GLN A CA 1
ATOM 1283 C C . GLN A 1 168 ? -18.748 -10.091 -4.870 1.00 90.25 168 GLN A C 1
ATOM 1285 O O . GLN A 1 168 ? -19.062 -10.134 -3.685 1.00 90.25 168 GLN A O 1
ATOM 1290 N N . GLU A 1 169 ? -18.182 -11.117 -5.512 1.00 93.81 169 GLU A N 1
ATOM 1291 C CA . GLU A 1 169 ? -17.815 -12.384 -4.868 1.00 93.81 169 GLU A CA 1
ATOM 1292 C C . GLU A 1 169 ? -16.841 -12.149 -3.707 1.00 93.81 169 GLU A C 1
ATOM 1294 O O . GLU A 1 169 ? -17.086 -12.612 -2.596 1.00 93.81 169 GLU A O 1
ATOM 1299 N N . TYR A 1 170 ? -15.784 -11.362 -3.937 1.00 95.00 170 TYR A N 1
ATOM 1300 C CA . TYR A 1 170 ? -14.817 -11.004 -2.899 1.00 95.00 170 TYR A CA 1
ATOM 1301 C C . TYR A 1 170 ? -15.466 -10.255 -1.724 1.00 95.00 170 TYR A C 1
ATOM 1303 O O . TYR A 1 170 ? -15.260 -10.621 -0.569 1.00 95.00 170 TYR A O 1
ATOM 1311 N N . GLN A 1 171 ? -16.273 -9.220 -1.989 1.00 93.06 171 GLN A N 1
ATOM 1312 C CA . GLN A 1 171 ? -16.908 -8.458 -0.908 1.00 93.06 171 GLN A CA 1
ATOM 1313 C C . GLN A 1 171 ? -17.870 -9.323 -0.095 1.00 93.06 171 GLN A C 1
ATOM 1315 O O . GLN A 1 171 ? -17.940 -9.170 1.121 1.00 93.06 171 GLN A O 1
ATOM 1320 N N . GLN A 1 172 ? -18.604 -10.224 -0.751 1.00 95.19 172 GLN A N 1
ATOM 1321 C CA . GLN A 1 172 ? -19.498 -11.158 -0.072 1.00 95.19 172 GLN A CA 1
ATOM 1322 C C . GLN A 1 172 ? -18.727 -12.135 0.818 1.00 95.19 172 GLN A C 1
ATOM 1324 O O . GLN A 1 172 ? -19.165 -12.378 1.938 1.00 95.19 172 GLN A O 1
ATOM 1329 N N . ASP A 1 173 ? -17.588 -12.650 0.356 1.00 97.00 173 ASP A N 1
ATOM 1330 C CA . ASP A 1 173 ? -16.736 -13.564 1.124 1.00 97.00 173 ASP A CA 1
ATOM 1331 C C . ASP A 1 173 ? -16.210 -12.906 2.412 1.00 97.00 173 ASP A C 1
ATOM 1333 O O . ASP A 1 173 ? -16.452 -13.399 3.519 1.00 97.00 173 ASP A O 1
ATOM 1337 N N . VAL A 1 174 ? -15.608 -11.717 2.291 1.00 97.06 174 VAL A N 1
ATOM 1338 C CA . VAL A 1 174 ? -15.102 -10.961 3.449 1.00 97.06 174 VAL A CA 1
ATOM 1339 C C . VAL A 1 174 ? -16.246 -10.539 4.378 1.00 97.06 174 VAL A C 1
ATOM 1341 O O . VAL A 1 174 ? -16.159 -10.727 5.593 1.00 97.06 174 VAL A O 1
ATOM 1344 N N . ALA A 1 175 ? -17.355 -10.020 3.838 1.00 97.00 175 ALA A N 1
ATOM 1345 C CA . ALA A 1 175 ? -18.507 -9.622 4.649 1.00 97.00 175 ALA A CA 1
ATOM 1346 C C . ALA A 1 175 ? -19.123 -10.812 5.399 1.00 97.00 175 ALA A C 1
ATOM 1348 O O . ALA A 1 175 ? -19.514 -10.672 6.558 1.00 97.00 175 ALA A O 1
ATOM 1349 N N . GLN A 1 176 ? -19.179 -11.994 4.777 1.00 97.75 176 GLN A N 1
ATOM 1350 C CA . GLN A 1 176 ? -19.670 -13.207 5.422 1.00 97.75 176 GLN A CA 1
ATOM 1351 C C . GLN A 1 176 ? -18.725 -13.658 6.541 1.00 97.75 176 GLN A C 1
ATOM 1353 O O . GLN A 1 176 ? -19.197 -14.009 7.625 1.00 97.75 176 GLN A O 1
ATOM 1358 N N . HIS A 1 177 ? -17.407 -13.603 6.326 1.00 98.19 177 HIS A N 1
ATOM 1359 C CA . HIS A 1 177 ? -16.418 -13.884 7.370 1.00 98.19 177 HIS A CA 1
ATOM 1360 C C . HIS A 1 177 ? -16.600 -12.967 8.583 1.00 98.19 177 HIS A C 1
ATOM 1362 O O . HIS A 1 177 ? -16.690 -13.461 9.710 1.00 98.19 177 HIS A O 1
ATOM 1368 N N . VAL A 1 178 ? -16.737 -11.657 8.367 1.00 98.19 178 VAL A N 1
ATOM 1369 C CA . VAL A 1 178 ? -17.001 -10.692 9.447 1.00 98.19 178 VAL A CA 1
ATOM 1370 C C . VAL A 1 178 ? -18.345 -10.990 10.122 1.00 98.19 178 VAL A C 1
ATOM 1372 O O . VAL A 1 178 ? -18.428 -11.056 11.350 1.00 98.19 178 VAL A O 1
ATOM 1375 N N . ALA A 1 179 ? -19.392 -11.272 9.343 1.00 97.56 179 ALA A N 1
ATOM 1376 C CA . ALA A 1 179 ? -20.725 -11.521 9.878 1.00 97.56 179 ALA A CA 1
ATOM 1377 C C . ALA A 1 179 ? -20.831 -12.791 10.734 1.00 97.56 179 ALA A C 1
ATOM 1379 O O . ALA A 1 179 ? -21.634 -12.837 11.665 1.00 97.56 179 ALA A O 1
ATOM 1380 N N . THR A 1 180 ? -20.012 -13.816 10.477 1.00 97.38 180 THR A N 1
ATOM 1381 C CA . THR A 1 180 ? -19.952 -15.009 11.348 1.00 97.38 180 THR A CA 1
ATOM 1382 C C . THR A 1 180 ? -19.401 -14.726 12.747 1.00 97.38 180 THR A C 1
ATOM 1384 O O . THR A 1 180 ? -19.613 -15.535 13.646 1.00 97.38 180 THR A O 1
ATOM 1387 N N . ARG A 1 181 ? -18.723 -13.587 12.941 1.00 96.62 181 ARG A N 1
ATOM 1388 C CA . ARG A 1 181 ? -18.075 -13.200 14.203 1.00 96.62 181 ARG A CA 1
ATOM 1389 C C . ARG A 1 181 ? -18.793 -12.060 14.909 1.00 96.62 181 ARG A C 1
ATOM 1391 O O . ARG A 1 181 ? -18.899 -12.076 16.128 1.00 96.62 181 ARG A O 1
ATOM 1398 N N . LEU A 1 182 ? -19.301 -11.098 14.140 1.00 96.38 182 LEU A N 1
ATOM 1399 C CA . LEU A 1 182 ? -19.950 -9.890 14.661 1.00 96.38 182 LEU A CA 1
ATOM 1400 C C . LEU A 1 182 ? -21.473 -9.864 14.454 1.00 96.38 182 LEU A C 1
ATOM 1402 O O . LEU A 1 182 ? -22.145 -8.944 14.913 1.00 96.38 182 LEU A O 1
ATOM 1406 N N . GLY A 1 183 ? -22.038 -10.848 13.749 1.00 96.88 183 GLY A N 1
ATOM 1407 C CA . GLY A 1 183 ? -23.419 -10.802 13.268 1.00 96.88 183 GLY A CA 1
ATOM 1408 C C . GLY A 1 183 ? -23.567 -9.985 11.981 1.00 96.88 183 GLY A C 1
ATOM 1409 O O . GLY A 1 183 ? -22.614 -9.398 11.475 1.00 96.88 183 GLY A O 1
ATOM 1410 N N . GLN A 1 184 ? -24.772 -9.961 11.409 1.00 96.62 184 GLN A N 1
ATOM 1411 C CA . GLN A 1 184 ? -25.036 -9.219 10.170 1.00 96.62 184 GLN A CA 1
ATOM 1412 C C . GLN A 1 184 ? -24.802 -7.716 10.363 1.00 96.62 184 GLN A C 1
ATOM 1414 O O . GLN A 1 184 ? -25.143 -7.176 11.415 1.00 96.62 184 GLN A O 1
ATOM 1419 N N . ALA A 1 185 ? -24.253 -7.052 9.343 1.00 96.00 185 ALA A N 1
ATOM 1420 C CA . ALA A 1 185 ? -24.126 -5.600 9.351 1.00 96.00 185 ALA A CA 1
ATOM 1421 C C . ALA A 1 185 ? -25.523 -4.963 9.346 1.00 96.00 185 ALA A C 1
ATOM 1423 O O . ALA A 1 185 ? -26.368 -5.303 8.516 1.00 96.00 185 ALA A O 1
ATOM 1424 N N . GLN A 1 186 ? -25.767 -4.032 10.264 1.00 94.06 186 GLN A N 1
ATOM 1425 C CA . GLN A 1 186 ? -27.024 -3.287 10.348 1.00 94.06 186 GLN A CA 1
ATOM 1426 C C . GLN A 1 186 ? -27.055 -2.179 9.294 1.00 94.06 186 GLN A C 1
ATOM 1428 O O . GLN A 1 186 ? -28.120 -1.820 8.792 1.00 94.06 186 GLN A O 1
ATOM 1433 N N . GLN A 1 187 ? -25.884 -1.634 8.968 1.00 92.38 187 GLN A N 1
ATOM 1434 C CA . GLN A 1 187 ? -25.704 -0.525 8.044 1.00 92.38 187 GLN A CA 1
ATOM 1435 C C . GLN A 1 187 ? -24.380 -0.695 7.286 1.00 92.38 187 GLN A C 1
ATOM 1437 O O . GLN A 1 187 ? -23.398 -1.198 7.839 1.00 92.38 187 GLN A O 1
ATOM 1442 N N . VAL A 1 188 ? -24.368 -0.296 6.011 1.00 94.88 188 VAL A N 1
ATOM 1443 C CA . VAL A 1 188 ? -23.195 -0.369 5.131 1.00 94.88 188 VAL A CA 1
ATOM 1444 C C . VAL A 1 188 ? -23.056 0.942 4.364 1.00 94.88 188 VAL A C 1
ATOM 1446 O O . VAL A 1 188 ? -24.017 1.385 3.734 1.00 94.88 188 VAL A O 1
ATOM 1449 N N . TRP A 1 189 ? -21.862 1.537 4.373 1.00 94.31 189 TRP A N 1
ATOM 1450 C CA . TRP A 1 189 ? -21.578 2.804 3.694 1.00 94.31 189 TRP A CA 1
ATOM 1451 C C . TRP A 1 189 ? -20.358 2.696 2.783 1.00 94.31 189 TRP A C 1
ATOM 1453 O O . TRP A 1 189 ? -19.363 2.082 3.166 1.00 94.31 189 TRP A O 1
ATOM 1463 N N . PRO A 1 190 ? -20.373 3.326 1.600 1.00 93.69 190 PRO A N 1
ATOM 1464 C CA . PRO A 1 190 ? -19.170 3.468 0.789 1.00 93.69 190 PRO A CA 1
ATOM 1465 C C . PRO A 1 190 ? -18.169 4.426 1.453 1.00 93.69 190 PRO A C 1
ATOM 1467 O O . PRO A 1 190 ? -18.535 5.513 1.895 1.00 93.69 190 PRO A O 1
ATOM 1470 N N . LEU A 1 191 ? -16.884 4.065 1.451 1.00 91.31 191 LEU A N 1
ATOM 1471 C CA . LEU A 1 191 ? -15.786 4.876 1.999 1.00 91.31 191 LEU A CA 1
ATOM 1472 C C . LEU A 1 191 ? -15.054 5.699 0.924 1.00 91.31 191 LEU A C 1
ATOM 1474 O O . LEU A 1 191 ? -13.854 5.957 1.006 1.00 91.31 191 LEU A O 1
ATOM 1478 N N . 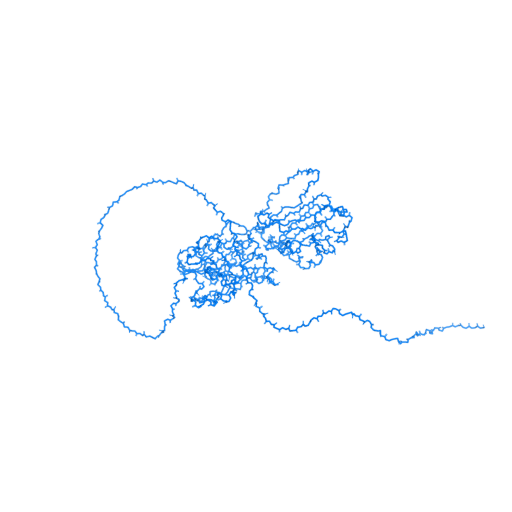GLY A 1 192 ? -15.788 6.134 -0.101 1.00 79.69 192 GLY A N 1
ATOM 1479 C CA . GLY A 1 192 ? -15.298 7.008 -1.167 1.00 79.69 192 GLY A CA 1
ATOM 1480 C C . GLY A 1 192 ? -15.537 6.465 -2.576 1.00 79.69 192 GLY A C 1
ATOM 1481 O O . GLY A 1 192 ? -16.042 5.363 -2.771 1.00 79.69 192 GLY A O 1
ATOM 1482 N N . GLN A 1 193 ? -15.164 7.274 -3.568 1.00 68.00 193 GLN A N 1
ATOM 1483 C CA . GLN A 1 193 ? -15.270 6.945 -4.992 1.00 68.00 193 GLN A CA 1
ATOM 1484 C C . GLN A 1 193 ? -13.947 6.341 -5.481 1.00 68.00 193 GLN A C 1
ATOM 1486 O O . GLN A 1 193 ? -12.907 6.996 -5.398 1.00 68.00 193 GLN A O 1
ATOM 1491 N N . GLY A 1 194 ? -13.934 5.100 -5.971 1.00 64.38 194 GLY A N 1
ATOM 1492 C CA . GLY A 1 194 ? -12.694 4.478 -6.442 1.00 64.38 194 GLY A CA 1
ATOM 1493 C C . GLY A 1 194 ? -12.836 3.023 -6.874 1.00 64.38 194 GLY A C 1
ATOM 1494 O O . GLY A 1 194 ? -13.856 2.384 -6.627 1.00 64.38 194 GLY A O 1
ATOM 1495 N N . ASN A 1 195 ? -11.794 2.514 -7.537 1.00 63.09 195 ASN A N 1
ATOM 1496 C CA . ASN A 1 195 ? -11.667 1.107 -7.896 1.00 63.09 195 ASN A CA 1
ATOM 1497 C C . ASN A 1 195 ? -10.461 0.490 -7.149 1.00 63.09 195 ASN A C 1
ATOM 1499 O O . ASN A 1 195 ? -9.334 0.914 -7.401 1.00 63.09 195 ASN A O 1
ATOM 1503 N N . PRO A 1 196 ? -10.672 -0.509 -6.276 1.00 67.62 196 PRO A N 1
ATOM 1504 C CA . PRO A 1 196 ? -11.983 -1.041 -5.921 1.00 67.62 196 PRO A CA 1
ATOM 1505 C C . PRO A 1 196 ? -12.734 -0.161 -4.916 1.00 67.62 196 PRO A C 1
ATOM 1507 O O . PRO A 1 196 ? -12.117 0.628 -4.198 1.00 67.62 196 PRO A O 1
ATOM 1510 N N . PRO A 1 197 ? -14.063 -0.317 -4.835 1.00 83.25 197 PRO A N 1
ATOM 1511 C CA . PRO A 1 197 ? -14.851 0.358 -3.822 1.00 83.25 197 PRO A CA 1
ATOM 1512 C C . PRO A 1 197 ? -14.651 -0.320 -2.463 1.00 83.25 197 PRO A C 1
ATOM 1514 O O . PRO A 1 197 ? -14.903 -1.510 -2.309 1.00 83.25 197 PRO A O 1
ATOM 1517 N N . VAL A 1 198 ? -14.243 0.448 -1.460 1.00 91.94 198 VAL A N 1
ATOM 1518 C CA . VAL A 1 198 ? -14.212 -0.004 -0.063 1.00 91.94 198 VAL A CA 1
ATOM 1519 C C . VAL A 1 198 ? -15.504 0.438 0.615 1.00 91.94 198 VAL A C 1
ATOM 1521 O O . VAL A 1 198 ? -15.956 1.567 0.408 1.00 91.94 198 VAL A O 1
ATOM 1524 N N . VAL A 1 199 ? -16.103 -0.439 1.419 1.00 95.25 199 VAL A N 1
ATOM 1525 C CA . VAL A 1 199 ? -17.267 -0.112 2.256 1.00 95.25 199 VAL A CA 1
ATOM 1526 C C . VAL A 1 199 ? -16.929 -0.281 3.734 1.00 95.25 199 VAL A C 1
ATOM 1528 O O . VAL A 1 199 ? -16.025 -1.040 4.066 1.00 95.25 199 VAL A O 1
ATOM 1531 N N . ALA A 1 200 ? -17.656 0.401 4.613 1.00 96.38 200 ALA A N 1
ATOM 1532 C CA . ALA A 1 200 ? -17.711 0.110 6.041 1.00 96.38 200 ALA A CA 1
ATOM 1533 C C . ALA A 1 200 ? -19.025 -0.601 6.352 1.00 96.38 200 ALA A C 1
ATOM 1535 O O . ALA A 1 200 ? -20.084 -0.095 5.982 1.00 96.38 200 ALA A O 1
ATOM 1536 N N . GLY A 1 201 ? -18.965 -1.741 7.036 1.00 96.12 201 GLY A N 1
ATOM 1537 C CA . GLY A 1 201 ? -20.118 -2.372 7.673 1.00 96.12 201 GLY A CA 1
ATOM 1538 C C . GLY A 1 201 ? -20.085 -2.105 9.172 1.00 96.12 201 GLY A C 1
ATOM 1539 O O . GLY A 1 201 ? -19.060 -2.350 9.804 1.00 96.12 201 GLY A O 1
ATOM 1540 N N . ARG A 1 202 ? -21.183 -1.608 9.749 1.00 95.81 202 ARG A N 1
ATOM 1541 C CA . ARG A 1 202 ? -21.339 -1.475 11.207 1.00 95.81 202 ARG A CA 1
ATOM 1542 C C . ARG A 1 202 ? -22.123 -2.677 11.723 1.00 95.81 202 ARG A C 1
ATOM 1544 O O . ARG A 1 202 ? -23.184 -2.985 11.180 1.00 95.81 202 ARG A O 1
ATOM 1551 N N . HIS A 1 203 ? -21.558 -3.348 12.726 1.00 96.06 203 HIS A N 1
ATOM 1552 C CA . HIS A 1 203 ? -22.040 -4.588 13.329 1.00 96.06 203 HIS A CA 1
ATOM 1553 C C . HIS A 1 203 ? -22.323 -4.377 14.822 1.00 96.06 203 HIS A C 1
ATOM 1555 O O . HIS A 1 203 ? -21.443 -3.924 15.551 1.00 96.06 203 HIS A O 1
ATOM 1561 N N . GLY A 1 204 ? -23.522 -4.726 15.287 1.00 92.94 204 GLY A N 1
ATOM 1562 C CA . GLY A 1 204 ? -23.927 -4.621 16.690 1.00 92.94 204 GLY A CA 1
ATOM 1563 C C . GLY A 1 204 ? -25.152 -3.730 16.882 1.00 92.94 204 GLY A C 1
ATOM 1564 O O . GLY A 1 204 ? -26.091 -3.747 16.087 1.00 92.94 204 GLY A O 1
ATOM 1565 N N . THR A 1 205 ? -25.172 -2.971 17.971 1.00 88.25 205 THR A N 1
ATOM 1566 C CA . THR A 1 205 ? -26.257 -2.033 18.278 1.00 88.25 205 THR A CA 1
ATOM 1567 C C . THR A 1 205 ? -25.810 -0.600 18.029 1.00 88.25 205 THR A C 1
ATOM 1569 O O . THR A 1 205 ? -24.627 -0.309 17.925 1.00 88.25 205 THR A O 1
ATOM 1572 N N . GLU A 1 206 ? -26.745 0.341 17.998 1.00 80.00 206 GLU A N 1
ATOM 1573 C CA . GLU A 1 206 ? -26.391 1.757 17.860 1.00 80.00 206 GLU A CA 1
ATOM 1574 C C . GLU A 1 206 ? -25.589 2.322 19.044 1.00 80.00 206 GLU A C 1
ATOM 1576 O O . GLU A 1 206 ? -24.991 3.380 18.908 1.00 80.00 206 GLU A O 1
ATOM 1581 N N . ASN A 1 207 ? -25.585 1.656 20.204 1.00 83.75 207 ASN A N 1
ATOM 1582 C CA . ASN A 1 207 ? -24.860 2.121 21.391 1.00 83.75 207 ASN A CA 1
ATOM 1583 C C . ASN A 1 207 ? -23.513 1.423 21.584 1.00 83.75 207 ASN A C 1
ATOM 1585 O O . ASN A 1 207 ? -22.648 1.975 22.254 1.00 83.75 207 ASN A O 1
ATOM 1589 N N . GLU A 1 208 ? -23.347 0.234 21.013 1.00 89.94 208 GLU A N 1
ATOM 1590 C CA . GLU A 1 208 ? -22.139 -0.581 21.091 1.00 89.94 208 GLU A CA 1
ATOM 1591 C C . GLU A 1 208 ? -22.017 -1.347 19.777 1.00 89.94 208 GLU A C 1
ATOM 1593 O O . GLU A 1 208 ? -22.847 -2.214 19.470 1.00 89.94 208 GLU A O 1
ATOM 1598 N N . HIS A 1 209 ? -21.014 -0.982 18.984 1.00 92.88 209 HIS A N 1
ATOM 1599 C CA . HIS A 1 209 ? -20.806 -1.531 17.653 1.00 92.88 209 HIS A CA 1
ATOM 1600 C C . HIS A 1 209 ? -19.327 -1.669 17.315 1.00 92.88 209 HIS A C 1
ATOM 1602 O O . HIS A 1 209 ? -18.458 -1.027 17.903 1.00 92.88 209 HIS A O 1
ATOM 1608 N N . VAL A 1 210 ? -19.065 -2.472 16.288 1.00 95.75 210 VAL A N 1
ATOM 1609 C CA . VAL A 1 210 ? -17.793 -2.498 15.575 1.00 95.75 210 VAL A CA 1
ATOM 1610 C C . VAL A 1 210 ? -18.057 -2.144 14.117 1.00 95.75 210 VAL A C 1
ATOM 1612 O O . VAL A 1 210 ? -18.864 -2.795 13.450 1.00 95.75 210 VAL A O 1
ATOM 1615 N N . ALA A 1 211 ? -17.385 -1.113 13.618 1.00 96.44 211 ALA A N 1
ATOM 1616 C CA . ALA A 1 211 ? -17.342 -0.804 12.198 1.00 96.44 211 ALA A CA 1
ATOM 1617 C C . 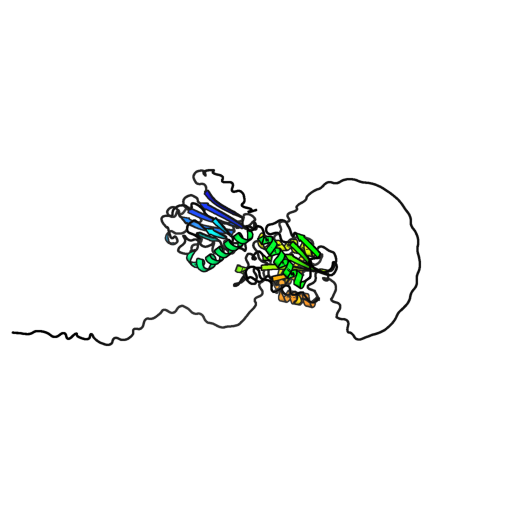ALA A 1 211 ? -16.091 -1.416 11.573 1.00 96.44 211 ALA A C 1
ATOM 1619 O O . ALA A 1 211 ? -14.997 -1.262 12.110 1.00 96.44 211 ALA A O 1
ATOM 1620 N N . VAL A 1 212 ? -16.256 -2.109 10.448 1.00 97.94 212 VAL A N 1
ATOM 1621 C CA . VAL A 1 212 ? -15.183 -2.849 9.772 1.00 97.94 212 VAL A CA 1
ATOM 1622 C C . VAL A 1 212 ? -15.170 -2.499 8.292 1.00 97.94 212 VAL A C 1
ATOM 1624 O O . VAL A 1 212 ? -16.230 -2.406 7.666 1.00 97.94 212 VAL A O 1
ATOM 1627 N N . THR A 1 213 ? -13.986 -2.313 7.712 1.00 97.94 213 THR A N 1
ATOM 1628 C CA . THR A 1 213 ? -13.865 -2.159 6.260 1.00 97.94 213 THR A CA 1
ATOM 1629 C C . THR A 1 213 ? -14.031 -3.496 5.546 1.00 97.94 213 THR A C 1
ATOM 1631 O O . THR A 1 213 ? -13.641 -4.552 6.035 1.00 97.94 213 THR A O 1
ATOM 1634 N N . VAL A 1 214 ? -14.609 -3.444 4.351 1.00 96.62 214 VAL A N 1
ATOM 1635 C CA . VAL A 1 214 ? -14.655 -4.558 3.407 1.00 96.62 214 VAL A CA 1
ATOM 1636 C C . VAL A 1 214 ? -14.222 -4.022 2.051 1.00 96.62 214 VAL A C 1
ATOM 1638 O O . VAL A 1 214 ? -14.940 -3.246 1.409 1.00 96.62 214 VAL A O 1
ATOM 1641 N N . GLY A 1 215 ? -13.027 -4.407 1.607 1.00 93.38 215 GLY A N 1
ATOM 1642 C CA . GLY A 1 215 ? -12.491 -3.940 0.327 1.00 93.38 215 GLY A CA 1
ATOM 1643 C C . GLY A 1 215 ? -10.980 -3.781 0.289 1.00 93.38 215 GLY A C 1
ATOM 1644 O O . GLY A 1 215 ? -10.374 -3.958 -0.770 1.00 93.38 215 GLY A O 1
ATOM 1645 N N . MET A 1 216 ? -10.377 -3.446 1.426 1.00 94.50 216 MET A N 1
ATOM 1646 C CA . MET A 1 216 ? -8.957 -3.119 1.484 1.00 94.50 216 MET A CA 1
ATOM 1647 C C . MET A 1 216 ? -8.097 -4.354 1.218 1.00 94.50 216 MET A C 1
ATOM 1649 O O . MET A 1 216 ? -7.168 -4.300 0.414 1.00 94.50 216 MET A O 1
ATOM 1653 N N . SER A 1 217 ? -8.461 -5.497 1.803 1.00 95.38 217 SER A N 1
ATOM 1654 C CA . SER A 1 217 ? -7.646 -6.716 1.755 1.00 95.38 217 SER A CA 1
ATOM 1655 C C . SER A 1 217 ? -7.594 -7.392 0.380 1.00 95.38 217 SER A C 1
ATOM 1657 O O . SER A 1 217 ? -6.723 -8.226 0.122 1.00 95.38 217 SER A O 1
ATOM 1659 N N . ALA A 1 218 ? -8.433 -6.975 -0.571 1.00 93.25 218 ALA A N 1
ATOM 1660 C CA . ALA A 1 218 ? -8.325 -7.404 -1.960 1.00 93.25 218 ALA A CA 1
ATOM 1661 C C . ALA A 1 218 ? -7.038 -6.902 -2.619 1.00 93.25 218 ALA A C 1
ATOM 1663 O O . ALA A 1 218 ? -6.686 -7.406 -3.676 1.00 93.25 218 ALA A O 1
ATOM 1664 N N . GLN A 1 219 ? -6.383 -5.882 -2.063 1.00 91.19 219 GLN A N 1
ATOM 1665 C CA . GLN A 1 219 ? -5.110 -5.368 -2.547 1.00 91.19 219 GLN A CA 1
ATOM 1666 C C . GLN A 1 219 ? -4.021 -5.680 -1.529 1.00 91.19 219 GLN A C 1
ATOM 1668 O O . GLN A 1 219 ? -4.258 -5.652 -0.321 1.00 91.19 219 GLN A O 1
ATOM 1673 N N . ARG A 1 220 ? -2.808 -5.914 -2.028 1.00 94.25 220 ARG A N 1
ATOM 1674 C CA . ARG A 1 220 ? -1.621 -5.953 -1.179 1.00 94.25 220 ARG A CA 1
ATOM 1675 C C . ARG A 1 220 ? -1.190 -4.532 -0.802 1.00 94.25 220 ARG A C 1
ATOM 1677 O O . ARG A 1 220 ? -1.312 -3.612 -1.613 1.00 94.25 220 ARG A O 1
ATOM 1684 N N . MET A 1 221 ? -0.702 -4.356 0.421 1.00 94.56 221 MET A N 1
ATOM 1685 C CA . MET A 1 221 ? -0.155 -3.103 0.934 1.00 94.56 221 MET A CA 1
ATOM 1686 C C . MET A 1 221 ? 1.135 -2.744 0.187 1.00 94.56 221 MET A C 1
ATOM 1688 O O . MET A 1 221 ? 2.019 -3.596 0.089 1.00 94.56 221 MET A O 1
ATOM 1692 N N . PRO A 1 222 ? 1.270 -1.515 -0.340 1.00 94.44 222 PRO A N 1
ATOM 1693 C CA . PRO A 1 222 ? 2.488 -1.086 -1.015 1.00 94.44 222 PRO A CA 1
ATOM 1694 C C . PRO A 1 222 ? 3.619 -0.822 -0.031 1.00 94.44 222 PRO A C 1
ATOM 1696 O O . PRO A 1 222 ? 3.386 -0.643 1.154 1.00 94.44 222 PRO A O 1
ATOM 1699 N N . ALA A 1 223 ? 4.855 -0.814 -0.515 1.00 92.88 223 ALA A N 1
ATOM 1700 C CA . ALA A 1 223 ? 6.082 -0.598 0.250 1.00 92.88 223 ALA A CA 1
ATOM 1701 C C . ALA A 1 223 ? 6.394 -1.599 1.380 1.00 92.88 223 ALA A C 1
ATOM 1703 O O . ALA A 1 223 ? 7.528 -1.606 1.844 1.00 92.88 223 ALA A O 1
ATOM 1704 N N . VAL A 1 224 ? 5.472 -2.479 1.790 1.00 91.62 224 VAL A N 1
ATOM 1705 C CA . VAL A 1 224 ? 5.666 -3.419 2.914 1.00 91.62 224 VAL A CA 1
ATOM 1706 C C . VAL A 1 224 ? 6.940 -4.265 2.778 1.00 91.62 224 VAL A C 1
ATOM 1708 O O . VAL A 1 224 ? 7.660 -4.459 3.750 1.00 91.62 224 VAL A O 1
ATOM 1711 N N . GLU A 1 225 ? 7.295 -4.677 1.559 1.00 89.62 225 GLU A N 1
ATOM 1712 C CA . GLU A 1 225 ? 8.502 -5.475 1.282 1.00 89.62 225 GLU A CA 1
ATOM 1713 C C . GLU A 1 225 ? 9.832 -4.746 1.530 1.00 89.62 225 GLU A C 1
ATOM 1715 O O . GLU A 1 225 ? 10.886 -5.365 1.480 1.00 89.62 225 GLU A O 1
ATOM 1720 N N . GLN A 1 226 ? 9.800 -3.433 1.768 1.00 89.50 226 GLN A N 1
ATOM 1721 C CA . GLN A 1 226 ? 10.979 -2.660 2.172 1.00 89.50 226 GLN A CA 1
ATOM 1722 C C . GLN A 1 226 ? 11.283 -2.798 3.662 1.00 89.50 226 GLN A C 1
ATOM 1724 O O . GLN A 1 226 ? 12.381 -2.454 4.093 1.00 89.50 226 GLN A O 1
ATOM 1729 N N . TYR A 1 227 ? 10.304 -3.256 4.442 1.00 89.50 227 TYR A N 1
ATOM 1730 C CA . TYR A 1 227 ? 10.355 -3.260 5.900 1.00 89.50 227 TYR A CA 1
ATOM 1731 C C . TYR A 1 227 ? 10.302 -4.668 6.489 1.00 89.50 227 TYR A C 1
ATOM 1733 O O . TYR A 1 227 ? 10.703 -4.850 7.634 1.00 89.50 227 TYR A O 1
ATOM 1741 N N . VAL A 1 228 ? 9.810 -5.655 5.732 1.00 89.19 228 VAL A N 1
ATOM 1742 C CA . VAL A 1 228 ? 9.723 -7.053 6.168 1.00 89.19 228 VAL A CA 1
ATOM 1743 C C . VAL A 1 228 ? 10.187 -8.005 5.066 1.00 89.19 228 VAL A C 1
ATOM 1745 O O . VAL A 1 228 ? 9.814 -7.847 3.902 1.00 89.19 228 VAL A O 1
ATOM 1748 N N . ASP A 1 229 ? 10.954 -9.028 5.449 1.00 87.19 229 ASP A N 1
ATOM 1749 C CA . ASP A 1 229 ? 11.481 -10.040 4.520 1.00 87.19 229 ASP A CA 1
ATOM 1750 C C . ASP A 1 229 ? 10.364 -10.904 3.914 1.00 87.19 229 ASP A C 1
ATOM 1752 O O . ASP A 1 229 ? 10.373 -11.228 2.724 1.00 87.19 229 ASP A O 1
ATOM 1756 N N . GLU A 1 230 ? 9.361 -11.244 4.729 1.00 90.25 230 GLU A N 1
ATOM 1757 C CA . GLU A 1 230 ? 8.182 -12.005 4.320 1.00 90.25 230 GLU A CA 1
ATOM 1758 C C . GLU A 1 230 ? 6.932 -11.109 4.349 1.00 90.25 230 GLU A C 1
ATOM 1760 O O . GLU A 1 230 ? 6.231 -11.034 5.358 1.00 90.25 230 GLU A O 1
ATOM 1765 N N . PRO A 1 231 ? 6.595 -10.417 3.244 1.00 91.31 231 PRO A N 1
ATOM 1766 C CA . PRO A 1 231 ? 5.488 -9.463 3.232 1.00 91.31 231 PRO A CA 1
ATOM 1767 C C . PRO A 1 231 ? 4.099 -10.110 3.228 1.00 91.31 231 PRO A C 1
ATOM 1769 O O . PRO A 1 231 ? 3.121 -9.434 3.531 1.00 91.31 231 PRO A O 1
ATOM 1772 N N . GLY A 1 232 ? 3.976 -11.399 2.882 1.00 92.38 232 GLY A N 1
ATOM 1773 C CA . GLY A 1 232 ? 2.689 -12.110 2.783 1.00 92.38 232 GLY A CA 1
ATOM 1774 C C . GLY A 1 232 ? 1.783 -11.895 4.004 1.00 92.38 232 GLY A C 1
ATOM 1775 O O . GLY A 1 232 ? 0.696 -11.335 3.837 1.00 92.38 232 GLY A O 1
ATOM 1776 N N . PRO A 1 233 ? 2.250 -12.209 5.228 1.00 94.56 233 PRO A N 1
ATOM 1777 C CA . PRO A 1 233 ? 1.496 -12.014 6.465 1.00 94.56 233 PRO A CA 1
ATOM 1778 C C . PRO A 1 233 ? 1.058 -10.580 6.786 1.00 94.56 233 PRO A C 1
ATOM 1780 O O . PRO A 1 233 ? 0.208 -10.407 7.655 1.00 94.56 233 PRO A O 1
ATOM 1783 N N . TYR A 1 234 ? 1.629 -9.563 6.139 1.00 94.25 234 TYR A N 1
ATOM 1784 C CA . TYR A 1 234 ? 1.363 -8.139 6.400 1.00 94.25 234 TYR A CA 1
ATOM 1785 C C . TYR A 1 234 ? 0.719 -7.433 5.204 1.00 94.25 234 TYR A C 1
ATOM 1787 O O . TYR A 1 234 ? 0.390 -6.251 5.263 1.00 94.25 234 TYR A O 1
ATOM 1795 N N . SER A 1 235 ? 0.545 -8.156 4.099 1.00 94.38 235 SER A N 1
ATOM 1796 C CA . SER A 1 235 ? 0.162 -7.561 2.828 1.00 94.38 235 SER A CA 1
ATOM 1797 C C . SER A 1 235 ? -1.327 -7.251 2.737 1.00 94.38 235 SER A C 1
ATOM 1799 O O . SER A 1 235 ? -1.692 -6.367 1.977 1.00 94.38 235 SER A O 1
ATOM 1801 N N . ARG A 1 236 ? -2.202 -7.921 3.494 1.00 96.56 236 ARG A N 1
ATOM 1802 C CA . ARG A 1 236 ? -3.656 -7.757 3.359 1.00 96.56 236 ARG A CA 1
ATOM 1803 C C . ARG A 1 236 ? -4.288 -7.337 4.666 1.00 96.56 236 ARG A C 1
ATOM 1805 O O . ARG A 1 236 ? -4.191 -8.040 5.668 1.00 96.56 236 ARG A O 1
ATOM 1812 N N . ILE A 1 237 ? -4.948 -6.187 4.637 1.00 97.56 237 ILE A N 1
ATOM 1813 C CA . ILE A 1 237 ? -5.473 -5.540 5.835 1.00 97.56 237 ILE A CA 1
ATOM 1814 C C . ILE A 1 237 ? -6.905 -5.088 5.593 1.00 97.56 237 ILE A C 1
ATOM 1816 O O . ILE A 1 237 ? -7.215 -4.580 4.520 1.00 97.56 237 ILE A O 1
ATOM 1820 N N . GLU A 1 238 ? -7.744 -5.236 6.609 1.00 98.19 238 GLU A N 1
ATOM 1821 C CA . GLU A 1 238 ? -8.964 -4.456 6.817 1.00 98.19 238 GLU A CA 1
ATOM 1822 C C . GLU A 1 238 ? -8.811 -3.648 8.120 1.00 98.19 238 GLU A C 1
ATOM 1824 O O . GLU A 1 238 ? -7.983 -3.961 8.977 1.00 98.19 238 GLU A O 1
ATOM 1829 N N . LEU A 1 239 ? -9.599 -2.593 8.280 1.00 98.25 239 LEU A N 1
ATOM 1830 C CA . LEU A 1 239 ? -9.610 -1.735 9.461 1.00 98.25 239 LEU A CA 1
ATOM 1831 C C . LEU A 1 239 ? -10.857 -2.001 10.303 1.00 98.25 239 LEU A C 1
ATOM 1833 O O . LEU A 1 239 ? -11.922 -2.293 9.758 1.00 98.25 239 LEU A O 1
ATOM 1837 N N . ALA A 1 240 ? -10.735 -1.846 11.619 1.00 97.62 240 ALA A N 1
ATOM 1838 C CA . ALA A 1 240 ? -11.828 -1.982 12.572 1.00 97.62 240 ALA A CA 1
ATOM 1839 C C . ALA A 1 240 ? -11.835 -0.833 13.592 1.00 97.62 240 ALA A C 1
ATOM 1841 O O . ALA A 1 240 ? -10.790 -0.388 14.061 1.00 97.62 240 ALA A O 1
ATOM 1842 N N . VAL A 1 241 ? -13.022 -0.368 13.974 1.00 95.62 241 VAL A N 1
ATOM 1843 C CA . VAL A 1 241 ? -13.219 0.598 15.064 1.00 95.62 241 VAL A CA 1
ATOM 1844 C C . VAL A 1 241 ? -14.331 0.071 15.954 1.00 95.62 241 VAL A C 1
ATOM 1846 O O . VAL A 1 241 ? -15.440 -0.148 15.473 1.00 95.62 241 VAL A O 1
ATOM 1849 N N . ALA A 1 242 ? -14.059 -0.128 17.242 1.00 93.44 242 ALA A N 1
ATOM 1850 C CA . ALA A 1 242 ? -15.127 -0.314 18.220 1.00 93.44 242 ALA A CA 1
ATOM 1851 C C . ALA A 1 242 ? -15.602 1.049 18.707 1.00 93.44 242 ALA A C 1
ATOM 1853 O O . ALA A 1 242 ? -14.777 1.877 19.083 1.00 93.44 242 ALA A O 1
ATOM 1854 N N . GLY A 1 243 ? -16.911 1.277 18.683 1.00 86.38 243 GLY A N 1
ATOM 1855 C CA . GLY A 1 243 ? -17.524 2.556 19.010 1.00 86.38 243 GLY A CA 1
ATOM 1856 C C . GLY A 1 243 ? -18.607 2.426 20.075 1.00 86.38 243 GLY A C 1
ATOM 1857 O O . GLY A 1 243 ? -19.371 1.456 20.090 1.00 86.38 243 GLY A O 1
ATOM 1858 N N . LEU A 1 244 ? -18.694 3.444 20.934 1.00 79.50 244 LEU A N 1
ATOM 1859 C CA . LEU A 1 244 ? -19.834 3.678 21.816 1.00 79.50 244 LEU A CA 1
ATOM 1860 C C . LEU A 1 244 ? -20.688 4.847 21.311 1.00 79.50 244 LEU A C 1
ATOM 1862 O O . LEU A 1 244 ? -20.182 5.926 21.000 1.00 79.50 244 LEU A O 1
ATOM 1866 N N . GLY A 1 245 ? -22.005 4.649 21.301 1.00 77.56 245 GLY A N 1
ATOM 1867 C CA . GLY A 1 245 ? -22.991 5.671 20.952 1.00 77.56 245 GLY A CA 1
ATOM 1868 C C . GLY A 1 245 ? -23.237 5.871 19.450 1.00 77.56 245 GLY A C 1
ATOM 1869 O O . GLY A 1 245 ? -22.708 5.171 18.596 1.00 77.56 245 GLY A O 1
ATOM 1870 N N . ARG A 1 246 ? -24.086 6.859 19.145 1.00 65.81 246 ARG A N 1
ATOM 1871 C CA . ARG A 1 246 ? -24.745 7.061 17.838 1.00 65.81 246 ARG A CA 1
ATOM 1872 C C . ARG A 1 246 ? -23.983 7.935 16.827 1.00 65.81 246 ARG A C 1
ATOM 1874 O O . ARG A 1 246 ? -24.570 8.345 15.830 1.00 65.81 246 ARG A O 1
ATOM 1881 N N . GLY A 1 247 ? -22.731 8.296 17.104 1.00 79.88 247 GLY A N 1
ATOM 1882 C CA . GLY A 1 247 ? -21.937 9.152 16.213 1.00 79.88 247 GLY A CA 1
ATOM 1883 C C . GLY A 1 247 ? -21.342 8.392 15.024 1.00 79.88 247 GLY A C 1
ATOM 1884 O O . GLY A 1 247 ? -21.196 7.178 15.080 1.00 79.88 247 GLY A O 1
ATOM 1885 N N . ASP A 1 248 ? -20.933 9.122 13.983 1.00 87.75 248 ASP A N 1
ATOM 1886 C CA . ASP A 1 248 ? -20.294 8.560 12.776 1.00 87.75 248 ASP A CA 1
ATOM 1887 C C . ASP A 1 248 ? -18.761 8.678 12.786 1.00 87.75 248 ASP A C 1
ATOM 1889 O O . ASP A 1 248 ? -18.099 8.665 11.746 1.00 87.75 248 ASP A O 1
ATOM 1893 N N . VAL A 1 249 ? -18.177 8.834 13.974 1.00 88.06 249 VAL A N 1
ATOM 1894 C CA . VAL A 1 249 ? -16.731 9.014 14.156 1.00 88.06 249 VAL A CA 1
ATOM 1895 C C . VAL A 1 249 ? -15.947 7.823 13.599 1.00 88.06 249 VAL A C 1
ATOM 1897 O O . VAL A 1 249 ? -14.937 8.012 12.926 1.00 88.06 249 VAL A O 1
ATOM 1900 N N . ASP A 1 250 ? -16.442 6.606 13.815 1.00 91.38 250 ASP A N 1
ATOM 1901 C CA . ASP A 1 250 ? -15.936 5.369 13.220 1.00 91.38 250 ASP A CA 1
ATOM 1902 C C . ASP A 1 250 ? -15.838 5.467 11.688 1.00 91.38 250 ASP A C 1
ATOM 1904 O O . ASP A 1 250 ? -14.770 5.248 11.115 1.00 91.38 250 ASP A O 1
ATOM 1908 N N . LEU A 1 251 ? -16.915 5.884 11.018 1.00 92.25 251 LEU A N 1
ATOM 1909 C CA . LEU A 1 251 ? -16.967 6.015 9.562 1.00 92.25 251 LEU A CA 1
ATOM 1910 C C . LEU A 1 251 ? -16.009 7.090 9.047 1.00 92.25 251 LEU A C 1
ATOM 1912 O O . LEU A 1 251 ? -15.395 6.901 7.994 1.00 92.25 251 LEU A O 1
ATOM 1916 N N . VAL A 1 252 ? -15.847 8.196 9.780 1.00 92.00 252 VAL A N 1
ATOM 1917 C CA . VAL A 1 252 ? -14.880 9.248 9.428 1.00 92.00 252 VAL A CA 1
ATOM 1918 C C . VAL A 1 252 ? -13.449 8.710 9.495 1.00 92.00 252 VAL A C 1
ATOM 1920 O O . VAL A 1 252 ? -12.683 8.909 8.550 1.00 92.00 252 VAL A O 1
ATOM 1923 N N . LEU A 1 253 ? -13.094 7.986 10.563 1.00 93.69 253 LEU A N 1
ATOM 1924 C CA . LEU A 1 253 ? -11.764 7.387 10.714 1.00 93.69 253 LEU A CA 1
ATOM 1925 C C . LEU A 1 253 ? -11.483 6.338 9.634 1.00 93.69 253 LEU A C 1
ATOM 1927 O O . LEU A 1 253 ? -10.423 6.366 9.004 1.00 93.69 253 LEU A O 1
ATOM 1931 N N . LEU A 1 254 ? -12.448 5.450 9.375 1.00 95.75 254 LEU A N 1
ATOM 1932 C CA . LEU A 1 254 ? -12.325 4.441 8.328 1.00 95.75 254 LEU A CA 1
ATOM 1933 C C . LEU A 1 254 ? -12.178 5.090 6.949 1.00 95.75 254 LEU A C 1
ATOM 1935 O O . LEU A 1 254 ? -11.288 4.713 6.190 1.00 95.75 254 LEU A O 1
ATOM 1939 N N . ARG A 1 255 ? -12.991 6.103 6.622 1.00 93.19 255 ARG A N 1
ATOM 1940 C CA . ARG A 1 255 ? -12.907 6.815 5.336 1.00 93.19 255 ARG A CA 1
ATOM 1941 C C . ARG A 1 255 ? -11.557 7.499 5.138 1.00 93.19 255 ARG A C 1
ATOM 1943 O O . ARG A 1 255 ? -11.041 7.500 4.021 1.00 93.19 255 ARG A O 1
ATOM 1950 N N . TRP A 1 256 ? -11.004 8.079 6.198 1.00 92.25 256 TRP A N 1
ATOM 1951 C CA . TRP A 1 256 ? -9.701 8.734 6.160 1.00 92.25 256 TRP A CA 1
ATOM 1952 C C . TRP A 1 256 ? -8.575 7.751 5.826 1.00 92.25 256 TRP A C 1
ATOM 1954 O O . TRP A 1 256 ? -7.793 8.002 4.905 1.00 92.25 256 TRP A O 1
ATOM 1964 N N . LEU A 1 257 ? -8.506 6.620 6.532 1.00 94.12 257 LEU A N 1
ATOM 1965 C CA . LEU A 1 257 ? -7.349 5.732 6.442 1.00 94.12 257 LEU A CA 1
ATOM 1966 C C . LEU A 1 257 ? -7.479 4.662 5.349 1.00 94.12 257 LEU A C 1
ATOM 1968 O O . LEU A 1 257 ? -6.470 4.260 4.772 1.00 94.12 257 LEU A O 1
ATOM 1972 N N . ALA A 1 258 ? -8.699 4.240 4.995 1.00 93.81 258 ALA A N 1
ATOM 1973 C CA . ALA A 1 258 ? -8.926 3.059 4.156 1.00 93.81 258 ALA A CA 1
ATOM 1974 C C . ALA A 1 258 ? -8.302 3.116 2.755 1.00 93.81 258 ALA A C 1
ATOM 1976 O O . ALA A 1 258 ? -8.131 2.084 2.115 1.00 93.81 258 ALA A O 1
ATOM 1977 N N . ARG A 1 259 ? -7.972 4.305 2.243 1.00 89.25 259 ARG A N 1
ATOM 1978 C CA . ARG A 1 259 ? -7.348 4.475 0.917 1.00 89.25 259 ARG A CA 1
ATOM 1979 C C . ARG A 1 259 ? -5.960 5.091 0.965 1.00 89.25 259 ARG A C 1
ATOM 1981 O O . ARG A 1 259 ? -5.299 5.176 -0.071 1.00 89.25 259 ARG A O 1
ATOM 1988 N N . HIS A 1 260 ? -5.541 5.545 2.139 1.00 90.81 260 HIS A N 1
ATOM 1989 C CA . HIS A 1 260 ? -4.284 6.250 2.308 1.00 90.81 260 HIS A CA 1
ATOM 1990 C C . HIS A 1 260 ? -3.063 5.412 1.877 1.00 90.81 260 HIS A C 1
ATOM 1992 O O . HIS A 1 260 ? -2.281 5.949 1.091 1.00 90.81 260 HIS A O 1
ATOM 1998 N N . PRO A 1 261 ? -2.934 4.113 2.247 1.00 93.25 261 PRO A N 1
ATOM 1999 C CA . PRO A 1 261 ? -1.772 3.298 1.879 1.00 93.25 261 PRO A CA 1
ATOM 2000 C C . PRO A 1 261 ? -1.469 3.319 0.377 1.00 93.25 261 PRO A C 1
ATOM 2002 O O . PRO A 1 261 ? -0.367 3.662 -0.045 1.00 93.25 261 PRO A O 1
ATOM 2005 N N . TRP A 1 262 ? -2.477 3.065 -0.460 1.00 91.69 262 TRP A N 1
ATOM 2006 C CA . TRP A 1 262 ? -2.283 3.065 -1.909 1.00 91.69 262 TRP A CA 1
ATOM 2007 C C . TRP A 1 262 ? -2.062 4.459 -2.477 1.00 91.69 262 TRP A C 1
ATOM 2009 O O . TRP A 1 262 ? -1.174 4.604 -3.306 1.00 91.69 262 TRP A O 1
ATOM 2019 N N . ARG A 1 263 ? -2.792 5.489 -2.023 1.00 88.19 263 ARG A N 1
ATOM 2020 C CA . ARG A 1 263 ? -2.595 6.871 -2.508 1.00 88.19 263 ARG A CA 1
ATOM 2021 C C . ARG A 1 263 ? -1.176 7.376 -2.257 1.00 88.19 263 ARG A C 1
ATOM 2023 O O . ARG A 1 263 ? -0.591 7.977 -3.151 1.00 88.19 263 ARG A O 1
ATOM 2030 N N . ALA A 1 264 ? -0.646 7.115 -1.066 1.00 88.94 264 ALA A N 1
ATOM 2031 C CA . ALA A 1 264 ? 0.679 7.561 -0.651 1.00 88.94 264 ALA A CA 1
ATOM 2032 C C . ALA A 1 264 ? 1.797 6.561 -1.002 1.00 88.94 264 ALA A C 1
ATOM 2034 O O . ALA A 1 264 ? 2.959 6.831 -0.715 1.00 88.94 264 ALA A O 1
ATOM 2035 N N . ALA A 1 265 ? 1.465 5.421 -1.628 1.00 91.44 265 ALA A N 1
ATOM 2036 C CA . ALA A 1 265 ? 2.395 4.317 -1.879 1.00 91.44 265 ALA A CA 1
ATOM 2037 C C . ALA A 1 265 ? 3.187 3.920 -0.612 1.00 91.44 265 ALA A C 1
ATOM 2039 O O . ALA A 1 265 ? 4.411 3.804 -0.636 1.00 91.44 265 ALA A O 1
ATOM 2040 N N . THR A 1 266 ? 2.459 3.738 0.492 1.00 92.62 266 THR A N 1
ATOM 2041 C CA . THR A 1 266 ? 2.960 3.368 1.824 1.00 92.62 266 THR A CA 1
ATOM 2042 C C . THR A 1 266 ? 2.150 2.206 2.402 1.00 92.62 266 THR A C 1
ATOM 2044 O O . THR A 1 266 ? 1.079 1.880 1.894 1.00 92.62 266 THR A O 1
ATOM 2047 N N . TRP A 1 267 ? 2.601 1.614 3.504 1.00 94.38 267 TRP A N 1
ATOM 2048 C CA . TRP A 1 267 ? 1.829 0.611 4.234 1.00 94.38 267 TRP A CA 1
ATOM 2049 C C . TRP A 1 267 ? 1.458 1.081 5.634 1.00 94.38 267 TRP A C 1
ATOM 2051 O O . TRP A 1 267 ? 2.076 1.963 6.227 1.00 94.38 267 TRP A O 1
ATOM 2061 N N . ILE A 1 268 ? 0.437 0.431 6.173 1.00 96.06 268 ILE A N 1
ATOM 2062 C CA . ILE A 1 268 ? 0.076 0.497 7.582 1.00 96.06 268 ILE A CA 1
ATOM 2063 C C . ILE A 1 268 ? 0.200 -0.903 8.167 1.00 96.06 268 ILE A C 1
ATOM 2065 O O . ILE A 1 268 ? -0.078 -1.882 7.481 1.00 96.06 268 ILE A O 1
ATOM 2069 N N . GLY A 1 269 ? 0.623 -0.994 9.421 1.00 95.75 269 GLY A N 1
ATOM 2070 C CA . GLY A 1 269 ? 0.850 -2.251 10.118 1.00 95.75 269 GLY A CA 1
ATOM 2071 C C . GLY A 1 269 ? 0.355 -2.180 11.553 1.00 95.75 269 GLY A C 1
ATOM 2072 O O . GLY A 1 269 ? 0.043 -1.102 12.066 1.00 95.75 269 GLY A O 1
ATOM 2073 N N . SER A 1 270 ? 0.285 -3.339 12.207 1.00 96.00 270 SER A N 1
ATOM 2074 C CA . SER A 1 270 ? 0.087 -3.370 13.655 1.00 96.00 270 SER A CA 1
ATOM 2075 C C . SER A 1 270 ? 1.205 -2.589 14.338 1.00 96.00 270 SER A C 1
ATOM 2077 O O . SER A 1 270 ? 2.348 -2.594 13.885 1.00 96.00 270 SER A O 1
ATOM 2079 N N . ARG A 1 271 ? 0.854 -1.909 15.426 1.00 95.69 271 ARG A N 1
ATOM 2080 C CA . ARG A 1 271 ? 1.707 -1.038 16.235 1.00 95.69 271 ARG A CA 1
ATOM 2081 C C . ARG A 1 271 ? 2.166 0.258 15.555 1.00 95.69 271 ARG A C 1
ATOM 2083 O O . ARG A 1 271 ? 2.890 1.035 16.170 1.00 95.69 271 ARG A O 1
ATOM 2090 N N . HIS A 1 272 ? 1.722 0.553 14.333 1.00 96.06 272 HIS A N 1
ATOM 2091 C CA . HIS A 1 272 ? 1.970 1.864 13.729 1.00 96.06 272 HIS A CA 1
ATOM 2092 C C . HIS A 1 272 ? 1.087 2.936 14.374 1.00 96.06 272 HIS A C 1
ATOM 2094 O O . HIS A 1 272 ? -0.064 2.680 14.738 1.00 96.06 272 HIS A O 1
ATOM 2100 N N . THR A 1 273 ? 1.609 4.162 14.448 1.00 97.31 273 THR A N 1
ATOM 2101 C CA . THR A 1 273 ? 0.802 5.349 14.748 1.00 97.31 273 THR A CA 1
ATOM 2102 C C . THR A 1 273 ? 0.598 6.163 13.478 1.00 97.31 273 THR A C 1
ATOM 2104 O O . THR A 1 273 ? 1.517 6.333 12.675 1.00 97.31 273 THR A O 1
ATOM 2107 N N . VAL A 1 274 ? -0.622 6.660 13.277 1.00 96.50 274 VAL A N 1
ATOM 2108 C CA . VAL A 1 274 ? -0.966 7.516 12.140 1.00 96.50 274 VAL A CA 1
ATOM 2109 C C . VAL A 1 274 ? -1.542 8.816 12.671 1.00 96.50 274 VAL A C 1
ATOM 2111 O O . VAL A 1 274 ? -2.570 8.829 13.352 1.00 96.50 274 VAL A O 1
ATOM 2114 N N . ARG A 1 275 ? -0.864 9.921 12.357 1.00 95.38 275 ARG A N 1
ATOM 2115 C CA . ARG A 1 275 ? -1.288 11.265 12.748 1.00 95.38 275 ARG A CA 1
ATOM 2116 C C . ARG A 1 275 ? -2.412 11.753 11.837 1.00 95.38 275 ARG A C 1
ATOM 2118 O O . ARG A 1 275 ? -2.302 11.657 10.616 1.00 95.38 275 ARG A O 1
ATOM 2125 N N . TRP A 1 276 ? -3.456 12.334 12.421 1.00 93.94 276 TRP A N 1
ATOM 2126 C CA . TRP A 1 276 ? -4.492 13.034 11.671 1.00 93.94 276 TRP A CA 1
ATOM 2127 C C . TRP A 1 276 ? -3.913 14.270 10.971 1.00 93.94 276 TRP A C 1
ATOM 2129 O O . TRP A 1 276 ? -3.212 15.061 11.608 1.00 93.94 276 TRP A O 1
ATOM 2139 N N . PRO A 1 277 ? -4.194 14.460 9.674 1.00 88.75 277 PRO A N 1
ATOM 2140 C CA . PRO A 1 277 ? -3.595 15.547 8.909 1.00 88.75 277 PRO A CA 1
ATOM 2141 C C . PRO A 1 277 ? -4.237 16.925 9.158 1.00 88.75 277 PRO A C 1
ATOM 2143 O O . PRO A 1 277 ? -3.625 17.943 8.850 1.00 88.75 277 PRO A O 1
ATOM 2146 N N . GLY A 1 278 ? -5.469 16.978 9.675 1.00 85.38 278 GLY A N 1
ATOM 2147 C CA . GLY A 1 278 ? -6.237 18.218 9.834 1.00 85.38 278 GLY A CA 1
ATOM 2148 C C . GLY A 1 278 ? -6.183 18.836 11.235 1.00 85.38 278 GLY A C 1
ATOM 2149 O O . GLY A 1 278 ? -5.591 18.297 12.169 1.00 85.38 278 GLY A O 1
ATOM 2150 N N . THR A 1 279 ? -6.867 19.968 11.400 1.00 85.62 279 THR A N 1
ATOM 2151 C CA . THR A 1 279 ? -7.177 20.533 12.720 1.00 85.62 279 THR A CA 1
ATOM 2152 C C . THR A 1 279 ? -8.431 19.873 13.288 1.00 85.62 279 THR A C 1
ATOM 2154 O O . THR A 1 279 ? -9.375 19.612 12.550 1.00 85.62 279 THR A O 1
ATOM 2157 N N . GLY A 1 280 ? -8.447 19.610 14.598 1.00 84.19 280 GLY A N 1
ATOM 2158 C CA . GLY A 1 280 ? -9.582 18.972 15.272 1.00 84.19 280 GLY A CA 1
ATOM 2159 C C . GLY A 1 280 ? -9.765 17.515 14.845 1.00 84.19 280 GLY A C 1
ATOM 2160 O O . GLY A 1 280 ? -10.329 17.214 13.795 1.00 84.19 280 GLY A O 1
ATOM 2161 N N . PHE A 1 281 ? -9.289 16.582 15.665 1.00 89.12 281 PHE A N 1
ATOM 2162 C CA . PHE A 1 281 ? -9.483 15.167 15.376 1.00 89.12 281 PHE A CA 1
ATOM 2163 C C . PHE A 1 281 ? -10.968 14.778 15.500 1.00 89.12 281 PHE A C 1
ATOM 2165 O O . PHE A 1 281 ? -11.625 15.254 16.427 1.00 89.12 281 PHE A O 1
ATOM 2172 N N . PRO A 1 282 ? -11.515 13.892 14.640 1.00 87.06 282 PRO A N 1
ATOM 2173 C CA . PRO A 1 282 ? -12.945 13.563 14.642 1.00 87.06 282 PRO A CA 1
ATOM 2174 C C . PRO A 1 282 ? -13.481 12.958 15.946 1.00 87.06 282 PRO A C 1
ATOM 2176 O O . PRO A 1 282 ? -14.666 13.090 16.231 1.00 87.06 282 PRO A O 1
ATOM 2179 N N . VAL A 1 283 ? -12.626 12.313 16.749 1.00 85.62 283 VAL A N 1
ATOM 2180 C CA . VAL A 1 283 ? -13.004 11.792 18.082 1.00 85.62 283 VAL A CA 1
ATOM 2181 C C . VAL A 1 283 ? -13.081 12.916 19.134 1.00 85.62 283 VAL A C 1
ATOM 2183 O O . VAL A 1 283 ? -13.605 12.706 20.223 1.00 85.62 283 VAL A O 1
ATOM 2186 N N . GLY A 1 284 ? -12.611 14.122 18.807 1.00 86.06 284 GLY A N 1
ATOM 2187 C CA . GLY A 1 284 ? -12.526 15.272 19.703 1.00 86.06 284 GLY A CA 1
ATOM 2188 C C . GLY A 1 284 ? -11.160 15.411 20.378 1.00 86.06 284 GLY A C 1
ATOM 2189 O O . GLY A 1 284 ? -10.278 14.561 20.248 1.00 86.06 284 GLY A O 1
ATOM 2190 N N . GLU A 1 285 ? -10.976 16.513 21.103 1.00 85.31 285 GLU A N 1
ATOM 2191 C CA . GLU A 1 285 ? -9.792 16.712 21.942 1.00 85.31 285 GLU A CA 1
ATOM 2192 C C . GLU A 1 285 ? -9.752 15.695 23.099 1.00 85.31 285 GLU A C 1
ATOM 2194 O O . GLU A 1 285 ? -10.809 15.300 23.600 1.00 85.31 285 GLU A O 1
ATOM 2199 N N . PRO A 1 286 ? -8.555 15.279 23.560 1.00 90.88 286 PRO A N 1
ATOM 2200 C CA . PRO A 1 286 ? -7.212 15.735 23.162 1.00 90.88 286 PRO A CA 1
ATOM 2201 C C . PRO A 1 286 ? -6.556 14.888 22.052 1.00 90.88 286 PRO A C 1
ATOM 2203 O O . PRO A 1 286 ? -5.332 14.885 21.904 1.00 90.88 286 PRO A O 1
ATOM 2206 N N . PHE A 1 287 ? -7.334 14.109 21.303 1.00 92.75 287 PHE A N 1
ATOM 2207 C CA . PHE A 1 287 ? -6.792 13.169 20.325 1.00 92.75 287 PHE A CA 1
ATOM 2208 C C . PHE A 1 287 ? -6.261 13.869 19.069 1.00 92.75 287 PHE A C 1
ATOM 2210 O O . PHE A 1 287 ? -6.730 14.937 18.678 1.00 92.75 287 PHE A O 1
ATOM 2217 N N . ALA A 1 288 ? -5.273 13.240 18.433 1.00 94.81 288 ALA A N 1
ATOM 2218 C CA . ALA A 1 288 ? -4.570 13.754 17.259 1.00 94.81 288 ALA A CA 1
ATOM 2219 C C . ALA A 1 288 ? -4.277 12.673 16.202 1.00 94.81 288 ALA A C 1
ATOM 2221 O O . ALA A 1 288 ? -3.690 12.967 15.162 1.00 94.81 288 ALA A O 1
ATOM 2222 N N . GLY A 1 289 ? -4.663 11.420 16.439 1.00 95.81 289 GLY A N 1
ATOM 2223 C CA . GLY A 1 289 ? -4.407 10.321 15.515 1.00 95.81 289 GLY A CA 1
ATOM 2224 C C . GLY A 1 289 ? -4.867 8.980 16.065 1.00 95.81 289 GLY A C 1
ATOM 2225 O O . GLY A 1 289 ? -5.689 8.920 16.982 1.00 95.81 289 GLY A O 1
ATOM 2226 N N . VAL A 1 290 ? -4.332 7.902 15.495 1.00 97.06 290 VAL A N 1
ATOM 2227 C CA . VAL A 1 290 ? -4.651 6.524 15.891 1.00 97.06 290 VAL A CA 1
ATOM 2228 C C . VAL A 1 290 ? -3.393 5.675 16.060 1.00 97.06 290 VAL A C 1
ATOM 2230 O O . VAL A 1 290 ? -2.443 5.799 15.291 1.00 97.06 290 VAL A O 1
ATOM 2233 N N . LEU A 1 291 ? -3.411 4.791 17.053 1.00 97.88 291 LEU A N 1
ATOM 2234 C CA . LEU A 1 291 ? -2.575 3.599 17.140 1.00 97.88 291 LEU A CA 1
ATOM 2235 C C . LEU A 1 291 ? -3.325 2.444 16.470 1.00 97.88 291 LEU A C 1
ATOM 2237 O O . LEU A 1 291 ? -4.520 2.262 16.705 1.00 97.88 291 LEU A O 1
ATOM 2241 N N . LEU A 1 292 ? -2.631 1.673 15.641 1.00 98.06 292 LEU A N 1
ATOM 2242 C CA . LEU A 1 292 ? -3.186 0.512 14.952 1.00 98.06 292 LEU A CA 1
ATOM 2243 C C . LEU A 1 292 ? -2.790 -0.763 15.695 1.00 98.06 292 LEU A C 1
ATOM 2245 O O . LEU A 1 292 ? -1.610 -0.962 15.952 1.00 98.06 292 LEU A O 1
ATOM 2249 N N . LEU A 1 293 ? -3.736 -1.639 16.023 1.00 97.31 293 LEU A N 1
ATOM 2250 C CA . LEU A 1 293 ? -3.458 -2.911 16.704 1.00 97.31 293 LEU A CA 1
ATOM 2251 C C . LEU A 1 293 ? -4.143 -4.059 15.974 1.00 97.31 293 LEU A C 1
ATOM 2253 O O . LEU A 1 293 ? -5.331 -3.981 15.718 1.00 97.31 293 LEU A O 1
ATOM 2257 N N . ASP A 1 294 ? -3.444 -5.143 15.670 1.00 95.19 294 ASP A N 1
ATOM 2258 C CA . ASP A 1 294 ? -4.092 -6.400 15.260 1.00 95.19 294 ASP A CA 1
ATOM 2259 C C . ASP A 1 294 ? -4.597 -7.223 16.454 1.00 95.19 294 ASP A C 1
ATOM 2261 O O . ASP A 1 294 ? -5.545 -7.994 16.319 1.00 95.19 294 ASP A O 1
ATOM 2265 N N . GLU A 1 295 ? -4.019 -6.997 17.635 1.00 93.88 295 GLU A N 1
ATOM 2266 C CA . GLU A 1 295 ? -4.473 -7.532 18.914 1.00 93.88 295 GLU A CA 1
ATOM 2267 C C . GLU A 1 295 ? -4.987 -6.393 19.826 1.00 93.88 295 GLU A C 1
ATOM 2269 O O . GLU A 1 295 ? -4.217 -5.783 20.575 1.00 93.88 295 GLU A O 1
ATOM 2274 N N . PRO A 1 296 ? -6.294 -6.068 19.799 1.00 93.12 296 PRO A N 1
ATOM 2275 C CA . PRO A 1 296 ? -6.852 -4.976 20.602 1.00 93.12 296 PRO A CA 1
ATOM 2276 C C . PRO A 1 296 ? -6.831 -5.281 22.109 1.00 93.12 296 PRO A C 1
ATOM 2278 O O . PRO A 1 296 ? -6.795 -4.360 22.923 1.00 93.12 296 PRO A O 1
ATOM 2281 N N . THR A 1 297 ? -6.772 -6.563 22.494 1.00 92.06 297 THR A N 1
ATOM 2282 C CA . THR A 1 297 ? -6.645 -7.032 23.889 1.00 92.06 297 THR A CA 1
ATOM 2283 C C . THR A 1 297 ? -5.315 -6.669 24.539 1.00 92.06 297 THR A C 1
ATOM 2285 O O . THR A 1 297 ? -5.160 -6.824 25.751 1.00 92.06 297 THR A O 1
ATOM 2288 N N . LEU A 1 298 ? -4.369 -6.116 23.773 1.00 93.75 298 LEU A N 1
ATOM 2289 C CA . LEU A 1 298 ? -3.222 -5.423 24.340 1.00 93.75 298 LEU A CA 1
ATOM 2290 C C . LEU A 1 298 ? -3.646 -4.224 25.199 1.00 93.75 298 LEU A C 1
ATOM 2292 O O . LEU A 1 298 ? -2.855 -3.811 26.040 1.00 93.75 298 LEU A O 1
ATOM 2296 N N . LEU A 1 299 ? -4.858 -3.690 25.050 1.00 94.75 299 LEU A N 1
ATOM 2297 C CA . LEU A 1 299 ? -5.443 -2.705 25.957 1.00 94.75 299 LEU A CA 1
ATOM 2298 C C . LEU A 1 299 ? -6.638 -3.304 26.722 1.00 94.75 299 LEU A C 1
ATOM 2300 O O . LEU A 1 299 ? -7.291 -4.225 26.228 1.00 94.75 299 LEU A O 1
ATOM 2304 N N . PRO A 1 300 ? -6.960 -2.784 27.921 1.00 92.12 300 PRO A N 1
ATOM 2305 C CA . PRO A 1 300 ? -8.196 -3.111 28.625 1.00 92.12 300 PRO A CA 1
ATOM 2306 C C . PRO A 1 300 ? -9.449 -2.905 27.763 1.00 92.12 300 PRO A C 1
ATOM 2308 O O . PRO A 1 300 ? -9.478 -2.068 26.862 1.00 92.12 300 PRO A O 1
ATOM 2311 N N . GLY A 1 301 ? -10.519 -3.627 28.076 1.00 89.19 301 GLY A N 1
ATOM 2312 C CA . GLY A 1 301 ? -11.816 -3.455 27.428 1.00 89.19 301 GLY A CA 1
ATOM 2313 C C . GLY A 1 301 ? -12.682 -4.709 27.533 1.00 89.19 301 GLY A C 1
ATOM 2314 O O . GLY A 1 301 ? -12.304 -5.658 28.228 1.00 89.19 301 GLY A O 1
ATOM 2315 N N . PRO A 1 302 ? -13.842 -4.728 26.855 1.00 88.06 302 PRO A N 1
ATOM 2316 C CA . PRO A 1 302 ? -14.634 -5.942 26.714 1.00 88.06 302 PRO A CA 1
ATOM 2317 C C . PRO A 1 302 ? -13.846 -7.028 25.965 1.00 88.06 302 PRO A C 1
ATOM 2319 O O . PRO A 1 302 ? -12.763 -6.787 25.425 1.00 88.06 302 PRO A O 1
ATOM 2322 N N . ALA A 1 303 ? -14.386 -8.247 25.933 1.00 89.06 303 ALA A N 1
ATOM 2323 C CA . ALA A 1 303 ? -13.802 -9.316 25.134 1.00 89.06 303 ALA A CA 1
ATOM 2324 C C . ALA A 1 303 ? -13.810 -8.910 23.652 1.00 89.06 303 ALA A C 1
ATOM 2326 O O . ALA A 1 303 ? -14.875 -8.682 23.077 1.00 89.06 303 ALA A O 1
ATOM 2327 N N . ALA A 1 304 ? -12.628 -8.805 23.046 1.00 89.25 304 ALA A N 1
ATOM 2328 C CA . ALA A 1 304 ? -12.524 -8.454 21.641 1.00 89.25 304 ALA A CA 1
ATOM 2329 C C . ALA A 1 304 ? -12.950 -9.637 20.756 1.00 89.25 304 ALA A C 1
ATOM 2331 O O . ALA A 1 304 ? -12.566 -10.779 21.031 1.00 89.25 304 ALA A O 1
ATOM 2332 N N . PRO A 1 305 ? -13.726 -9.395 19.690 1.00 91.94 305 PRO A N 1
ATOM 2333 C CA . PRO A 1 305 ? -14.071 -10.439 18.740 1.00 91.94 305 PRO A CA 1
ATOM 2334 C C . PRO A 1 305 ? -12.836 -10.840 17.923 1.00 91.94 305 PRO A C 1
ATOM 2336 O O . PRO A 1 305 ? -12.112 -9.989 17.407 1.00 91.94 305 PRO A O 1
ATOM 2339 N N . ASP A 1 306 ? -12.618 -12.145 17.763 1.00 93.50 306 ASP A N 1
ATOM 2340 C CA . ASP A 1 306 ? -11.544 -12.664 16.915 1.00 93.50 306 ASP A CA 1
ATOM 2341 C C . ASP A 1 306 ? -11.932 -12.554 15.436 1.00 93.50 306 ASP A C 1
ATOM 2343 O O . ASP A 1 306 ? -12.683 -13.380 14.916 1.00 93.50 306 ASP A O 1
ATOM 2347 N N . LEU A 1 307 ? -11.415 -11.526 14.757 1.00 95.69 307 LEU A N 1
ATOM 2348 C CA . LEU A 1 307 ? -11.599 -11.300 13.319 1.00 95.69 307 LEU A CA 1
ATOM 2349 C C . LEU A 1 307 ? -10.616 -12.087 12.437 1.00 95.69 307 LEU A C 1
ATOM 2351 O O . LEU A 1 307 ? -10.755 -12.079 11.214 1.00 95.69 307 LEU A O 1
ATOM 2355 N N . GLY A 1 308 ? -9.661 -12.810 13.025 1.00 94.38 308 GLY A N 1
ATOM 2356 C CA . GLY A 1 308 ? -8.632 -13.550 12.304 1.00 94.38 308 GLY A CA 1
ATOM 2357 C C . GLY A 1 308 ? -9.143 -14.776 11.538 1.00 94.38 308 GLY A C 1
ATOM 2358 O O . GLY A 1 308 ? -10.315 -15.159 11.589 1.00 94.38 308 GLY A O 1
ATOM 2359 N N . GLY A 1 309 ? -8.229 -15.417 10.805 1.00 95.50 309 GLY A N 1
ATOM 2360 C CA . GLY A 1 309 ? -8.470 -16.694 10.120 1.00 95.50 309 GLY A CA 1
ATOM 2361 C C . GLY A 1 309 ? -9.062 -16.594 8.711 1.00 95.50 309 GLY A C 1
ATOM 2362 O O . GLY A 1 309 ? -9.421 -17.624 8.141 1.00 95.50 309 GLY A O 1
ATOM 2363 N N . HIS A 1 310 ? -9.163 -15.393 8.136 1.00 97.31 310 HIS A N 1
ATOM 2364 C CA . HIS A 1 310 ? -9.493 -15.218 6.719 1.00 97.31 310 HIS A CA 1
ATOM 2365 C C . HIS A 1 310 ? -8.228 -15.170 5.863 1.00 97.31 310 HIS A C 1
ATOM 2367 O O . HIS A 1 310 ? -7.202 -14.658 6.310 1.00 97.31 310 HIS A O 1
ATOM 2373 N N . ASN A 1 311 ? -8.309 -15.651 4.621 1.00 97.12 311 ASN A N 1
ATOM 2374 C CA . ASN A 1 311 ? -7.206 -15.584 3.666 1.00 97.12 311 ASN A CA 1
ATOM 2375 C C . ASN A 1 311 ? -7.718 -15.153 2.296 1.00 97.12 311 ASN A C 1
ATOM 2377 O O . ASN A 1 311 ? -8.744 -15.646 1.837 1.00 97.12 311 ASN A O 1
ATOM 2381 N N . ILE A 1 312 ? -6.945 -14.317 1.609 1.00 94.69 312 ILE A N 1
ATOM 2382 C CA . ILE A 1 312 ? -7.214 -13.871 0.243 1.00 94.69 312 ILE A CA 1
ATOM 2383 C C . ILE A 1 312 ? -5.988 -14.207 -0.603 1.00 94.69 312 ILE A C 1
ATOM 2385 O O . ILE A 1 312 ? -4.866 -13.830 -0.279 1.00 94.69 312 ILE A O 1
ATOM 2389 N N . PHE A 1 313 ? -6.192 -14.988 -1.667 1.00 91.12 313 PHE A N 1
ATOM 2390 C CA . PHE A 1 313 ? -5.115 -15.515 -2.525 1.00 91.12 313 PHE A CA 1
ATOM 2391 C C . PHE A 1 313 ? -3.966 -16.212 -1.766 1.00 91.12 313 PHE A C 1
ATOM 2393 O O . PHE A 1 313 ? -2.844 -16.276 -2.259 1.00 91.12 313 PHE A O 1
ATOM 2400 N N . GLY A 1 314 ? -4.258 -16.772 -0.587 1.00 92.44 314 GLY A N 1
ATOM 2401 C CA . GLY A 1 314 ? -3.286 -17.457 0.269 1.00 92.44 314 GLY A CA 1
ATOM 2402 C C . GLY A 1 314 ? -2.566 -16.562 1.282 1.00 92.44 314 GLY A C 1
ATOM 2403 O O . GLY A 1 314 ? -1.898 -17.103 2.156 1.00 92.44 314 GLY A O 1
ATOM 2404 N N . ASP A 1 315 ? -2.730 -15.237 1.219 1.00 95.56 315 ASP A N 1
ATOM 2405 C CA . ASP A 1 315 ? -2.225 -14.330 2.254 1.00 95.56 315 ASP A CA 1
ATOM 2406 C C . ASP A 1 315 ? -3.293 -14.137 3.350 1.00 95.56 315 ASP A C 1
ATOM 2408 O O . ASP A 1 315 ? -4.474 -13.959 3.019 1.00 95.56 315 ASP A O 1
ATOM 2412 N N . PRO A 1 316 ? -2.919 -14.126 4.641 1.00 97.19 316 PRO A N 1
ATOM 2413 C CA . PRO A 1 316 ? -3.863 -13.874 5.721 1.00 97.19 316 PRO A CA 1
ATOM 2414 C C . PRO A 1 316 ? -4.329 -12.417 5.716 1.00 97.19 316 PRO A C 1
ATOM 2416 O O . PRO A 1 316 ? -3.549 -11.501 5.452 1.00 97.19 316 PRO A O 1
ATOM 2419 N N . VAL A 1 317 ? -5.601 -12.201 6.052 1.00 98.06 317 VAL A N 1
ATOM 2420 C CA . VAL A 1 317 ? -6.149 -10.856 6.263 1.00 98.06 317 VAL A CA 1
ATOM 2421 C C . VAL A 1 317 ? -6.002 -10.468 7.728 1.00 98.06 317 VAL A C 1
ATOM 2423 O O . VAL A 1 317 ? -6.542 -11.141 8.609 1.00 98.06 317 VAL A O 1
ATOM 2426 N N . ARG A 1 318 ? -5.295 -9.364 7.989 1.00 97.12 318 ARG A N 1
ATOM 2427 C CA . ARG A 1 318 ? -5.209 -8.751 9.320 1.00 97.12 318 ARG A CA 1
ATOM 2428 C C . ARG A 1 318 ? -6.271 -7.675 9.489 1.00 97.12 318 ARG A C 1
ATOM 2430 O O . ARG A 1 318 ? -6.489 -6.866 8.596 1.00 97.12 318 ARG A O 1
ATOM 2437 N N . PHE A 1 319 ? -6.892 -7.636 10.659 1.00 97.88 319 PHE A N 1
ATOM 2438 C CA . PHE A 1 319 ? -7.821 -6.574 11.029 1.00 97.88 319 PHE A CA 1
ATOM 2439 C C . PHE A 1 319 ? -7.105 -5.630 11.986 1.00 97.88 319 PHE A C 1
ATOM 2441 O O . PHE A 1 319 ? -6.782 -6.032 13.100 1.00 97.88 319 PHE A O 1
ATOM 2448 N N . LEU A 1 320 ? -6.823 -4.403 11.547 1.00 98.00 320 LEU A N 1
ATOM 2449 C CA . LEU A 1 320 ? -6.193 -3.390 12.388 1.00 98.00 320 LEU A CA 1
ATOM 2450 C C . LEU A 1 320 ? -7.260 -2.547 13.083 1.00 98.00 320 LEU A C 1
ATOM 2452 O O . LEU A 1 320 ? -8.026 -1.833 12.440 1.00 98.00 320 LEU A O 1
ATOM 2456 N N . TRP A 1 321 ? -7.278 -2.622 14.404 1.00 97.50 321 TRP A N 1
ATOM 2457 C CA . TRP A 1 321 ? -8.121 -1.854 15.302 1.00 97.50 321 TRP A CA 1
ATOM 2458 C C . TRP A 1 321 ? -7.541 -0.458 15.508 1.00 97.50 321 TRP A C 1
ATOM 2460 O O . TRP A 1 321 ? -6.380 -0.317 15.896 1.00 97.50 321 TRP A O 1
ATOM 2470 N N . LEU A 1 322 ? -8.344 0.572 15.242 1.00 96.88 322 LEU A N 1
ATOM 2471 C CA . LEU A 1 322 ? -7.947 1.970 15.388 1.00 96.88 322 LEU A CA 1
ATOM 2472 C C . LEU A 1 322 ? -8.251 2.433 16.811 1.00 96.88 322 LEU A C 1
ATOM 2474 O O . LEU A 1 322 ? -9.413 2.575 17.195 1.00 96.88 322 LEU A O 1
ATOM 2478 N N . VAL A 1 323 ? -7.200 2.730 17.568 1.00 95.50 323 VAL A N 1
ATOM 2479 C CA . VAL A 1 323 ? -7.297 3.270 18.924 1.00 95.50 323 VAL A CA 1
ATOM 2480 C C . VAL A 1 323 ? -6.895 4.745 18.899 1.00 95.50 323 VAL A C 1
ATOM 2482 O O . VAL A 1 323 ? -5.746 5.040 18.578 1.00 95.50 323 VAL A O 1
ATOM 2485 N N . PRO A 1 324 ? -7.793 5.690 19.227 1.00 94.50 324 PRO A N 1
ATOM 2486 C CA . PRO A 1 324 ? -7.460 7.113 19.270 1.00 94.50 324 PRO A CA 1
ATOM 2487 C C . PRO A 1 324 ? -6.287 7.411 20.210 1.00 94.50 324 PRO A C 1
ATOM 2489 O O . PRO A 1 324 ? -6.284 6.946 21.349 1.00 94.50 324 PRO A O 1
ATOM 2492 N N . VAL A 1 325 ? -5.327 8.220 19.768 1.00 95.56 325 VAL A N 1
ATOM 2493 C CA . VAL A 1 325 ? -4.169 8.643 20.575 1.00 95.56 325 VAL A CA 1
ATOM 2494 C C . VAL A 1 325 ? -3.954 10.152 20.517 1.00 95.56 325 VAL A C 1
ATOM 2496 O O . VAL A 1 325 ? -4.374 10.816 19.566 1.00 95.56 325 VAL A O 1
ATOM 2499 N N . THR A 1 326 ? -3.347 10.706 21.561 1.00 95.50 326 THR A N 1
ATOM 2500 C CA . THR A 1 326 ? -2.992 12.127 21.667 1.00 95.50 326 THR A CA 1
ATOM 2501 C C . THR A 1 326 ? -1.687 12.442 20.940 1.00 95.50 326 THR A C 1
ATOM 2503 O O . THR A 1 326 ? -0.929 11.560 20.542 1.00 95.50 326 THR A O 1
ATOM 2506 N N . GLU A 1 327 ? -1.403 13.732 20.782 1.00 95.31 327 GLU A N 1
ATOM 2507 C CA . GLU A 1 327 ? -0.134 14.202 20.223 1.00 95.31 327 GLU A CA 1
ATOM 2508 C C . GLU A 1 327 ? 1.081 13.775 21.066 1.00 95.31 327 GLU A C 1
ATOM 2510 O O . GLU A 1 327 ? 2.120 13.375 20.537 1.00 95.31 327 GLU A O 1
ATOM 2515 N N . GLU A 1 328 ? 0.937 13.839 22.391 1.00 95.75 328 GLU A N 1
ATOM 2516 C CA . GLU A 1 328 ? 1.964 13.406 23.337 1.00 95.75 328 GLU A CA 1
ATOM 2517 C C . GLU A 1 328 ? 2.209 11.899 23.213 1.00 95.75 328 GLU A C 1
ATOM 2519 O O . GLU A 1 328 ? 3.351 11.471 23.111 1.00 95.75 328 GLU A O 1
ATOM 2524 N N . GLU A 1 329 ? 1.142 11.106 23.107 1.00 96.81 329 GLU A N 1
ATOM 2525 C CA . GLU A 1 329 ? 1.203 9.654 22.920 1.00 96.81 329 GLU A CA 1
ATOM 2526 C C . GLU A 1 329 ? 1.899 9.260 21.599 1.00 96.81 329 GLU A C 1
ATOM 2528 O O . GLU A 1 329 ? 2.737 8.355 21.584 1.00 96.81 329 GLU A O 1
ATOM 2533 N N . ILE A 1 330 ? 1.625 9.969 20.494 1.00 96.56 330 ILE A N 1
ATOM 2534 C CA . ILE A 1 330 ? 2.349 9.782 19.221 1.00 96.56 330 ILE A CA 1
ATOM 2535 C C . ILE A 1 330 ? 3.835 10.122 19.397 1.00 96.56 330 ILE A C 1
ATOM 2537 O O . ILE A 1 330 ? 4.702 9.407 18.892 1.00 96.56 330 ILE A O 1
ATOM 2541 N N . THR A 1 331 ? 4.144 11.195 20.128 1.00 96.00 331 THR A N 1
ATOM 2542 C CA . THR A 1 331 ? 5.529 11.602 20.400 1.00 96.00 331 THR A CA 1
ATOM 2543 C C . THR A 1 331 ? 6.266 10.555 21.238 1.00 96.00 331 THR A C 1
ATOM 2545 O O . THR A 1 331 ? 7.398 10.210 20.896 1.00 96.00 331 THR A O 1
ATOM 2548 N N . THR A 1 332 ? 5.623 9.983 22.264 1.00 96.69 332 THR A N 1
ATOM 2549 C CA . THR A 1 332 ? 6.171 8.866 23.050 1.00 96.69 332 THR A CA 1
ATOM 2550 C C . THR A 1 332 ? 6.487 7.673 22.156 1.00 96.69 332 THR A C 1
ATOM 2552 O O . THR A 1 332 ? 7.598 7.154 22.210 1.00 96.69 332 THR A O 1
ATOM 2555 N N . ALA A 1 333 ? 5.563 7.267 21.276 1.00 96.56 333 ALA A N 1
ATOM 2556 C CA . ALA A 1 333 ? 5.805 6.141 20.371 1.00 96.56 333 ALA A CA 1
ATOM 2557 C C . ALA A 1 333 ? 7.022 6.363 19.458 1.00 96.56 333 ALA A C 1
ATOM 2559 O O . ALA A 1 333 ? 7.780 5.428 19.208 1.00 96.56 333 ALA A O 1
ATOM 2560 N N . ARG A 1 334 ? 7.238 7.598 18.991 1.00 94.19 334 ARG A N 1
ATOM 2561 C CA . ARG A 1 334 ? 8.398 7.959 18.159 1.00 94.19 334 ARG A CA 1
ATOM 2562 C C . ARG A 1 334 ? 9.710 7.985 18.945 1.00 94.19 334 ARG A C 1
ATOM 2564 O O . ARG A 1 334 ? 10.740 7.592 18.409 1.00 94.19 334 ARG A O 1
ATOM 2571 N N . ALA A 1 335 ? 9.686 8.487 20.179 1.00 96.12 335 ALA A N 1
ATOM 2572 C CA . ALA A 1 335 ? 10.888 8.693 20.987 1.00 96.12 335 ALA A CA 1
ATOM 2573 C C . ALA A 1 335 ? 11.328 7.438 21.758 1.00 96.12 335 ALA A C 1
ATOM 2575 O O . ALA A 1 335 ? 12.524 7.189 21.896 1.00 96.12 335 ALA A O 1
ATOM 2576 N N . GLU A 1 336 ? 10.366 6.664 22.261 1.00 96.12 336 GLU A N 1
ATOM 2577 C CA . GLU A 1 336 ? 10.581 5.556 23.202 1.00 96.12 336 GLU A CA 1
ATOM 2578 C C . GLU A 1 336 ? 10.067 4.209 22.669 1.00 96.12 336 GLU A C 1
ATOM 2580 O O . GLU A 1 336 ? 10.305 3.168 23.279 1.00 96.12 336 GLU A O 1
ATOM 2585 N N . GLY A 1 337 ? 9.389 4.210 21.518 1.00 95.31 337 GLY A N 1
ATOM 2586 C CA . GLY A 1 337 ? 8.803 3.021 20.911 1.00 95.31 337 GLY A CA 1
ATOM 2587 C C . GLY A 1 337 ? 7.354 2.769 21.335 1.00 9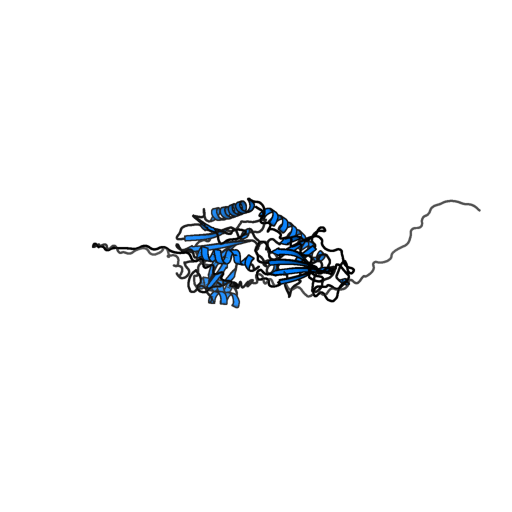5.31 337 GLY A C 1
ATOM 2588 O O . GLY A 1 337 ? 6.841 3.284 22.331 1.00 95.31 337 GLY A O 1
ATOM 2589 N N . VAL A 1 338 ? 6.665 1.937 20.553 1.00 95.75 338 VAL A N 1
ATOM 2590 C CA . VAL A 1 338 ? 5.236 1.641 20.749 1.00 95.75 338 VAL A CA 1
ATOM 2591 C C . VAL A 1 338 ? 4.934 0.894 22.054 1.00 95.75 338 VAL A C 1
ATOM 2593 O O . VAL A 1 338 ? 3.841 1.029 22.600 1.00 95.75 338 VAL A O 1
ATOM 2596 N N . ASP A 1 339 ? 5.889 0.141 22.599 1.00 96.81 339 ASP A N 1
ATOM 2597 C CA . ASP A 1 339 ? 5.696 -0.585 23.859 1.00 96.81 339 ASP A CA 1
ATOM 2598 C C . ASP A 1 339 ? 5.602 0.356 25.059 1.00 96.81 339 ASP A C 1
ATOM 2600 O O . ASP A 1 339 ? 4.770 0.139 25.946 1.00 96.81 339 ASP A O 1
ATOM 2604 N N . ALA A 1 340 ? 6.394 1.434 25.053 1.00 96.94 340 ALA A N 1
ATOM 2605 C CA . ALA A 1 340 ? 6.297 2.502 26.040 1.00 96.94 340 ALA A CA 1
ATOM 2606 C C . ALA A 1 340 ? 4.919 3.177 25.969 1.00 96.94 340 ALA A C 1
ATOM 2608 O O . ALA A 1 340 ? 4.253 3.330 26.996 1.00 96.94 340 ALA A O 1
ATOM 2609 N N . LEU A 1 341 ? 4.434 3.469 24.754 1.00 97.38 341 LEU A N 1
ATOM 2610 C CA . LEU A 1 341 ? 3.078 3.983 24.547 1.00 97.38 341 LEU A CA 1
ATOM 2611 C C . LEU A 1 341 ? 2.011 3.004 25.069 1.00 97.38 341 LEU A C 1
ATOM 2613 O O . LEU A 1 341 ? 1.116 3.403 25.808 1.00 97.38 341 LEU A O 1
ATOM 2617 N N . LEU A 1 342 ? 2.090 1.714 24.739 1.00 97.44 342 LEU A N 1
ATOM 2618 C CA . LEU A 1 342 ? 1.124 0.720 25.220 1.00 97.44 342 LEU A CA 1
ATOM 2619 C C . LEU A 1 342 ? 1.125 0.610 26.750 1.00 97.44 342 LEU A C 1
ATOM 2621 O O . LEU A 1 342 ? 0.062 0.489 27.359 1.00 97.44 342 LEU A O 1
ATOM 2625 N N . ALA A 1 343 ? 2.295 0.670 27.390 1.00 96.75 343 ALA A N 1
ATOM 2626 C CA . ALA A 1 343 ? 2.399 0.710 28.846 1.00 96.75 343 ALA A CA 1
ATOM 2627 C C . ALA A 1 343 ? 1.743 1.974 29.429 1.00 96.75 343 ALA A C 1
ATOM 2629 O O . ALA A 1 343 ? 0.972 1.870 30.386 1.00 96.75 343 ALA A O 1
ATOM 2630 N N . GLN A 1 344 ? 1.983 3.139 28.818 1.00 95.81 344 GLN A N 1
ATOM 2631 C CA . GLN A 1 344 ? 1.357 4.410 29.186 1.00 95.81 344 GLN A CA 1
ATOM 2632 C C . GLN A 1 344 ? -0.175 4.341 29.068 1.00 95.81 344 GLN A C 1
ATOM 2634 O O . GLN A 1 344 ? -0.879 4.675 30.023 1.00 95.81 344 GLN A O 1
ATOM 2639 N N . LEU A 1 345 ? -0.701 3.848 27.941 1.00 95.75 345 LEU A N 1
ATOM 2640 C CA . LEU A 1 345 ? -2.141 3.698 27.701 1.00 95.75 345 LEU A CA 1
ATOM 2641 C C . LEU A 1 345 ? -2.792 2.772 28.740 1.00 95.75 345 LEU A C 1
ATOM 2643 O O . LEU A 1 345 ? -3.824 3.121 29.316 1.00 95.75 345 LEU A O 1
ATOM 2647 N N . ARG A 1 346 ? -2.166 1.626 29.046 1.00 95.44 346 ARG A N 1
ATOM 2648 C CA . ARG A 1 346 ? -2.646 0.700 30.088 1.00 95.44 346 ARG A CA 1
ATOM 2649 C C . ARG A 1 346 ? -2.660 1.343 31.470 1.00 95.44 346 ARG A C 1
ATOM 2651 O O . ARG A 1 346 ? -3.645 1.199 32.188 1.00 95.44 346 ARG A O 1
ATOM 2658 N N . ALA A 1 347 ? -1.592 2.049 31.840 1.00 94.38 347 ALA A N 1
ATOM 2659 C CA . ALA A 1 347 ? -1.493 2.726 33.132 1.00 94.38 347 ALA A CA 1
ATOM 2660 C C . ALA A 1 347 ? -2.560 3.822 33.291 1.00 94.38 347 ALA A C 1
ATOM 2662 O O . ALA A 1 347 ? -3.086 4.015 34.385 1.00 94.38 347 ALA A O 1
ATOM 2663 N N . ALA A 1 348 ? -2.921 4.488 32.192 1.00 91.19 348 ALA A N 1
ATOM 2664 C CA . ALA A 1 348 ? -4.006 5.462 32.137 1.00 91.19 348 ALA A CA 1
ATOM 2665 C C . ALA A 1 348 ? -5.412 4.827 32.058 1.00 91.19 348 ALA A C 1
ATOM 2667 O O . ALA A 1 348 ? -6.405 5.550 32.007 1.00 91.19 348 ALA A O 1
ATOM 2668 N N . GLY A 1 349 ? -5.521 3.492 32.032 1.00 90.62 349 GLY A N 1
ATOM 2669 C CA . GLY A 1 349 ? -6.795 2.781 31.903 1.00 90.62 349 GLY A CA 1
ATOM 2670 C C . GLY A 1 349 ? -7.477 2.970 30.544 1.00 90.62 349 GLY A C 1
ATOM 2671 O O . GLY A 1 349 ? -8.690 2.790 30.451 1.00 90.62 349 GLY A O 1
ATOM 2672 N N .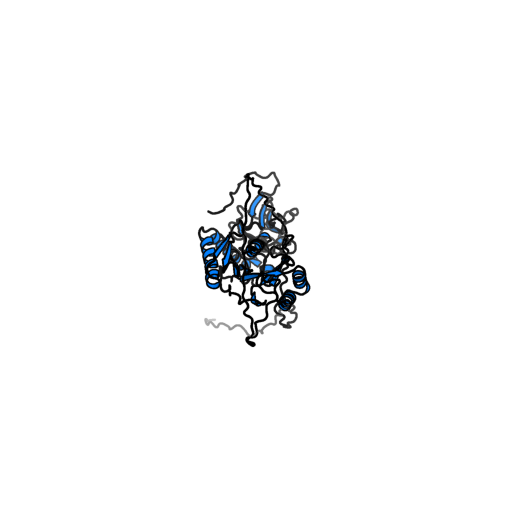 ARG A 1 350 ? -6.726 3.354 29.500 1.00 91.75 350 ARG A N 1
ATOM 2673 C CA . ARG A 1 350 ? -7.253 3.541 28.141 1.00 91.75 350 ARG A CA 1
ATOM 2674 C C . ARG A 1 350 ? -7.712 2.206 27.570 1.00 91.75 350 ARG A C 1
ATOM 2676 O O . ARG A 1 350 ? -6.990 1.216 27.666 1.00 91.75 350 ARG A O 1
ATOM 2683 N N . THR A 1 351 ? -8.887 2.200 26.949 1.00 92.25 351 THR A N 1
ATOM 2684 C CA . THR A 1 351 ? -9.460 1.009 26.317 1.00 92.25 351 THR A CA 1
ATOM 2685 C C . THR A 1 351 ? -9.280 1.034 24.801 1.00 92.25 351 THR A C 1
ATOM 2687 O O . THR A 1 351 ? -9.006 2.081 24.210 1.00 92.25 351 THR A O 1
ATOM 2690 N N . TRP A 1 352 ? -9.448 -0.123 24.159 1.00 91.12 352 TRP A N 1
ATOM 2691 C CA . TRP A 1 352 ? -9.458 -0.239 22.694 1.00 91.12 352 TRP A CA 1
ATOM 2692 C C . TRP A 1 352 ? -10.792 0.193 22.048 1.00 91.12 352 TRP A C 1
ATOM 2694 O O . TRP A 1 352 ? -10.928 0.135 20.827 1.00 91.12 352 TRP A O 1
ATOM 2704 N N . VAL A 1 353 ? -11.773 0.642 22.843 1.00 88.50 353 VAL A N 1
ATOM 2705 C CA . VAL A 1 353 ? -13.091 1.094 22.376 1.00 88.50 353 VAL A CA 1
ATOM 2706 C C . VAL A 1 353 ? -13.117 2.622 22.277 1.00 88.50 353 VAL A C 1
ATOM 2708 O O . VAL A 1 353 ? -12.949 3.340 23.265 1.00 88.50 353 VAL A O 1
ATOM 2711 N N . ALA A 1 354 ? -13.359 3.143 21.076 1.00 78.44 354 ALA A N 1
ATOM 2712 C CA . ALA A 1 354 ? -13.535 4.569 20.839 1.00 78.44 354 ALA A CA 1
ATOM 2713 C C . ALA A 1 354 ? -14.855 5.061 21.466 1.00 78.44 354 ALA A C 1
ATOM 2715 O O . ALA A 1 354 ? -15.907 4.440 21.325 1.00 78.44 354 ALA A O 1
ATOM 2716 N N . GLY A 1 355 ? -14.806 6.192 22.173 1.00 65.12 355 GLY A N 1
ATOM 2717 C CA . GLY A 1 355 ? -15.956 6.762 22.894 1.00 65.12 355 GLY A CA 1
ATOM 2718 C C . GLY A 1 355 ? -15.951 6.517 24.407 1.00 65.12 355 GLY A C 1
ATOM 2719 O O . GLY A 1 355 ? -16.589 7.271 25.134 1.00 65.12 355 G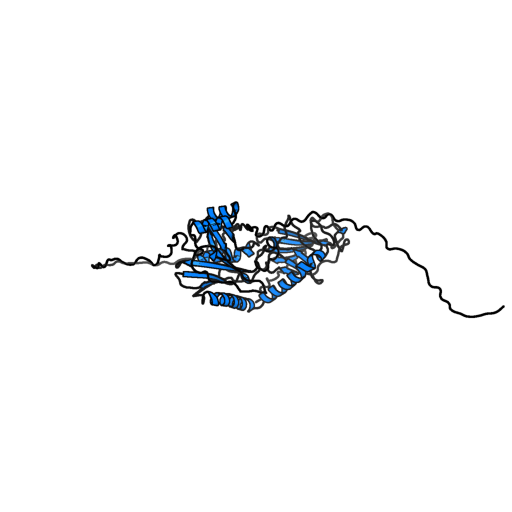LY A O 1
ATOM 2720 N N . ASP A 1 356 ? -15.153 5.565 24.903 1.00 58.09 356 ASP A N 1
ATOM 2721 C CA . ASP A 1 356 ? -14.882 5.396 26.345 1.00 58.09 356 ASP A CA 1
ATOM 2722 C C . ASP A 1 356 ? -13.657 6.213 26.807 1.00 58.09 356 ASP A C 1
ATOM 2724 O O . ASP A 1 356 ? -13.229 6.168 27.958 1.00 58.09 356 ASP A O 1
ATOM 2728 N N . ALA A 1 357 ? -13.077 6.994 25.887 1.00 52.03 357 ALA A N 1
ATOM 2729 C CA . ALA A 1 357 ? -11.740 7.583 25.964 1.00 52.03 357 ALA A CA 1
ATOM 2730 C C . ALA A 1 357 ? -11.573 8.736 26.986 1.00 52.03 357 ALA A C 1
ATOM 2732 O O . ALA A 1 357 ? -10.642 9.532 26.890 1.00 52.03 357 ALA A O 1
ATOM 2733 N N . GLY A 1 358 ? -12.450 8.799 27.987 1.00 44.06 358 GLY A N 1
ATOM 2734 C CA . GLY A 1 358 ? -12.384 9.721 29.119 1.00 44.06 358 GLY A CA 1
ATOM 2735 C C . GLY A 1 358 ? -13.101 9.234 30.382 1.00 44.06 358 GLY A C 1
ATOM 2736 O O . GLY A 1 358 ? -13.200 10.002 31.339 1.00 44.06 358 GLY A O 1
ATOM 2737 N N . LYS A 1 359 ? -13.602 7.990 30.428 1.00 38.25 359 LYS A N 1
ATOM 2738 C CA . LYS A 1 359 ? -14.176 7.421 31.651 1.00 38.25 359 LYS A CA 1
ATOM 2739 C C . LYS A 1 359 ? -13.199 6.371 32.187 1.00 38.25 359 LYS A C 1
ATOM 2741 O O . LYS A 1 359 ? -12.928 5.404 31.484 1.00 38.25 359 LYS A O 1
ATOM 2746 N N . PRO A 1 360 ? -12.621 6.540 33.391 1.00 36.81 360 PRO A N 1
ATOM 2747 C CA . PRO A 1 360 ? -11.819 5.475 33.976 1.00 36.81 360 PRO A CA 1
ATOM 2748 C C . PRO A 1 360 ? -12.685 4.218 34.059 1.00 36.81 360 PRO A C 1
ATOM 2750 O O . PRO A 1 360 ? -13.838 4.295 34.503 1.00 36.81 360 PRO A O 1
ATOM 2753 N N . ALA A 1 361 ? -12.138 3.080 33.620 1.00 39.03 361 ALA A N 1
ATOM 2754 C CA . ALA A 1 361 ? -12.789 1.789 33.774 1.00 39.03 361 ALA A CA 1
ATOM 2755 C C . ALA A 1 361 ? -13.257 1.663 35.228 1.00 39.03 361 ALA A C 1
ATOM 2757 O O . ALA A 1 361 ? -12.456 1.763 36.161 1.00 39.03 361 ALA A O 1
ATOM 2758 N N . THR A 1 362 ? -14.567 1.512 35.431 1.00 36.44 362 THR A N 1
ATOM 2759 C CA . THR A 1 362 ? -15.077 1.228 36.772 1.00 36.44 362 THR A CA 1
ATOM 2760 C C . THR A 1 362 ? -14.512 -0.140 37.146 1.00 36.44 362 THR A C 1
ATOM 2762 O O . THR A 1 362 ? -14.734 -1.090 36.389 1.00 36.44 362 THR A O 1
ATOM 2765 N N . PRO A 1 363 ? -13.731 -0.266 38.235 1.00 35.03 363 PRO A N 1
ATOM 2766 C CA . PRO A 1 363 ? -13.215 -1.564 38.639 1.00 35.03 363 PRO A CA 1
ATOM 2767 C C . PRO A 1 363 ? -14.394 -2.528 38.830 1.00 35.03 363 PRO A C 1
ATOM 2769 O O . PRO A 1 363 ? -15.478 -2.079 39.222 1.00 35.03 363 PRO A O 1
ATOM 2772 N N . PRO A 1 364 ? -14.224 -3.829 38.531 1.00 34.66 364 PRO A N 1
ATOM 2773 C CA . PRO A 1 364 ? -15.291 -4.801 38.717 1.00 34.66 364 PRO A CA 1
ATOM 2774 C C . PRO A 1 364 ? -15.814 -4.684 40.147 1.00 34.66 364 PRO A C 1
ATOM 2776 O O . PRO A 1 364 ? -15.030 -4.717 41.097 1.00 34.66 364 PRO A O 1
ATOM 2779 N N . ALA A 1 365 ? -17.128 -4.485 40.283 1.00 37.41 365 ALA A N 1
ATOM 2780 C CA . ALA A 1 365 ? -17.774 -4.440 41.582 1.00 37.41 365 ALA A CA 1
ATOM 2781 C C . ALA A 1 365 ? -17.447 -5.743 42.317 1.00 37.41 365 ALA A C 1
ATOM 2783 O O . ALA A 1 365 ? -17.767 -6.833 41.837 1.00 37.41 365 ALA A O 1
ATOM 2784 N N . ASP A 1 366 ? -16.762 -5.613 43.449 1.00 34.00 366 ASP A N 1
ATOM 2785 C CA . ASP A 1 366 ? -16.517 -6.714 44.367 1.00 34.00 366 ASP A CA 1
ATOM 2786 C C . ASP A 1 366 ? -17.887 -7.305 44.750 1.00 34.00 366 ASP A C 1
ATOM 2788 O O . ASP A 1 366 ? -18.744 -6.558 45.237 1.00 34.00 366 ASP A O 1
ATOM 2792 N N . PRO A 1 367 ? -18.173 -8.600 44.509 1.00 39.03 367 PRO A N 1
ATOM 2793 C CA . PRO A 1 367 ? -19.472 -9.201 44.810 1.00 39.03 367 PRO A CA 1
ATOM 2794 C C . PRO A 1 367 ? -19.650 -9.465 46.315 1.00 39.03 367 PRO A C 1
ATOM 2796 O O . PRO A 1 367 ? -20.197 -10.487 46.731 1.00 39.03 367 PRO A O 1
ATOM 2799 N N . ALA A 1 368 ? -19.195 -8.536 47.149 1.00 39.38 368 ALA A N 1
ATOM 2800 C CA . ALA A 1 368 ? -19.318 -8.582 48.587 1.00 39.38 368 ALA A CA 1
ATOM 2801 C C . ALA A 1 368 ? -19.546 -7.164 49.113 1.00 39.38 368 ALA A C 1
ATOM 2803 O O . ALA A 1 368 ? -18.602 -6.439 49.402 1.00 39.38 368 ALA A O 1
ATOM 2804 N N . LEU A 1 369 ? -20.820 -6.787 49.217 1.00 36.25 369 LEU A N 1
ATOM 2805 C CA . LEU A 1 369 ? -21.461 -6.228 50.414 1.00 36.25 369 LEU A CA 1
ATOM 2806 C C . LEU A 1 369 ? -22.874 -5.789 50.015 1.00 36.25 369 LEU A C 1
ATOM 2808 O O . LEU A 1 369 ? -23.071 -4.819 49.288 1.00 36.25 369 LEU A O 1
ATOM 2812 N N . GLY A 1 370 ? -23.851 -6.581 50.446 1.00 31.20 370 GLY A N 1
ATOM 2813 C CA . GLY A 1 370 ? -25.257 -6.236 50.333 1.00 31.20 370 GLY A CA 1
ATOM 2814 C C . GLY A 1 370 ? -25.673 -5.166 51.341 1.00 31.20 370 GLY A C 1
ATOM 2815 O O . GLY A 1 370 ? -25.054 -5.023 52.393 1.00 31.20 370 GLY A O 1
ATOM 2816 N N . GLU A 1 371 ? -26.786 -4.527 50.980 1.00 34.84 371 GLU A N 1
ATOM 2817 C CA . GLU A 1 371 ? -27.748 -3.806 51.825 1.00 34.84 371 GLU A CA 1
ATOM 2818 C C . GLU A 1 371 ? -27.306 -2.456 52.417 1.00 34.84 371 GLU A C 1
ATOM 2820 O O . GLU A 1 371 ? -26.460 -2.384 53.303 1.00 34.84 371 GLU A O 1
ATOM 2825 N N . ALA A 1 372 ? -27.967 -1.372 51.989 1.00 32.31 372 ALA A N 1
ATOM 2826 C CA . ALA A 1 372 ? -29.096 -0.795 52.736 1.00 32.31 372 ALA A CA 1
ATOM 2827 C C . ALA A 1 372 ? -29.732 0.397 51.981 1.00 32.31 372 ALA A C 1
ATOM 2829 O O . ALA A 1 372 ? -29.010 1.244 51.462 1.00 32.31 372 ALA A O 1
ATOM 2830 N N . ASP A 1 373 ? -31.070 0.392 51.955 1.00 34.12 373 ASP A N 1
ATOM 2831 C CA . ASP A 1 373 ? -32.035 1.505 52.047 1.00 34.12 373 ASP A CA 1
ATOM 2832 C C . ASP A 1 373 ? -31.854 2.790 51.208 1.00 34.12 373 ASP A C 1
ATOM 2834 O O . ASP A 1 373 ? -30.878 3.519 51.341 1.00 34.12 373 ASP A O 1
ATOM 2838 N N . ASP A 1 374 ? -32.868 3.151 50.410 1.00 34.19 374 ASP A N 1
ATOM 2839 C CA . ASP A 1 374 ? -33.973 3.984 50.923 1.00 34.19 374 ASP A CA 1
ATOM 2840 C C . ASP A 1 374 ? -35.080 4.155 49.860 1.00 34.19 374 ASP A C 1
ATOM 2842 O O . ASP A 1 374 ? -34.876 4.725 48.785 1.00 34.19 374 ASP A O 1
ATOM 2846 N N . ASP A 1 375 ? -36.267 3.649 50.192 1.00 36.22 375 ASP A N 1
ATOM 2847 C CA . ASP A 1 375 ? -37.546 3.987 49.570 1.00 36.22 375 ASP A CA 1
ATOM 2848 C C . ASP A 1 375 ? -38.006 5.344 50.116 1.00 36.22 375 ASP A C 1
ATOM 2850 O O . ASP A 1 375 ? -38.380 5.413 51.284 1.00 36.22 375 ASP A O 1
ATOM 2854 N N . LEU A 1 376 ? -38.096 6.387 49.287 1.00 36.91 376 LEU A N 1
ATOM 2855 C CA . LEU A 1 376 ? -39.056 7.474 49.506 1.00 36.91 376 LEU A CA 1
ATOM 2856 C C . LEU A 1 376 ? -39.567 8.033 48.173 1.00 36.91 376 LEU A C 1
ATOM 2858 O O . LEU A 1 376 ? -38.807 8.430 47.291 1.00 36.91 376 LEU A O 1
ATOM 2862 N N . ALA A 1 377 ? -40.891 8.010 48.077 1.00 34.72 377 ALA A N 1
ATOM 2863 C CA . ALA A 1 377 ? -41.731 8.491 46.999 1.00 34.72 377 ALA A CA 1
ATOM 2864 C C . ALA A 1 377 ? -42.055 9.996 47.133 1.00 34.72 377 ALA A C 1
ATOM 2866 O O . ALA A 1 377 ? -41.583 10.662 48.055 1.00 34.72 377 ALA A O 1
ATOM 2867 N N . ASP A 1 378 ? -42.933 10.429 46.222 1.00 33.16 378 ASP A N 1
ATOM 2868 C CA . ASP A 1 378 ? -43.775 11.638 46.181 1.00 33.16 378 ASP A CA 1
ATOM 2869 C C . ASP A 1 378 ? -43.266 12.692 45.175 1.00 33.16 378 ASP A C 1
ATOM 2871 O O . ASP A 1 378 ? -42.170 13.229 45.310 1.00 33.16 378 ASP A O 1
ATOM 2875 N N . ASP A 1 379 ? -43.879 12.837 43.993 1.00 34.59 379 ASP A N 1
ATOM 2876 C CA . ASP A 1 379 ? -45.222 13.349 43.624 1.00 34.59 379 ASP A CA 1
ATOM 2877 C C . ASP A 1 379 ? -45.236 14.871 43.363 1.00 34.59 379 ASP A C 1
ATOM 2879 O O . ASP A 1 379 ? -44.497 15.629 43.983 1.00 34.59 379 ASP A O 1
ATOM 2883 N N . GLU A 1 380 ? -46.134 15.266 42.445 1.00 34.66 380 GLU A N 1
ATOM 2884 C CA . GLU A 1 380 ? -46.591 16.632 42.098 1.00 34.66 380 GLU A CA 1
ATOM 2885 C C . GLU A 1 380 ? -45.694 17.490 41.167 1.00 34.66 380 GLU A C 1
ATOM 2887 O O . GLU A 1 380 ? -44.481 17.547 41.297 1.00 34.66 380 GLU A O 1
ATOM 2892 N N . GLU A 1 381 ? -46.186 18.248 40.177 1.00 33.28 381 GLU A N 1
ATOM 2893 C CA . GLU A 1 381 ? -47.529 18.522 39.643 1.00 33.28 381 GLU A CA 1
ATOM 2894 C C . GLU A 1 381 ? -47.369 19.290 38.303 1.00 33.28 381 GLU A C 1
ATOM 2896 O O . GLU A 1 381 ? -46.307 19.821 37.973 1.00 33.28 381 GLU A O 1
ATOM 2901 N N . ALA A 1 382 ? -48.441 19.319 37.515 1.00 34.00 382 ALA A N 1
ATOM 2902 C CA . ALA A 1 382 ? -48.579 19.868 36.169 1.00 34.00 382 ALA A CA 1
ATOM 2903 C C . ALA A 1 382 ? -48.752 21.404 36.073 1.00 34.00 382 ALA A C 1
ATOM 2905 O O . ALA A 1 382 ? -49.281 22.030 36.983 1.00 34.00 382 ALA A O 1
ATOM 2906 N N . ALA A 1 383 ? -48.457 21.974 34.891 1.00 33.41 383 ALA A N 1
ATOM 2907 C CA . ALA A 1 383 ? -49.191 23.078 34.225 1.00 33.41 383 ALA A CA 1
ATOM 2908 C C . ALA A 1 383 ? -48.583 23.303 32.815 1.00 33.41 383 ALA A C 1
ATOM 2910 O O . ALA A 1 383 ? -47.386 23.530 32.695 1.00 33.41 383 ALA A O 1
ATOM 2911 N N . ALA A 1 384 ? -49.275 22.988 31.711 1.00 33.19 384 ALA A N 1
ATOM 2912 C CA . ALA A 1 384 ? -50.212 23.840 30.952 1.00 33.19 384 ALA A CA 1
ATOM 2913 C C . ALA A 1 384 ? -49.550 25.056 30.244 1.00 33.19 384 ALA A C 1
ATOM 2915 O O . ALA A 1 384 ? -48.980 25.914 30.906 1.00 33.19 384 ALA A O 1
ATOM 2916 N N . GLY A 1 385 ? -49.646 25.087 28.898 1.00 29.95 385 GLY A N 1
ATOM 2917 C CA . GLY A 1 385 ? -49.086 26.087 27.953 1.00 29.95 385 GLY A CA 1
ATOM 2918 C C . GLY A 1 385 ? -49.770 27.474 27.974 1.00 29.95 385 GLY A C 1
ATOM 2919 O O . GLY A 1 385 ? -50.299 27.816 29.031 1.00 29.95 385 GLY A O 1
ATOM 2920 N N . PRO A 1 386 ? -49.840 28.277 26.876 1.00 49.97 386 PRO A N 1
ATOM 2921 C CA . PRO A 1 386 ? -49.797 27.876 25.453 1.00 49.97 386 PRO A CA 1
ATOM 2922 C C . PRO A 1 386 ? -49.112 28.867 24.447 1.00 49.97 386 PRO A C 1
ATOM 2924 O O . PRO A 1 386 ? -48.618 29.919 24.835 1.00 49.97 386 PRO A O 1
ATOM 2927 N N . ASP A 1 387 ? -49.131 28.464 23.164 1.00 34.03 387 ASP A N 1
ATOM 2928 C CA . ASP A 1 387 ? -49.262 29.198 21.877 1.00 34.03 387 ASP A CA 1
ATOM 2929 C C . ASP A 1 387 ? -48.398 30.420 21.476 1.00 34.03 387 ASP A C 1
ATOM 2931 O O . ASP A 1 387 ? -48.365 31.438 22.164 1.00 34.03 387 ASP A O 1
ATOM 2935 N N . ALA A 1 388 ? -47.819 30.328 20.263 1.00 35.25 388 ALA A N 1
ATOM 2936 C CA . ALA A 1 388 ? -47.920 31.259 19.107 1.00 35.25 388 ALA A CA 1
ATOM 2937 C C . ALA A 1 388 ? -46.821 30.887 18.073 1.00 35.25 388 ALA A C 1
ATOM 2939 O O . ALA A 1 388 ? -45.655 30.784 18.453 1.00 35.25 388 ALA A O 1
ATOM 2940 N N . ASP A 1 389 ? -47.168 30.420 16.863 1.00 31.84 389 ASP A N 1
ATOM 2941 C CA . ASP A 1 389 ? -47.326 31.201 15.604 1.00 31.84 389 ASP A CA 1
ATOM 2942 C C . ASP A 1 389 ? -45.985 31.849 15.166 1.00 31.84 389 ASP A C 1
ATOM 2944 O O . ASP A 1 389 ? -45.298 32.446 15.985 1.00 31.84 389 ASP A O 1
ATOM 2948 N N . ASP A 1 390 ? -45.490 31.859 13.929 1.00 33.59 390 ASP A N 1
ATOM 2949 C CA . ASP A 1 390 ? -45.961 31.512 12.586 1.00 33.59 390 ASP A CA 1
ATOM 2950 C C . ASP A 1 390 ? -44.749 31.735 11.637 1.00 33.59 390 ASP A C 1
ATOM 2952 O O . ASP A 1 390 ? -43.875 32.536 11.972 1.00 33.59 390 ASP A O 1
ATOM 2956 N N . GLU A 1 391 ? -44.768 31.108 10.450 1.00 35.50 391 GLU A N 1
ATOM 2957 C CA . GLU A 1 391 ? -44.127 31.575 9.188 1.00 35.50 391 GLU A CA 1
ATOM 2958 C C . GLU A 1 391 ? -42.563 31.658 9.136 1.00 35.50 391 GLU A C 1
ATOM 2960 O O . GLU A 1 391 ? -41.876 31.984 10.090 1.00 35.50 391 GLU A O 1
ATOM 2965 N N . ASP A 1 392 ? -41.831 31.376 8.055 1.00 32.16 392 ASP A N 1
ATOM 2966 C CA . ASP A 1 392 ? -42.156 31.238 6.642 1.00 32.16 392 ASP A CA 1
ATOM 2967 C C . ASP A 1 392 ? -40.986 30.574 5.877 1.00 32.16 392 ASP A C 1
ATOM 2969 O O . ASP A 1 392 ? -39.854 30.469 6.356 1.00 32.16 392 ASP A O 1
ATOM 2973 N N . ALA A 1 393 ? -41.277 30.147 4.652 1.00 34.34 393 ALA A N 1
ATOM 2974 C CA . ALA A 1 393 ? -40.407 29.419 3.733 1.00 34.34 393 ALA A CA 1
ATOM 2975 C C . ALA A 1 393 ? -39.369 30.276 2.966 1.00 34.34 393 ALA A C 1
ATOM 2977 O O . ALA A 1 393 ? -39.658 31.403 2.582 1.00 34.34 393 ALA A O 1
ATOM 2978 N N . ALA A 1 394 ? -38.222 29.676 2.602 1.00 31.00 394 ALA A N 1
ATOM 2979 C CA . ALA A 1 394 ? -37.491 29.860 1.325 1.00 31.00 394 ALA A CA 1
ATOM 2980 C C . ALA A 1 394 ? -36.251 28.931 1.307 1.00 31.00 394 ALA A C 1
ATOM 2982 O O . ALA A 1 394 ? -35.416 28.999 2.197 1.00 31.00 394 ALA A O 1
ATOM 2983 N N . SER A 1 395 ? -36.210 27.898 0.456 1.00 32.47 395 SER A N 1
ATOM 2984 C CA . SER A 1 395 ? -35.553 27.886 -0.873 1.00 32.47 395 SER A CA 1
ATOM 2985 C C . SER A 1 395 ? -34.028 28.104 -0.834 1.00 32.47 395 SER A C 1
ATOM 2987 O O . SER A 1 395 ? -33.572 29.159 -0.413 1.00 32.47 395 SER A O 1
ATOM 2989 N N . GLY A 1 396 ? -33.272 27.092 -1.296 1.00 25.75 396 GLY A N 1
ATOM 2990 C CA . GLY A 1 396 ? -31.798 27.042 -1.356 1.00 25.75 396 GLY A CA 1
ATOM 2991 C C . GLY A 1 396 ? -31.137 28.042 -2.330 1.00 25.75 396 GLY A C 1
ATOM 2992 O O . GLY A 1 396 ? -31.792 28.996 -2.753 1.00 25.75 396 GLY A O 1
ATOM 2993 N N . PRO A 1 397 ? -29.857 27.851 -2.713 1.00 36.44 397 PRO A N 1
ATOM 2994 C CA . PRO A 1 397 ? -29.410 26.605 -3.338 1.00 36.44 397 PRO A CA 1
ATOM 2995 C C . PRO A 1 397 ? -28.045 26.071 -2.870 1.00 36.44 397 PRO A C 1
ATOM 2997 O O . PRO A 1 397 ? -27.300 26.713 -2.134 1.00 36.44 397 PRO A O 1
ATOM 3000 N N . ASP A 1 398 ? -27.784 24.869 -3.376 1.00 34.34 398 ASP A N 1
ATOM 3001 C CA . ASP A 1 398 ? -26.523 24.144 -3.484 1.00 34.34 398 ASP A CA 1
ATOM 3002 C C . ASP A 1 398 ? -25.272 25.025 -3.628 1.00 34.34 398 ASP A C 1
ATOM 3004 O O . ASP A 1 398 ? -25.197 25.912 -4.485 1.00 34.34 398 ASP A O 1
ATOM 3008 N N . ALA A 1 399 ? -24.253 24.684 -2.846 1.00 30.97 399 ALA A N 1
ATOM 3009 C CA . ALA A 1 399 ? -22.864 24.934 -3.185 1.00 30.97 399 ALA A CA 1
ATOM 3010 C C . ALA A 1 399 ? -22.043 23.733 -2.709 1.00 30.97 399 ALA A C 1
ATOM 3012 O O . ALA A 1 399 ? -21.775 23.570 -1.519 1.00 30.97 399 ALA A O 1
ATOM 3013 N N . ASP A 1 400 ? -21.713 22.885 -3.680 1.00 30.91 400 ASP A N 1
ATOM 3014 C CA . ASP A 1 400 ? -20.591 21.962 -3.640 1.00 30.91 400 ASP A CA 1
ATOM 3015 C C . ASP A 1 400 ? -19.323 22.734 -3.245 1.00 30.91 400 ASP A C 1
ATOM 3017 O O . ASP A 1 400 ? -18.932 23.680 -3.933 1.00 30.91 400 ASP A O 1
ATOM 3021 N N . ASP A 1 401 ? -18.681 22.331 -2.153 1.00 27.09 401 ASP A N 1
ATOM 3022 C CA . ASP A 1 401 ? -17.302 22.716 -1.854 1.00 27.09 401 ASP A CA 1
ATOM 3023 C C . ASP A 1 401 ? -16.522 21.448 -1.495 1.00 27.09 401 ASP A C 1
ATOM 3025 O O . ASP A 1 401 ? -16.348 21.074 -0.331 1.00 27.09 401 ASP A O 1
ATOM 3029 N N . ASP A 1 402 ? -16.127 20.737 -2.554 1.00 29.66 402 ASP A N 1
ATOM 3030 C CA . ASP A 1 402 ? -15.077 19.724 -2.536 1.00 29.66 402 ASP A CA 1
ATOM 3031 C C . ASP A 1 402 ? -13.758 20.409 -2.152 1.00 29.66 402 ASP A C 1
ATOM 3033 O O . ASP A 1 402 ? -12.987 20.873 -2.993 1.00 29.66 402 ASP A O 1
ATOM 3037 N N . THR A 1 403 ? -13.486 20.467 -0.852 1.00 28.56 403 THR A N 1
ATOM 3038 C CA . THR A 1 403 ? -12.142 20.744 -0.351 1.00 28.56 403 THR A CA 1
ATOM 3039 C C . THR A 1 403 ? -11.379 19.427 -0.265 1.00 28.56 403 THR A C 1
ATOM 3041 O O . THR A 1 403 ? -11.390 18.723 0.745 1.00 28.56 403 THR A O 1
ATOM 3044 N N . ASP A 1 404 ? -10.700 19.094 -1.365 1.00 32.16 404 ASP A N 1
ATOM 3045 C CA . ASP A 1 404 ? -9.563 18.176 -1.371 1.00 32.16 404 ASP A CA 1
ATOM 3046 C C . ASP A 1 404 ? -8.476 18.756 -0.450 1.00 32.16 404 ASP A C 1
ATOM 3048 O O . ASP A 1 404 ? -7.641 19.572 -0.843 1.00 32.16 404 ASP A O 1
ATOM 3052 N N . ALA A 1 405 ? -8.517 18.365 0.824 1.00 30.53 405 ALA A N 1
ATOM 3053 C CA . ALA A 1 405 ? -7.413 18.568 1.746 1.00 30.53 405 ALA A CA 1
ATOM 3054 C C . ALA A 1 405 ? -6.282 17.600 1.364 1.00 30.53 405 ALA A C 1
ATOM 3056 O O . ALA A 1 405 ? -6.187 16.480 1.874 1.00 30.53 405 ALA A O 1
ATOM 3057 N N . ASP A 1 406 ? -5.439 18.043 0.433 1.00 35.03 406 ASP A N 1
ATOM 3058 C CA . ASP A 1 406 ? -4.091 17.520 0.239 1.00 35.03 406 ASP A CA 1
ATOM 3059 C C . ASP A 1 406 ? -3.280 17.794 1.508 1.00 35.03 406 ASP A C 1
ATOM 3061 O O . ASP A 1 406 ? -2.786 18.897 1.750 1.00 35.03 406 ASP A O 1
ATOM 3065 N N . ALA A 1 407 ? -3.181 16.777 2.355 1.00 31.14 407 ALA A N 1
ATOM 3066 C CA . ALA A 1 407 ? -2.288 16.769 3.494 1.00 31.14 407 ALA A CA 1
ATOM 3067 C C . ALA A 1 407 ? -1.734 15.352 3.666 1.00 31.14 407 ALA A C 1
ATOM 3069 O O . ALA A 1 407 ? -2.474 14.402 3.943 1.00 31.14 407 ALA A O 1
ATOM 3070 N N . ASP A 1 408 ? -0.424 15.225 3.459 1.00 34.62 408 ASP A N 1
ATOM 3071 C CA . ASP A 1 408 ? 0.333 14.004 3.698 1.00 34.62 408 ASP A CA 1
ATOM 3072 C C . ASP A 1 408 ? 0.167 13.593 5.164 1.00 34.62 408 ASP A C 1
ATOM 3074 O O . ASP A 1 408 ? 0.670 14.247 6.081 1.00 34.62 408 ASP A O 1
ATOM 3078 N N . ALA A 1 409 ? -0.567 12.505 5.405 1.00 42.53 409 ALA A N 1
ATOM 3079 C CA . ALA A 1 409 ? -0.532 11.859 6.705 1.00 42.53 409 ALA A CA 1
ATOM 3080 C C . ALA A 1 409 ? 0.876 11.284 6.894 1.00 42.53 409 ALA A C 1
ATOM 3082 O O . ALA A 1 409 ? 1.353 10.487 6.086 1.00 42.53 409 ALA A O 1
ATOM 3083 N N . ILE A 1 410 ? 1.552 11.710 7.957 1.00 43.06 410 ILE A N 1
ATOM 3084 C CA . ILE A 1 410 ? 2.857 11.170 8.316 1.00 43.06 410 ILE A CA 1
ATOM 3085 C C . ILE A 1 410 ? 2.614 9.814 8.986 1.00 43.06 410 ILE A C 1
ATOM 3087 O O . ILE A 1 410 ? 2.170 9.749 10.137 1.00 43.06 410 ILE A O 1
ATOM 3091 N N . VAL A 1 411 ? 2.877 8.737 8.246 1.00 46.12 411 VAL A N 1
ATOM 3092 C CA . VAL A 1 411 ? 2.980 7.382 8.794 1.00 46.12 411 VAL A CA 1
ATOM 3093 C C . VAL A 1 411 ? 4.406 7.206 9.304 1.00 46.12 411 VAL A C 1
ATOM 3095 O O . VAL A 1 411 ? 5.333 7.054 8.512 1.00 46.12 411 VAL A O 1
ATOM 3098 N N . ASP A 1 412 ? 4.586 7.218 10.623 1.00 47.78 412 ASP A N 1
ATOM 3099 C CA . ASP A 1 412 ? 5.856 6.813 11.224 1.00 47.78 412 ASP A CA 1
ATOM 3100 C C . ASP A 1 412 ? 5.807 5.295 11.429 1.00 47.78 412 ASP A C 1
ATOM 3102 O O . ASP A 1 412 ? 5.228 4.791 12.394 1.00 47.78 412 ASP A O 1
ATOM 3106 N N . ALA A 1 413 ? 6.395 4.555 10.489 1.00 38.12 413 ALA A N 1
ATOM 3107 C CA . ALA A 1 413 ? 6.683 3.138 10.662 1.00 38.12 413 ALA A CA 1
ATOM 3108 C C . ALA A 1 413 ? 7.904 2.999 11.585 1.00 38.12 413 ALA A C 1
ATOM 3110 O O . ALA A 1 413 ? 9.045 2.982 11.128 1.00 38.12 413 ALA A O 1
ATOM 3111 N N . VAL A 1 414 ? 7.676 2.937 12.897 1.00 35.00 414 VAL A N 1
ATOM 3112 C CA . VAL A 1 414 ? 8.689 2.440 13.834 1.00 35.00 414 VAL A CA 1
ATOM 3113 C C . VAL A 1 414 ? 8.486 0.932 13.923 1.00 35.00 414 VAL A C 1
ATOM 3115 O O . VAL A 1 414 ? 7.617 0.461 14.653 1.00 35.00 414 VAL A O 1
ATOM 3118 N N . ALA A 1 415 ? 9.249 0.173 13.136 1.00 32.69 415 ALA A N 1
ATOM 3119 C CA . ALA A 1 415 ? 9.350 -1.266 13.335 1.00 32.69 415 ALA A CA 1
ATOM 3120 C C . ALA A 1 415 ? 9.987 -1.499 14.713 1.00 32.69 415 ALA A C 1
ATOM 3122 O O . ALA A 1 415 ? 11.134 -1.115 14.946 1.00 32.69 415 ALA A O 1
ATOM 3123 N N . GLY A 1 416 ? 9.224 -2.063 15.650 1.00 29.02 416 GLY A N 1
ATOM 3124 C CA . GLY A 1 416 ? 9.799 -2.620 16.867 1.00 29.02 416 GLY A CA 1
ATOM 3125 C C . GLY A 1 416 ? 10.707 -3.779 16.470 1.00 29.02 416 GLY A C 1
ATOM 3126 O O . GLY A 1 416 ? 10.274 -4.667 15.740 1.00 29.02 416 GLY A O 1
ATOM 3127 N N . ASN A 1 417 ? 11.970 -3.735 16.894 1.00 26.52 417 ASN A N 1
ATOM 3128 C CA . ASN A 1 417 ? 12.869 -4.879 16.807 1.00 26.52 417 ASN A CA 1
ATOM 3129 C C . ASN A 1 417 ? 12.306 -5.991 17.697 1.00 26.52 417 ASN A C 1
ATOM 3131 O O . ASN A 1 417 ? 12.476 -5.935 18.913 1.00 26.52 417 ASN A O 1
ATOM 3135 N N . ASP A 1 418 ? 11.679 -6.992 17.091 1.00 28.42 418 ASP A N 1
ATOM 3136 C CA . ASP A 1 418 ? 11.471 -8.282 17.735 1.00 28.42 418 ASP A CA 1
ATOM 3137 C C . ASP A 1 418 ? 12.640 -9.207 17.345 1.00 28.42 418 ASP A C 1
ATOM 3139 O O . ASP A 1 418 ? 12.984 -9.335 16.171 1.00 28.42 418 ASP A O 1
ATOM 3143 N N . ASP A 1 419 ? 13.241 -9.811 18.373 1.00 26.69 419 ASP A N 1
ATOM 3144 C CA . ASP A 1 419 ? 14.343 -10.786 18.394 1.00 26.69 419 ASP A CA 1
ATOM 3145 C C . ASP A 1 419 ? 15.797 -10.262 18.343 1.00 26.69 419 ASP A C 1
ATOM 3147 O O . ASP A 1 419 ? 16.558 -10.459 17.395 1.00 26.69 419 ASP A O 1
ATOM 3151 N N . GLU A 1 420 ? 16.257 -9.744 19.492 1.00 25.97 420 GLU A N 1
ATOM 3152 C CA . GLU A 1 420 ? 17.612 -10.055 19.970 1.00 25.97 420 GLU A CA 1
ATOM 3153 C C . GLU A 1 420 ? 17.684 -11.548 20.338 1.00 25.97 420 GLU A C 1
ATOM 3155 O O . GLU A 1 420 ? 17.324 -11.965 21.440 1.00 25.97 420 GLU A O 1
ATOM 3160 N N . VAL A 1 421 ? 18.206 -12.362 19.422 1.00 26.14 421 VAL A N 1
ATOM 3161 C CA . VAL A 1 421 ? 18.893 -13.607 19.777 1.00 26.14 421 VAL A CA 1
ATOM 3162 C C . VAL A 1 421 ? 20.374 -13.383 19.498 1.00 26.14 421 VAL A C 1
ATOM 3164 O O . VAL A 1 421 ? 20.802 -13.310 18.348 1.00 26.14 421 VAL A O 1
ATOM 3167 N N . GLU A 1 422 ? 21.163 -13.242 20.565 1.00 25.36 422 GLU A N 1
ATOM 3168 C CA . GLU A 1 422 ? 22.619 -13.348 20.493 1.00 25.36 422 GLU A CA 1
ATOM 3169 C C . GLU A 1 422 ? 22.995 -14.685 19.836 1.00 25.36 422 GLU A C 1
ATOM 3171 O O . GLU A 1 422 ? 22.812 -15.745 20.434 1.00 25.36 422 GLU A O 1
ATOM 3176 N N . ASP A 1 423 ? 23.594 -14.645 18.644 1.00 25.38 423 ASP A N 1
ATOM 3177 C CA . ASP A 1 423 ? 24.497 -15.711 18.223 1.00 25.38 423 ASP A CA 1
ATOM 3178 C C . ASP A 1 423 ? 25.761 -15.140 17.571 1.00 25.38 423 ASP A C 1
ATOM 3180 O O . ASP A 1 423 ? 25.774 -14.485 16.527 1.00 25.38 423 ASP A O 1
ATOM 3184 N N . THR A 1 424 ? 26.870 -15.366 18.262 1.00 29.47 424 THR A N 1
ATOM 3185 C CA . THR A 1 424 ? 28.217 -14.996 17.855 1.00 29.47 424 THR A CA 1
ATOM 3186 C C . THR A 1 424 ? 28.688 -15.850 16.676 1.00 29.47 424 THR A C 1
ATOM 3188 O O . THR A 1 424 ? 29.088 -16.997 16.868 1.00 29.47 424 THR A O 1
ATOM 3191 N N . ALA A 1 425 ? 28.799 -15.279 15.472 1.00 26.58 425 ALA A N 1
ATOM 3192 C CA . ALA A 1 425 ? 29.520 -15.928 14.372 1.00 26.58 425 ALA A CA 1
ATOM 3193 C C . ALA A 1 425 ? 30.377 -14.951 13.547 1.00 26.58 425 ALA A C 1
ATOM 3195 O O . ALA A 1 425 ? 29.940 -14.246 12.647 1.00 26.58 425 ALA A O 1
ATOM 3196 N N . LYS A 1 426 ? 31.654 -14.963 13.930 1.00 29.19 426 LYS A N 1
ATOM 3197 C CA . LYS A 1 426 ? 32.896 -14.611 13.228 1.00 29.19 426 LYS A CA 1
ATOM 3198 C C . LYS A 1 426 ? 32.823 -14.315 11.720 1.00 29.19 426 LYS A C 1
ATOM 3200 O O . LYS A 1 426 ? 32.374 -15.121 10.915 1.00 29.19 426 LYS A O 1
ATOM 3205 N N . GLN A 1 427 ? 33.510 -13.222 11.384 1.00 28.91 427 GLN A N 1
ATOM 3206 C CA . GLN A 1 427 ? 34.147 -12.908 10.102 1.00 28.91 427 GLN A CA 1
ATOM 3207 C C . GLN A 1 427 ? 34.632 -14.157 9.342 1.00 28.91 427 GLN A C 1
ATOM 3209 O O . GLN A 1 427 ? 35.490 -14.893 9.834 1.00 28.91 427 GLN A O 1
ATOM 3214 N N . ALA A 1 428 ? 34.156 -14.328 8.109 1.00 27.38 428 ALA A N 1
ATOM 3215 C CA . ALA A 1 428 ? 34.743 -15.230 7.128 1.00 27.38 428 ALA A CA 1
ATOM 3216 C C . ALA A 1 428 ? 35.128 -14.430 5.876 1.00 27.38 428 ALA A C 1
ATOM 3218 O O . ALA A 1 428 ? 34.297 -14.067 5.048 1.00 27.38 428 ALA A O 1
ATOM 3219 N N . THR A 1 429 ? 36.421 -14.140 5.765 1.00 28.73 429 THR A N 1
ATOM 3220 C CA . THR A 1 429 ? 37.097 -13.816 4.509 1.00 28.73 429 THR A CA 1
ATOM 3221 C C . THR A 1 429 ? 37.166 -15.068 3.622 1.00 28.73 429 THR A C 1
ATOM 3223 O O . THR A 1 429 ? 37.331 -16.175 4.143 1.00 28.73 429 THR A O 1
ATOM 3226 N N . PRO A 1 430 ? 37.083 -14.944 2.285 1.00 29.55 430 PRO A N 1
ATOM 3227 C CA . PRO A 1 430 ? 37.210 -16.093 1.398 1.00 29.55 430 PRO A CA 1
ATOM 3228 C C . PRO A 1 430 ? 38.675 -16.543 1.337 1.00 29.55 430 PRO A C 1
ATOM 3230 O O . PRO A 1 430 ? 39.551 -15.820 0.858 1.00 29.55 430 PRO A O 1
ATOM 3233 N N . LYS A 1 431 ? 38.943 -17.748 1.851 1.00 28.20 431 LYS A N 1
ATOM 3234 C CA . LYS A 1 431 ? 40.233 -18.430 1.734 1.00 28.20 431 LYS A CA 1
ATOM 3235 C C . LYS A 1 431 ? 40.296 -19.158 0.389 1.00 28.20 431 LYS A C 1
ATOM 3237 O O . LYS A 1 431 ? 39.395 -19.920 0.052 1.00 28.20 431 LYS A O 1
ATOM 3242 N N . ALA A 1 432 ? 41.371 -18.891 -0.345 1.00 29.33 432 ALA A N 1
ATOM 3243 C CA . ALA A 1 432 ? 41.751 -19.557 -1.581 1.00 29.33 432 ALA A CA 1
ATOM 3244 C C . ALA A 1 432 ? 41.798 -21.086 -1.413 1.00 29.33 432 ALA A C 1
ATOM 3246 O O . ALA A 1 432 ? 42.262 -21.593 -0.390 1.00 29.33 432 ALA A O 1
ATOM 3247 N N . ALA A 1 433 ? 41.305 -21.795 -2.427 1.00 30.27 433 ALA A N 1
ATOM 3248 C CA . ALA A 1 433 ? 41.495 -23.227 -2.577 1.00 30.27 433 ALA A CA 1
ATOM 3249 C C . ALA A 1 433 ? 42.934 -23.475 -3.050 1.00 30.27 433 ALA A C 1
ATOM 3251 O O . ALA A 1 433 ? 43.277 -23.149 -4.185 1.00 30.27 433 ALA A O 1
ATOM 3252 N N . ASP A 1 434 ? 43.759 -24.008 -2.152 1.00 30.73 434 ASP A N 1
ATOM 3253 C CA . ASP A 1 434 ? 45.025 -24.644 -2.497 1.00 30.73 434 ASP A CA 1
ATOM 3254 C C . ASP A 1 434 ? 44.727 -26.078 -2.959 1.00 30.73 434 ASP A C 1
ATOM 3256 O O . ASP A 1 434 ? 44.186 -26.893 -2.207 1.00 30.73 434 ASP A O 1
ATOM 3260 N N . ASP A 1 435 ? 45.061 -26.339 -4.221 1.00 32.41 435 ASP A N 1
ATOM 3261 C CA . ASP A 1 435 ? 45.221 -27.658 -4.829 1.00 32.41 435 ASP A CA 1
ATOM 3262 C C . ASP A 1 435 ? 46.440 -28.350 -4.193 1.00 32.41 435 ASP A C 1
ATOM 3264 O O . ASP A 1 435 ? 47.565 -27.859 -4.316 1.00 32.41 435 ASP A O 1
ATOM 3268 N N . GLU A 1 436 ? 46.246 -29.512 -3.565 1.00 31.89 436 GLU A N 1
ATOM 3269 C CA . GLU A 1 436 ? 47.325 -30.484 -3.354 1.00 31.89 436 GLU A CA 1
ATOM 3270 C C . GLU A 1 436 ? 47.002 -31.804 -4.077 1.00 31.89 436 GLU A C 1
ATOM 3272 O O . GLU A 1 436 ? 45.857 -32.268 -4.047 1.00 31.89 436 GLU A O 1
ATOM 3277 N N . PRO A 1 437 ? 47.996 -32.420 -4.746 1.00 33.28 437 PRO A N 1
ATOM 3278 C CA . PRO A 1 437 ? 47.778 -33.487 -5.713 1.00 33.28 437 PRO A CA 1
ATOM 3279 C C . PRO A 1 437 ? 47.692 -34.876 -5.066 1.00 33.28 437 PRO A C 1
ATOM 3281 O O . PRO A 1 437 ? 48.403 -35.199 -4.114 1.00 33.28 437 PRO A O 1
ATOM 3284 N N . ALA A 1 438 ? 46.862 -35.738 -5.656 1.00 32.84 438 ALA A N 1
ATOM 3285 C CA . ALA A 1 438 ? 46.853 -37.176 -5.396 1.00 32.84 438 ALA A CA 1
ATOM 3286 C C . ALA A 1 438 ? 48.006 -37.891 -6.146 1.00 32.84 438 ALA A C 1
ATOM 3288 O O . ALA A 1 438 ? 48.445 -37.406 -7.191 1.00 32.84 438 ALA A O 1
ATOM 3289 N N . PRO A 1 439 ? 48.508 -39.030 -5.629 1.00 36.00 439 PRO A N 1
ATOM 3290 C CA . PRO A 1 439 ? 49.770 -39.626 -6.063 1.00 36.00 439 PRO A CA 1
ATOM 3291 C C . PRO A 1 439 ? 49.660 -40.504 -7.319 1.00 36.00 439 PRO A C 1
ATOM 3293 O O . PRO A 1 439 ? 48.712 -41.271 -7.487 1.00 36.00 439 PRO A O 1
ATOM 3296 N N . ASP A 1 440 ? 50.712 -40.424 -8.136 1.00 31.31 440 ASP A N 1
ATOM 3297 C CA . ASP A 1 440 ? 51.050 -41.319 -9.246 1.00 31.31 440 ASP A CA 1
ATOM 3298 C C . ASP A 1 440 ? 51.312 -42.754 -8.758 1.00 31.31 440 ASP A C 1
ATOM 3300 O O . ASP A 1 440 ? 52.153 -42.978 -7.882 1.00 31.31 440 ASP A O 1
ATOM 3304 N N . ALA A 1 441 ? 50.644 -43.729 -9.380 1.00 32.16 441 ALA A N 1
ATOM 3305 C CA . ALA A 1 441 ? 51.038 -45.134 -9.354 1.00 32.16 441 ALA A CA 1
ATOM 3306 C C . ALA A 1 441 ? 50.605 -45.858 -10.644 1.00 32.16 441 ALA A C 1
ATOM 3308 O O . ALA A 1 441 ? 49.422 -46.071 -10.896 1.00 32.16 441 ALA A O 1
ATOM 3309 N N . ASP A 1 442 ? 51.632 -46.256 -11.395 1.00 28.78 442 ASP A N 1
ATOM 3310 C CA . ASP A 1 442 ? 51.759 -47.446 -12.242 1.00 28.78 442 ASP A CA 1
ATOM 3311 C C . ASP A 1 442 ? 50.967 -47.600 -13.559 1.00 28.78 442 ASP A C 1
ATOM 3313 O O . ASP A 1 442 ? 49.831 -48.056 -13.619 1.00 28.78 442 ASP A O 1
ATOM 3317 N N . ALA A 1 443 ? 51.732 -47.343 -14.630 1.00 33.34 443 ALA A N 1
ATOM 3318 C CA . ALA A 1 443 ? 52.154 -48.292 -15.674 1.00 33.34 443 ALA A CA 1
ATOM 3319 C C . ALA A 1 443 ? 51.106 -48.932 -16.625 1.00 33.34 443 ALA A C 1
ATOM 3321 O O . ALA A 1 443 ? 50.116 -49.522 -16.196 1.00 33.34 443 ALA A O 1
ATOM 3322 N N . PRO A 1 444 ? 51.368 -48.919 -17.952 1.00 30.94 444 PRO A N 1
ATOM 3323 C CA . PRO A 1 444 ? 50.490 -49.518 -18.947 1.00 30.94 444 PRO A CA 1
ATOM 3324 C C . PRO A 1 444 ? 50.706 -51.032 -19.062 1.00 30.94 444 PRO A C 1
ATOM 3326 O O . PRO A 1 444 ? 51.828 -51.529 -19.146 1.00 30.94 444 PRO A O 1
ATOM 3329 N N . MET A 1 445 ? 49.593 -51.757 -19.119 1.00 29.22 445 MET A N 1
ATOM 3330 C CA . MET A 1 445 ? 49.532 -53.193 -19.351 1.00 29.22 445 MET A CA 1
ATOM 3331 C C . MET A 1 445 ? 49.679 -53.479 -20.854 1.00 29.22 445 MET A C 1
ATOM 3333 O O . MET A 1 445 ? 48.841 -53.079 -21.664 1.00 29.22 445 MET A O 1
ATOM 3337 N N . GLU A 1 446 ? 50.777 -54.146 -21.210 1.00 30.62 446 GLU A N 1
ATOM 3338 C CA . GLU A 1 446 ? 51.091 -54.634 -22.553 1.00 30.62 446 GLU A CA 1
ATOM 3339 C C . GLU A 1 446 ? 50.044 -55.637 -23.059 1.00 30.62 446 GLU A C 1
ATOM 3341 O O . GLU A 1 446 ? 49.659 -56.584 -22.370 1.00 30.62 446 GLU A O 1
ATOM 3346 N N . ALA A 1 447 ? 49.627 -55.445 -24.311 1.00 32.28 447 ALA A N 1
ATOM 3347 C CA . ALA A 1 447 ? 48.862 -56.409 -25.081 1.00 32.28 447 ALA A CA 1
ATOM 3348 C C . ALA A 1 447 ? 49.807 -57.481 -25.648 1.00 32.28 447 ALA A C 1
ATOM 3350 O O . ALA A 1 447 ? 50.673 -57.186 -26.472 1.00 32.28 447 ALA A O 1
ATOM 3351 N N . GLN A 1 448 ? 49.614 -58.734 -25.237 1.00 29.88 448 GLN A N 1
ATOM 3352 C CA . GLN A 1 448 ? 50.082 -59.887 -25.996 1.00 29.88 448 GLN A CA 1
ATOM 3353 C C . GLN A 1 448 ? 49.001 -60.262 -27.007 1.00 29.88 448 GLN A C 1
ATOM 3355 O O . GLN A 1 448 ? 47.962 -60.798 -26.629 1.00 29.88 448 GLN A O 1
ATOM 3360 N N . ASP A 1 449 ? 49.277 -60.009 -28.284 1.00 34.84 449 ASP A N 1
ATOM 3361 C CA . ASP A 1 449 ? 48.631 -60.715 -29.382 1.00 34.84 449 ASP A CA 1
ATOM 3362 C C . ASP A 1 449 ? 49.716 -61.451 -30.172 1.00 34.84 449 ASP A C 1
ATOM 3364 O O . ASP A 1 449 ? 50.666 -60.879 -30.710 1.00 34.84 449 ASP A O 1
ATOM 3368 N N . SER A 1 450 ? 49.615 -62.771 -30.135 1.00 33.75 450 SER A N 1
ATOM 3369 C CA . SER A 1 450 ? 50.490 -63.725 -30.794 1.00 33.75 450 SER A CA 1
ATOM 3370 C C . SER A 1 450 ? 50.167 -63.811 -32.285 1.00 33.75 450 SER A C 1
ATOM 3372 O O . SER A 1 450 ? 49.042 -64.180 -32.611 1.00 33.75 450 SER A O 1
ATOM 3374 N N . ASN A 1 451 ? 51.141 -63.612 -33.185 1.00 32.78 451 ASN A N 1
ATOM 3375 C CA . ASN A 1 451 ? 51.421 -64.583 -34.257 1.00 32.78 451 ASN A CA 1
ATOM 3376 C C . ASN A 1 451 ? 52.565 -64.201 -35.213 1.00 32.78 451 ASN A C 1
ATOM 3378 O O . ASN A 1 451 ? 52.633 -63.073 -35.687 1.00 32.78 451 ASN A O 1
ATOM 3382 N N . ARG A 1 452 ? 53.262 -65.268 -35.644 1.00 32.97 452 ARG A N 1
ATOM 3383 C CA . ARG A 1 452 ? 53.994 -65.470 -36.916 1.00 32.97 452 ARG A CA 1
ATOM 3384 C C . ARG A 1 452 ? 55.364 -64.786 -37.053 1.00 32.97 452 ARG A C 1
ATOM 3386 O O . ARG A 1 452 ? 55.431 -63.573 -37.146 1.00 32.97 452 ARG A O 1
ATOM 3393 N N . ALA A 1 453 ? 56.494 -65.483 -36.928 1.00 39.41 453 ALA A N 1
ATOM 3394 C CA . ALA A 1 453 ? 57.042 -66.662 -37.629 1.00 39.41 453 ALA A CA 1
ATOM 3395 C C . ALA A 1 453 ? 57.916 -66.307 -38.848 1.00 39.41 453 ALA A C 1
ATOM 3397 O O . ALA A 1 453 ? 57.482 -65.591 -39.746 1.00 39.41 453 ALA A O 1
ATOM 3398 N N . ASP A 1 454 ? 59.081 -66.955 -38.809 1.00 45.94 454 ASP A N 1
ATOM 3399 C CA . ASP A 1 454 ? 59.964 -67.426 -39.877 1.00 45.94 454 ASP A CA 1
ATOM 3400 C C . ASP A 1 454 ? 61.051 -66.505 -40.473 1.00 45.94 454 ASP A C 1
ATOM 3402 O O . ASP A 1 454 ? 60.783 -65.429 -41.005 1.00 45.94 454 ASP A O 1
ATOM 3406 N N . ASP A 1 455 ? 62.256 -67.098 -40.400 1.00 44.47 455 ASP A N 1
ATOM 3407 C CA . ASP A 1 455 ? 63.562 -66.891 -41.054 1.00 44.47 455 ASP A CA 1
ATOM 3408 C C . ASP A 1 455 ? 64.493 -65.730 -40.659 1.00 44.47 455 ASP A C 1
ATOM 3410 O O . ASP A 1 455 ? 64.220 -64.545 -40.962 1.00 44.47 455 ASP A O 1
#

Radius of gyration: 32.42 Å; chains: 1; bounding box: 114×99×94 Å

pLDDT: mean 77.12, std 26.12, range [25.36, 98.69]

Secondary structure (DSSP, 8-state):
------------PPPTTPPEEEEEEE-TTSSEEEEEEE-SSEEEEEEEETTS-EEEEEEEEESSSPPTT-TTPPPGGGBS-TT--PPPS--EEEE-TTSS-EEEEETTEEEEEE-TT--TTS---EETTBSS-BTTBEEGGGTHHHHHHHHHHHHHHHHHHTSTTHHHHHHHHHHHHHHHHH-SEEEEEE-SS-SSPPEEEEEE-SSEEEEEEESGGGSPPSSGGGT-S--GGGSEEEEEEEEESS-SHHHHHHHHHTTHHHHHT----TT-EEE-SSSS-TT-TTEEEEEEES-GGGSSSSPPP-----EETTEEEEEEEEEEEEHHHHHHHHHH-HHHHHHHHHHTT--SEET-TTSPPPPPPPS-------------------------------------------EE------------------------PPPP---------------